Protein 3R38 (pdb70)

Organism: Listeria monocytogenes serovar 1/2a (strain ATCC BAA-679 / EGD-e) (NCBI:txid169963)

Solvent-accessible surface area: 17672 Å² total; per-residue (Å²): 152,88,37,125,120,155,153,51,83,75,147,31,26,0,0,0,96,13,68,94,99,0,69,34,56,6,138,12,47,3,2,34,52,2,0,7,6,1,0,0,0,0,0,0,2,34,117,38,62,1,26,0,91,46,3,6,81,8,30,25,0,32,13,0,6,85,2,0,92,107,0,75,3,98,19,36,8,42,112,77,68,0,40,2,46,1,66,36,150,14,67,22,47,1,24,82,131,73,1,55,120,5,117,31,4,21,9,1,0,0,0,0,1,15,50,51,18,34,4,80,2,1,27,45,45,77,137,68,61,54,34,94,97,32,91,8,10,19,85,0,0,107,44,0,41,8,121,38,95,88,84,130,31,34,0,37,0,75,9,186,129,18,48,21,22,147,8,116,0,96,48,38,17,56,21,0,0,6,1,0,0,0,0,0,0,33,2,114,39,68,1,24,0,62,41,2,1,72,25,7,8,0,49,8,0,2,71,0,0,58,99,4,42,8,136,5,116,27,24,22,71,103,39,0,117,0,84,17,27,194,93,0,63,18,34,104,16,65,2,27,32,8,21,2,6,1,0,0,0,0,0,0,0,1,18,20,28,1,54,0,36,0,49,90,12,50,22,119,44,4,62,29,0,18,50,44,0,86,90,1,40,5,100,17,72,121,122,34,0,62,0,54,10,35,152,171,12,146,26,18,82,3,117,0,79,46,33,70,22,12,15,19,27,0,0,3,0,0,0,0,0,0,1,31,0,122,23,89,3,49,0,18,0,54,29,37,78,71,39,9,128,1,0,100,30,0,86,135,0,72,11,88,12,130,83,110,71,69,16,0,55,0,48,14,60,12,142,5,72,26,21,91,3,35,4,41,35,22,10,0,0,0,0,0,0,0,0,0,6,46,1,106,23,56,0,8,0,35,77,7,122,49,2,41,108,7,7,57,79,4,46,18,27,0,68,80,2,42,9,36,1,52,57,20,47,63,104,132,18,93,92,132,79,14,64,81,29,102

Sequence (438 aa):
TENLYFQSNAMEKIIVRGGKQLNGSVKKMEGAKNAVLPVIAATLLASKGTSVLKNVPNLSDVFTINEVLKYLNADVSFVNDEVTVDATGEITSDAPFEYVRKMRASIVVMGPLLARTGSARVALPGGCAIGSRPVDLHLKGFEAMGAVVKIENGYIEEATAEKLVGAKVYLDFPSVGATQNIMMAATLAEGTTVIENVAREPEIVDLANFLNQMGARVIGAGTEVIRRIEGVKELTATEHSIIPDRIEAGTFMIAAAITGGNVLIEDAVPEHISSSLIAKLEEMGVQIIEEGIRVIGPDKLKAVDVKTMPHPGFPTDMQSQMMVIQMLSEEGTSIIMTETVFENRFMHVEEMRRRMNADMKIEGHSVIISGPAKLQGAEVAATDLRAAAALILAGLVADGYTQVTELKYLDRGYNNFHGKLQALGADVERVDDSKVDVTNLASLF

B-factor: mean 38.98, std 10.92, range [3.0, 102.1]

Secondary structure (DSSP, 8-state):
---------TT-EEEEE--PPPEEEEE--B-HHHHHHHHHHGGGEEES-EEEES----HHHHHHHHHHHHTT-EEEEETTEEEEE--S----EE-SHHHHH-GGGGGGHHHHHHHHSEEEEE-----SSSS--SHHHHHHHHHTT-EEEEETTEEEEE-SS-B--EEE-SS--HHHHHHHHHHHTTSBSEEEEES----HHHHHHHHHHHHTT--EE-BTBSEEEEE--S-EE--EEEPPB-HHHHHHHHHHHHHTT-EEEEES--GGGGHHHHHHHHHTT-EEEE--EEEE--SS-----EEB-STTSB-GGGHHHHHHHHHHSSSEEEEE-SS-TT--TTHHHHHHTT--EEEETTEEEEEPSP--B--EEE--SHHHHHHHHHHHHHSBSEEEEE-THHHHTT-SSHHHHHHHTT-EEEEE-TTT--GGGGGG--

InterPro domains:
  IPR001986 Enolpyruvate transferase domain [PF00275] (6-406)
  IPR005750 UDP-N-acetylglucosamine 1-carboxyvinyltransferase [MF_00111] (1-416)
  IPR005750 UDP-N-acetylglucosamine 1-carboxyvinyltransferase [PTHR43783] (2-417)
  IPR005750 UDP-N-acetylglucosamine 1-carboxyvinyltransferase [TIGR01072] (1-415)
  IPR005750 UDP-N-acetylglucosamine 1-carboxyvinyltransferase [cd01555] (12-409)
  IPR013792 RNA 3'-terminal phosphate cyclase/enolpyruvate transferase, alpha/beta [SSF55205] (1-418)
  IPR036968 Enolpyruvate transferase domain superfamily [G3DSA:3.65.10.10] (4-415)
  IPR036968 Enolpyruvate transferase domain superfamily [G3DSA:3.65.10.10] (20-230)

Foldseek 3Di:
DFDDDDDDDAWWKKKFAADDAFEEEDEFAFFPLQPLLLLLLQLQALADKAKEFSADDAPVVVVSQVQQVVQVWDWTHDDRIIMIHNNDDGHAEAEDPVQLCDQLSVSNQLSCCLNPQKHKGAHNDDDAFPDDDCVLLVQLQVQQAWDWDCPPRMTMIGHPARAAGEEEDPAADPSSLSSNQSNLQAHAAKHKYAQHFQAPSQVLSQVQSVVFPWDWDDRNHRMIMTGYDNGTHHDYYYRQGHQLVLLLVLLLNQVSQYKYQYPRHDCVNQVQSVVQQVQQPWDWDVVSIITGYDPAGAAEEAEDDGPVHHHPLCQLQVVLSNQQHDFKYKYFYPPRLPPPPLVVQQVQQVWDWDDDRSMIIGGDDGAGAADEGEQPAQSSQSSQNSNSNHHNGMHMYRPCVRVSNTDDPPQVSSVVRVTPMDIGGPVVDDPVCPVVHD

Radius of gyration: 22.07 Å; Cα contacts (8 Å, |Δi|>4): 1098; chains: 1; bounding box: 54×50×62 Å

Nearest PDB structures (foldseek):
  3r38-assembly1_A  TM=1.002E+00  e=1.327E-91  Listeria monocytogenes
  7tb0-assembly1_A  TM=9.803E-01  e=1.478E-63  Enterococcus faecium
  5ujs-assembly1_A  TM=9.557E-01  e=5.425E-50  Campylobacter jejuni subsp. jejuni NCTC 11168 = ATCC 700819
  3swg-assembly1_A  TM=9.658E-01  e=2.247E-48  Aquifex aeolicus VF5
  2yvw-assembly1_A  TM=9.658E-01  e=3.917E-48  Aquifex aeolicus VF5

Structure (mmCIF, N/CA/C/O backbone):
data_3R38
#
_entry.id   3R38
#
_cell.length_a   144.579
_cell.length_b   51.923
_cell.length_c   78.178
_cell.angle_alpha   90.00
_cell.angle_beta   110.95
_cell.angle_gamma   90.00
#
_symmetry.space_group_name_H-M   'C 1 2 1'
#
loop_
_entity.id
_entity.type
_entity.pdbx_description
1 polymer 'UDP-N-acetylglucosamine 1-carboxyvinyltransferase 1'
2 non-polymer 'CHLORIDE ION'
3 non-polymer 'SULFATE ION'
4 water water
#
loop_
_atom_site.group_PDB
_atom_site.id
_atom_site.type_symbol
_atom_site.label_atom_id
_atom_site.label_alt_id
_atom_site.label_comp_id
_atom_site.label_asym_id
_atom_site.label_entity_id
_atom_site.label_seq_id
_atom_site.pdbx_PDB_ins_code
_atom_site.Cartn_x
_atom_site.Cartn_y
_atom_site.Cartn_z
_atom_site.occupancy
_atom_site.B_iso_or_equiv
_atom_site.auth_seq_id
_atom_site.auth_comp_id
_atom_site.auth_asym_id
_atom_site.auth_atom_id
_atom_site.pdbx_PDB_model_num
ATOM 1 N N . THR A 1 15 ? 12.236 10.183 31.509 1.00 56.67 -9 THR A N 1
ATOM 2 C CA . THR A 1 15 ? 11.293 10.885 30.587 1.00 56.18 -9 THR A CA 1
ATOM 3 C C . THR A 1 15 ? 11.423 12.422 30.735 1.00 52.90 -9 THR A C 1
ATOM 4 O O . THR A 1 15 ? 11.140 13.169 29.796 1.00 51.32 -9 THR A O 1
ATOM 8 N N . GLU A 1 16 ? 11.858 12.878 31.912 1.00 51.24 -8 GLU A N 1
ATOM 9 C CA . GLU A 1 16 ? 12.050 14.312 32.185 1.00 49.25 -8 GLU A CA 1
ATOM 10 C C . GLU A 1 16 ? 13.053 14.953 31.238 1.00 46.00 -8 GLU A C 1
ATOM 11 O O . GLU A 1 16 ? 14.047 14.336 30.872 1.00 45.24 -8 GLU A O 1
ATOM 17 N N . ASN A 1 17 ? 12.791 16.196 30.846 1.00 43.28 -7 ASN A N 1
ATOM 18 C CA . ASN A 1 17 ? 13.696 16.912 29.954 1.00 41.86 -7 ASN A CA 1
ATOM 19 C C . ASN A 1 17 ? 14.987 17.254 30.665 1.00 41.15 -7 ASN A C 1
ATOM 20 O O . ASN A 1 17 ? 14.985 17.576 31.854 1.00 41.43 -7 ASN A O 1
ATOM 25 N N . LEU A 1 18 ? 16.089 17.174 29.933 1.00 40.24 -6 LEU A N 1
ATOM 26 C CA . LEU A 1 18 ? 17.390 17.488 30.482 1.00 40.37 -6 LEU A CA 1
ATOM 27 C C . LEU A 1 18 ? 17.907 18.757 29.832 1.00 39.77 -6 LEU A C 1
ATOM 28 O O . LEU A 1 18 ? 17.667 18.998 28.651 1.00 38.62 -6 LEU A O 1
ATOM 33 N N . TYR A 1 19 ? 18.582 19.589 30.612 1.00 40.35 -5 TYR A N 1
ATOM 34 C CA . TYR A 1 19 ? 19.144 20.814 30.075 1.00 40.07 -5 TYR A CA 1
ATOM 35 C C . TYR A 1 19 ? 20.616 20.593 29.834 1.00 40.46 -5 TYR A C 1
ATOM 36 O O . TYR A 1 19 ? 21.352 20.203 30.739 1.00 41.39 -5 TYR A O 1
ATOM 45 N N . PHE A 1 20 ? 21.046 20.817 28.604 1.00 40.68 -4 PHE A N 1
ATOM 46 C CA . PHE A 1 20 ? 22.433 20.630 28.294 1.00 42.07 -4 PHE A CA 1
ATOM 47 C C . PHE A 1 20 ? 23.138 21.941 28.067 1.00 43.12 -4 PHE A C 1
ATOM 48 O O . PHE A 1 20 ? 22.680 22.814 27.332 1.00 42.52 -4 PHE A O 1
ATOM 56 N N . GLN A 1 21 ? 24.240 22.077 28.777 1.00 45.09 -3 GLN A N 1
ATOM 57 C CA . GLN A 1 21 ? 25.094 23.224 28.692 1.00 45.69 -3 GLN A CA 1
ATOM 58 C C . GLN A 1 21 ? 25.677 23.227 27.289 1.00 46.26 -3 GLN A C 1
ATOM 59 O O . GLN A 1 21 ? 25.753 22.176 26.638 1.00 46.15 -3 GLN A O 1
ATOM 65 N N . SER A 1 22 ? 26.076 24.398 26.810 1.00 45.69 -2 SER A N 1
ATOM 66 C CA . SER A 1 22 ? 26.693 24.497 25.500 1.00 45.79 -2 SER A CA 1
ATOM 67 C C . SER A 1 22 ? 28.141 24.826 25.847 1.00 45.32 -2 SER A C 1
ATOM 68 O O . SER A 1 22 ? 28.430 25.211 26.981 1.00 45.08 -2 SER A O 1
ATOM 71 N N . ASN A 1 23 ? 29.062 24.643 24.914 1.00 45.05 -1 ASN A N 1
ATOM 72 C CA . ASN A 1 23 ? 30.448 24.941 25.208 1.00 44.92 -1 ASN A CA 1
ATOM 73 C C . ASN A 1 23 ? 30.676 26.442 25.090 1.00 45.55 -1 ASN A C 1
ATOM 74 O O . ASN A 1 23 ? 30.069 27.108 24.254 1.00 43.94 -1 ASN A O 1
ATOM 79 N N . ALA A 1 24 ? 31.552 26.976 25.931 1.00 47.63 0 ALA A N 1
ATOM 80 C CA . ALA A 1 24 ? 31.856 28.394 25.898 1.00 48.68 0 ALA A CA 1
ATOM 81 C C . ALA A 1 24 ? 32.547 28.756 24.585 1.00 49.74 0 ALA A C 1
ATOM 82 O O . ALA A 1 24 ? 33.275 27.946 24.007 1.00 50.42 0 ALA A O 1
ATOM 84 N N . MET A 1 25 ? 32.281 29.966 24.108 1.00 50.32 1 MET A N 1
ATOM 85 C CA . MET A 1 25 ? 32.881 30.484 22.877 1.00 51.95 1 MET A CA 1
ATOM 86 C C . MET A 1 25 ? 32.456 29.815 21.566 1.00 50.48 1 MET A C 1
ATOM 87 O O . MET A 1 25 ? 33.229 29.803 20.613 1.00 51.68 1 MET A O 1
ATOM 92 N N . GLU A 1 26 ? 31.258 29.238 21.514 1.00 48.97 2 GLU A N 1
ATOM 93 C CA . GLU A 1 26 ? 30.792 28.621 20.273 1.00 47.88 2 GLU A CA 1
ATOM 94 C C . GLU A 1 26 ? 30.486 29.781 19.325 1.00 46.72 2 GLU A C 1
ATOM 95 O O . GLU A 1 26 ? 30.294 30.919 19.766 1.00 45.61 2 GLU A O 1
ATOM 101 N N . LYS A 1 27 ? 30.466 29.507 18.030 1.00 45.95 3 LYS A N 1
ATOM 102 C CA . LYS A 1 27 ? 30.191 30.551 17.058 1.00 45.34 3 LYS A CA 1
ATOM 103 C C . LYS A 1 27 ? 29.135 30.208 16.036 1.00 43.31 3 LYS A C 1
ATOM 104 O O . LYS A 1 27 ? 28.935 29.045 15.687 1.00 42.57 3 LYS A O 1
ATOM 110 N N . ILE A 1 28 ? 28.462 31.255 15.567 1.00 41.09 4 ILE A N 1
ATOM 111 C CA . ILE A 1 28 ? 27.461 31.144 14.523 1.00 39.98 4 ILE A CA 1
ATOM 112 C C . ILE A 1 28 ? 28.112 31.894 13.384 1.00 40.14 4 ILE A C 1
ATOM 113 O O . ILE A 1 28 ? 28.432 33.078 13.508 1.00 40.60 4 ILE A O 1
ATOM 118 N N . ILE A 1 29 ? 28.377 31.179 12.303 1.00 39.37 5 ILE A N 1
ATOM 119 C CA . ILE A 1 29 ? 29.015 31.766 11.143 1.00 39.13 5 ILE A CA 1
ATOM 120 C C . ILE A 1 29 ? 27.994 31.882 10.043 1.00 39.40 5 ILE A C 1
ATOM 121 O O . ILE A 1 29 ? 27.370 30.900 9.654 1.00 39.59 5 ILE A O 1
ATOM 126 N N . VAL A 1 30 ? 27.821 33.093 9.542 1.00 39.51 6 VAL A N 1
ATOM 127 C CA . VAL A 1 30 ? 26.862 33.324 8.501 1.00 39.63 6 VAL A CA 1
ATOM 128 C C . VAL A 1 30 ? 27.520 33.823 7.234 1.00 41.69 6 VAL A C 1
ATOM 129 O O . VAL A 1 30 ? 28.406 34.667 7.283 1.00 42.84 6 VAL A O 1
ATOM 133 N N . ARG A 1 31 ? 27.107 33.264 6.103 1.00 43.09 7 ARG A N 1
ATOM 134 C CA . ARG A 1 31 ? 27.617 33.679 4.801 1.00 45.25 7 ARG A CA 1
ATOM 135 C C . ARG A 1 31 ? 26.443 34.358 4.122 1.00 44.50 7 ARG A C 1
ATOM 136 O O . ARG A 1 31 ? 25.489 33.701 3.717 1.00 44.40 7 ARG A O 1
ATOM 144 N N . GLY A 1 32 ? 26.503 35.681 4.032 1.00 44.19 8 GLY A N 1
ATOM 145 C CA . GLY A 1 32 ? 25.428 36.455 3.426 1.00 44.40 8 GLY A CA 1
ATOM 146 C C . GLY A 1 32 ? 25.254 36.277 1.937 1.00 45.64 8 GLY A C 1
ATOM 147 O O . GLY A 1 32 ? 26.145 35.772 1.250 1.00 46.15 8 GLY A O 1
ATOM 148 N N . GLY A 1 33 ? 24.087 36.686 1.446 1.00 45.88 9 GLY A N 1
ATOM 149 C CA . GLY A 1 33 ? 23.773 36.596 0.023 1.00 47.66 9 GLY A CA 1
ATOM 150 C C . GLY A 1 33 ? 22.630 35.667 -0.329 1.00 47.66 9 GLY A C 1
ATOM 151 O O . GLY A 1 33 ? 22.151 35.681 -1.456 1.00 49.06 9 GLY A O 1
ATOM 152 N N . LYS A 1 34 ? 22.177 34.868 0.629 1.00 47.41 10 LYS A N 1
ATOM 153 C CA . LYS A 1 34 ? 21.083 33.930 0.375 1.00 47.83 10 LYS A CA 1
ATOM 154 C C . LYS A 1 34 ? 19.690 34.457 0.687 1.00 46.69 10 LYS A C 1
ATOM 155 O O . LYS A 1 34 ? 19.454 35.106 1.708 1.00 45.19 10 LYS A O 1
ATOM 161 N N . GLN A 1 35 ? 18.780 34.166 -0.237 1.00 47.94 11 GLN A N 1
ATOM 162 C CA . GLN A 1 35 ? 17.383 34.557 -0.149 1.00 46.95 11 GLN A CA 1
ATOM 163 C C . GLN A 1 35 ? 16.663 33.489 0.665 1.00 46.03 11 GLN A C 1
ATOM 164 O O . GLN A 1 35 ? 16.817 32.295 0.386 1.00 46.58 11 GLN A O 1
ATOM 170 N N . LEU A 1 36 ? 15.882 33.903 1.663 1.00 44.33 12 LEU A N 1
ATOM 171 C CA . LEU A 1 36 ? 15.158 32.948 2.502 1.00 43.62 12 LEU A CA 1
ATOM 172 C C . LEU A 1 36 ? 13.779 32.627 1.928 1.00 44.49 12 LEU A C 1
ATOM 173 O O . LEU A 1 36 ? 13.016 33.522 1.571 1.00 44.52 12 LEU A O 1
ATOM 178 N N . ASN A 1 37 ? 13.479 31.333 1.851 1.00 44.97 13 ASN A N 1
ATOM 179 C CA . ASN A 1 37 ? 12.217 30.834 1.319 1.00 46.51 13 ASN A CA 1
ATOM 180 C C . ASN A 1 37 ? 11.763 29.595 2.061 1.00 46.78 13 ASN A C 1
ATOM 181 O O . ASN A 1 37 ? 12.545 28.667 2.250 1.00 48.10 13 ASN A O 1
ATOM 186 N N . GLY A 1 38 ? 10.506 29.567 2.487 1.00 46.79 14 GLY A N 1
ATOM 187 C CA . GLY A 1 38 ? 10.002 28.404 3.196 1.00 47.29 14 GLY A CA 1
ATOM 188 C C . GLY A 1 38 ? 9.011 28.666 4.311 1.00 46.78 14 GLY A C 1
ATOM 189 O O . GLY A 1 38 ? 8.278 29.653 4.303 1.00 46.89 14 GLY A O 1
ATOM 190 N N . SER A 1 39 ? 9.020 27.770 5.288 1.00 47.22 15 SER A N 1
ATOM 191 C CA . SER A 1 39 ? 8.123 27.848 6.423 1.00 47.79 15 SER A CA 1
ATOM 192 C C . SER A 1 39 ? 8.888 27.724 7.747 1.00 45.94 15 SER A C 1
ATOM 193 O O . SER A 1 39 ? 9.913 27.052 7.818 1.00 46.25 15 SER A O 1
ATOM 196 N N . VAL A 1 40 ? 8.398 28.394 8.786 1.00 44.89 16 VAL A N 1
ATOM 197 C CA . VAL A 1 40 ? 9.035 28.341 10.098 1.00 43.10 16 VAL A CA 1
ATOM 198 C C . VAL A 1 40 ? 7.968 28.365 11.190 1.00 43.20 16 VAL A C 1
ATOM 199 O O . VAL A 1 40 ? 7.066 29.203 11.178 1.00 42.27 16 VAL A O 1
ATOM 203 N N A LYS A 1 41 ? 8.099 27.441 12.135 0.50 43.70 17 LYS A N 1
ATOM 204 N N B LYS A 1 41 ? 8.079 27.429 12.129 0.50 44.10 17 LYS A N 1
ATOM 205 C CA A LYS A 1 41 ? 7.169 27.314 13.246 0.50 44.12 17 LYS A CA 1
ATOM 206 C CA B LYS A 1 41 ? 7.137 27.290 13.244 0.50 44.84 17 LYS A CA 1
ATOM 207 C C A LYS A 1 41 ? 7.723 28.006 14.484 0.50 43.47 17 LYS A C 1
ATOM 208 C C B LYS A 1 41 ? 7.700 27.941 14.513 0.50 43.88 17 LYS A C 1
ATOM 209 O O A LYS A 1 41 ? 8.922 27.926 14.761 0.50 43.73 17 LYS A O 1
ATOM 210 O O B LYS A 1 41 ? 8.878 27.772 14.835 0.50 44.18 17 LYS A O 1
ATOM 221 N N . MET A 1 42 ? 6.850 28.692 15.217 1.00 43.42 18 MET A N 1
ATOM 222 C CA . MET A 1 42 ? 7.240 29.402 16.444 1.00 42.69 18 MET A CA 1
ATOM 223 C C . MET A 1 42 ? 6.893 28.631 17.723 1.00 43.38 18 MET A C 1
ATOM 224 O O . MET A 1 42 ? 5.849 27.986 17.808 1.00 44.51 18 MET A O 1
ATOM 229 N N . GLU A 1 43 ? 7.756 28.733 18.726 1.00 43.04 19 GLU A N 1
ATOM 230 C CA . GLU A 1 43 ? 7.527 28.076 20.008 1.00 44.82 19 GLU A CA 1
ATOM 231 C C . GLU A 1 43 ? 6.827 29.075 20.948 1.00 43.94 19 GLU A C 1
ATOM 232 O O . GLU A 1 43 ? 6.514 30.204 20.549 1.00 42.01 19 GLU A O 1
ATOM 238 N N . GLY A 1 44 ? 6.575 28.655 22.187 1.00 43.28 20 GLY A N 1
ATOM 239 C CA . GLY A 1 44 ? 5.928 29.512 23.172 1.00 43.04 20 GLY A CA 1
ATOM 240 C C . GLY A 1 44 ? 6.840 30.661 23.569 1.00 42.49 20 GLY A C 1
ATOM 241 O O . GLY A 1 44 ? 8.055 30.540 23.503 1.00 43.03 20 GLY A O 1
ATOM 242 N N . ALA A 1 45 ? 6.255 31.774 23.990 1.00 42.94 21 ALA A N 1
ATOM 243 C CA . ALA A 1 45 ? 7.027 32.947 24.389 1.00 43.39 21 ALA A CA 1
ATOM 244 C C . ALA A 1 45 ? 7.667 32.793 25.767 1.00 44.40 21 ALA A C 1
ATOM 245 O O . ALA A 1 45 ? 7.019 32.318 26.695 1.00 45.08 21 ALA A O 1
ATOM 247 N N . LYS A 1 46 ? 8.932 33.194 25.907 1.00 45.36 22 LYS A N 1
ATOM 248 C CA . LYS A 1 46 ? 9.596 33.096 27.208 1.00 46.66 22 LYS A CA 1
ATOM 249 C C . LYS A 1 46 ? 8.957 34.127 28.122 1.00 46.43 22 LYS A C 1
ATOM 250 O O . LYS A 1 46 ? 8.734 33.875 29.315 1.00 46.43 22 LYS A O 1
ATOM 256 N N . ASN A 1 47 ? 8.675 35.296 27.548 1.00 45.11 23 ASN A N 1
ATOM 257 C CA . ASN A 1 47 ? 8.061 36.392 28.286 1.00 46.01 23 ASN A CA 1
ATOM 258 C C . ASN A 1 47 ? 6.664 36.045 28.790 1.00 45.26 23 ASN A C 1
ATOM 259 O O . ASN A 1 47 ? 6.097 36.765 29.606 1.00 46.73 23 ASN A O 1
ATOM 264 N N . ALA A 1 48 ? 6.102 34.948 28.301 1.00 43.35 24 ALA A N 1
ATOM 265 C CA . ALA A 1 48 ? 4.774 34.537 28.728 1.00 42.99 24 ALA A CA 1
ATOM 266 C C . ALA A 1 48 ? 4.817 33.340 29.674 1.00 42.27 24 ALA A C 1
ATOM 267 O O . ALA A 1 48 ? 4.079 33.293 30.660 1.00 42.75 24 ALA A O 1
ATOM 269 N N . VAL A 1 49 ? 5.723 32.406 29.404 1.00 36.86 25 VAL A N 1
ATOM 270 C CA . VAL A 1 49 ? 5.836 31.192 30.207 1.00 36.01 25 VAL A CA 1
ATOM 271 C C . VAL A 1 49 ? 6.303 31.354 31.657 1.00 33.77 25 VAL A C 1
ATOM 272 O O . VAL A 1 49 ? 5.785 30.682 32.541 1.00 33.08 25 VAL A O 1
ATOM 276 N N . LEU A 1 50 ? 7.266 32.224 31.917 1.00 32.70 26 LEU A N 1
ATOM 277 C CA . LEU A 1 50 ? 7.737 32.388 33.297 1.00 32.55 26 LEU A CA 1
ATOM 278 C C . LEU A 1 50 ? 6.610 32.835 34.240 1.00 31.41 26 LEU A C 1
ATOM 279 O O . LEU A 1 50 ? 6.421 32.236 35.298 1.00 32.16 26 LEU A O 1
ATOM 284 N N . PRO A 1 51 ? 5.874 33.900 33.875 1.00 29.76 27 PRO A N 1
ATOM 285 C CA . PRO A 1 51 ? 4.791 34.317 34.746 1.00 29.03 27 PRO A CA 1
ATOM 286 C C . PRO A 1 51 ? 3.713 33.236 34.885 1.00 28.98 27 PRO A C 1
ATOM 287 O O . PRO A 1 51 ? 3.183 33.029 35.981 1.00 26.87 27 PRO A O 1
ATOM 291 N N . VAL A 1 52 ? 3.394 32.551 33.786 1.00 27.91 28 VAL A N 1
ATOM 292 C CA . VAL A 1 52 ? 2.387 31.501 33.831 1.00 28.59 28 VAL A CA 1
ATOM 293 C C . VAL A 1 52 ? 2.813 30.407 34.812 1.00 28.57 28 VAL A C 1
ATOM 294 O O . VAL A 1 52 ? 2.002 29.950 35.623 1.00 28.65 28 VAL A O 1
ATOM 298 N N . ILE A 1 53 ? 4.080 29.989 34.744 1.00 27.64 29 ILE A N 1
ATOM 299 C CA . ILE A 1 53 ? 4.584 28.955 35.651 1.00 27.59 29 ILE A CA 1
ATOM 300 C C . ILE A 1 53 ? 4.487 29.434 37.102 1.00 26.95 29 ILE A C 1
ATOM 301 O O . ILE A 1 53 ? 4.036 28.702 37.986 1.00 25.88 29 ILE A O 1
ATOM 306 N N . ALA A 1 54 ? 4.906 30.668 37.338 1.00 26.20 30 ALA A N 1
ATOM 307 C CA . ALA A 1 54 ? 4.856 31.239 38.675 1.00 26.45 30 ALA A CA 1
ATOM 308 C C . ALA A 1 54 ? 3.409 31.249 39.190 1.00 26.57 30 ALA A C 1
ATOM 309 O O . ALA A 1 54 ? 3.144 30.957 40.356 1.00 27.39 30 ALA A O 1
ATOM 311 N N . ALA A 1 55 ? 2.478 31.564 38.298 1.00 27.28 31 ALA A N 1
ATOM 312 C CA . ALA A 1 55 ? 1.059 31.621 38.639 1.00 27.56 31 ALA A CA 1
ATOM 313 C C . ALA A 1 55 ? 0.510 30.286 39.134 1.00 28.06 31 ALA A C 1
ATOM 314 O O . ALA A 1 55 ? -0.485 30.259 39.859 1.00 28.29 31 ALA A O 1
ATOM 316 N N . THR A 1 56 ? 1.147 29.179 38.763 1.00 28.05 32 THR A N 1
ATOM 317 C CA . THR A 1 56 ? 0.659 27.870 39.207 1.00 28.58 32 THR A CA 1
ATOM 318 C C . THR A 1 56 ? 0.697 27.752 40.736 1.00 29.26 32 THR A C 1
ATOM 319 O O . THR A 1 56 ? -0.035 26.958 41.315 1.00 31.83 32 THR A O 1
ATOM 323 N N . LEU A 1 57 ? 1.534 28.560 41.383 1.00 29.27 33 LEU A N 1
ATOM 324 C CA . LEU A 1 57 ? 1.651 28.563 42.852 1.00 29.57 33 LEU A CA 1
ATOM 325 C C . LEU A 1 57 ? 0.356 29.002 43.541 1.00 29.69 33 LEU A C 1
ATOM 326 O O . LEU A 1 57 ? 0.160 28.742 44.726 1.00 30.70 33 LEU A O 1
ATOM 331 N N . LEU A 1 58 ? -0.500 29.702 42.800 1.00 29.15 34 LEU A N 1
ATOM 332 C CA . LEU A 1 58 ? -1.782 30.183 43.313 1.00 28.93 34 LEU A CA 1
ATOM 333 C C . LEU A 1 58 ? -2.819 29.064 43.455 1.00 29.49 34 LEU A C 1
ATOM 334 O O . LEU A 1 58 ? -3.737 29.163 44.269 1.00 30.96 34 LEU A O 1
ATOM 339 N N . ALA A 1 59 ? -2.665 28.004 42.669 1.00 29.90 35 ALA A N 1
ATOM 340 C CA . ALA A 1 59 ? -3.604 26.876 42.689 1.00 31.45 35 ALA A CA 1
ATOM 341 C C . ALA A 1 59 ? -3.453 25.925 43.881 1.00 33.05 35 ALA A C 1
ATOM 342 O O . ALA A 1 59 ? -2.604 25.037 43.869 1.00 34.26 35 ALA A O 1
ATOM 344 N N . SER A 1 60 ? -4.315 26.079 44.882 1.00 33.99 36 SER A N 1
ATOM 345 C CA . SER A 1 60 ? -4.275 25.225 46.074 1.00 35.12 36 SER A CA 1
ATOM 346 C C . SER A 1 60 ? -5.004 23.897 45.860 1.00 36.27 36 SER A C 1
ATOM 347 O O . SER A 1 60 ? -4.988 23.028 46.727 1.00 35.55 36 SER A O 1
ATOM 350 N N . LYS A 1 61 ? -5.665 23.759 44.713 1.00 37.61 37 LYS A N 1
ATOM 351 C CA . LYS A 1 61 ? -6.374 22.533 44.370 1.00 39.53 37 LYS A CA 1
ATOM 352 C C . LYS A 1 61 ? -6.084 22.157 42.922 1.00 38.91 37 LYS A C 1
ATOM 353 O O . LYS A 1 61 ? -5.918 23.031 42.066 1.00 37.37 37 LYS A O 1
ATOM 359 N N . GLY A 1 62 ? -6.001 20.854 42.664 1.00 39.30 38 GLY A N 1
ATOM 360 C CA . GLY A 1 62 ? -5.726 20.335 41.326 1.00 38.99 38 GLY A CA 1
ATOM 361 C C . GLY A 1 62 ? -4.261 20.406 40.903 1.00 37.90 38 GLY A C 1
ATOM 362 O O . GLY A 1 62 ? -3.394 20.858 41.656 1.00 35.97 38 GLY A O 1
ATOM 363 N N . THR A 1 63 ? -3.999 19.935 39.687 1.00 37.37 39 THR A N 1
ATOM 364 C CA . THR A 1 63 ? -2.667 19.931 39.116 1.00 36.99 39 THR A CA 1
ATOM 365 C C . THR A 1 63 ? -2.688 20.730 37.813 1.00 35.47 39 THR A C 1
ATOM 366 O O . THR A 1 63 ? -3.509 20.481 36.938 1.00 36.55 39 THR A O 1
ATOM 370 N N . SER A 1 64 ? -1.784 21.691 37.691 1.00 33.76 40 SER A N 1
ATOM 371 C CA . SER A 1 64 ? -1.713 22.515 36.497 1.00 32.73 40 SER A CA 1
ATOM 372 C C . SER A 1 64 ? -0.999 21.809 35.357 1.00 32.68 40 SER A C 1
ATOM 373 O O . SER A 1 64 ? -0.010 21.115 35.570 1.00 33.63 40 SER A O 1
ATOM 376 N N . VAL A 1 65 ? -1.510 21.993 34.147 1.00 31.80 41 VAL A N 1
ATOM 377 C CA . VAL A 1 65 ? -0.917 21.402 32.968 1.00 31.94 41 VAL A CA 1
ATOM 378 C C . VAL A 1 65 ? -0.666 22.532 31.983 1.00 31.85 41 VAL A C 1
ATOM 379 O O . VAL A 1 65 ? -1.599 23.110 31.435 1.00 31.84 41 VAL A O 1
ATOM 383 N N . LEU A 1 66 ? 0.603 22.877 31.801 1.00 31.83 42 LEU A N 1
ATOM 384 C CA . LEU A 1 66 ? 0.982 23.932 30.889 1.00 31.52 42 LEU A CA 1
ATOM 385 C C . LEU A 1 66 ? 1.513 23.288 29.611 1.00 33.88 42 LEU A C 1
ATOM 386 O O . LEU A 1 66 ? 2.301 22.348 29.670 1.00 34.96 42 LEU A O 1
ATOM 391 N N . LYS A 1 67 ? 1.058 23.767 28.458 1.00 34.70 43 LYS A N 1
ATOM 392 C CA . LYS A 1 67 ? 1.514 23.219 27.179 1.00 36.35 43 LYS A CA 1
ATOM 393 C C . LYS A 1 67 ? 2.174 24.300 26.337 1.00 34.91 43 LYS A C 1
ATOM 394 O O . LYS A 1 67 ? 2.051 25.491 26.623 1.00 33.65 43 LYS A O 1
ATOM 400 N N . ASN A 1 68 ? 2.868 23.852 25.298 1.00 35.63 44 ASN A N 1
ATOM 401 C CA . ASN A 1 68 ? 3.593 24.710 24.366 1.00 35.66 44 ASN A CA 1
ATOM 402 C C . ASN A 1 68 ? 4.706 25.462 25.114 1.00 35.05 44 ASN A C 1
ATOM 403 O O . ASN A 1 68 ? 4.987 26.626 24.820 1.00 34.93 44 ASN A O 1
ATOM 408 N N . VAL A 1 69 ? 5.320 24.791 26.094 1.00 34.32 45 VAL A N 1
ATOM 409 C CA . VAL A 1 69 ? 6.398 25.373 26.888 1.00 32.58 45 VAL A CA 1
ATOM 410 C C . VAL A 1 69 ? 7.712 25.196 26.152 1.00 34.43 45 VAL A C 1
ATOM 411 O O . VAL A 1 69 ? 8.102 24.067 25.843 1.00 37.58 45 VAL A O 1
ATOM 415 N N . PRO A 1 70 ? 8.412 26.305 25.875 1.00 33.37 46 PRO A N 1
ATOM 416 C CA . PRO A 1 70 ? 9.685 26.257 25.152 1.00 33.62 46 PRO A CA 1
ATOM 417 C C . PRO A 1 70 ? 10.822 25.645 25.959 1.00 34.20 46 PRO A C 1
ATOM 418 O O . PRO A 1 70 ? 10.827 25.725 27.185 1.00 32.95 46 PRO A O 1
ATOM 422 N N . ASN A 1 71 ? 11.774 25.037 25.260 1.00 35.78 47 ASN A N 1
ATOM 423 C CA . ASN A 1 71 ? 12.924 24.404 25.892 1.00 37.65 47 ASN A CA 1
ATOM 424 C C . ASN A 1 71 ? 14.006 25.477 26.107 1.00 37.37 47 ASN A C 1
ATOM 425 O O . ASN A 1 71 ? 14.912 25.635 25.289 1.00 37.59 47 ASN A O 1
ATOM 430 N N . LEU A 1 72 ? 13.888 26.216 27.209 1.00 35.76 48 LEU A N 1
ATOM 431 C CA . LEU A 1 72 ? 14.825 27.282 27.537 1.00 35.12 48 LEU A CA 1
ATOM 432 C C . LEU A 1 72 ? 15.338 27.190 28.971 1.00 35.51 48 LEU A C 1
ATOM 433 O O . LEU A 1 72 ? 14.645 26.711 29.871 1.00 33.39 48 LEU A O 1
ATOM 438 N N . SER A 1 73 ? 16.547 27.698 29.171 1.00 36.14 49 SER A N 1
ATOM 439 C CA . SER A 1 73 ? 17.203 27.692 30.472 1.00 36.15 49 SER A CA 1
ATOM 440 C C . SER A 1 73 ? 16.344 28.245 31.608 1.00 34.29 49 SER A C 1
ATOM 441 O O . SER A 1 73 ? 16.230 27.619 32.667 1.00 33.89 49 SER A O 1
ATOM 444 N N . ASP A 1 74 ? 15.752 29.418 31.411 1.00 32.99 50 ASP A N 1
ATOM 445 C CA . ASP A 1 74 ? 14.913 30.005 32.459 1.00 31.82 50 ASP A CA 1
ATOM 446 C C . ASP A 1 74 ? 13.751 29.130 32.879 1.00 30.25 50 ASP A C 1
ATOM 447 O O . ASP A 1 74 ? 13.306 29.217 34.021 1.00 29.99 50 ASP A O 1
ATOM 452 N N . VAL A 1 75 ? 13.244 28.300 31.973 1.00 29.58 51 VAL A N 1
ATOM 453 C CA . VAL A 1 75 ? 12.140 27.407 32.323 1.00 29.26 51 VAL A CA 1
ATOM 454 C C . VAL A 1 75 ? 12.661 26.383 33.343 1.00 30.02 51 VAL A C 1
ATOM 455 O O . VAL A 1 75 ? 12.043 26.170 34.390 1.00 27.50 51 VAL A O 1
ATOM 459 N N . PHE A 1 76 ? 13.802 25.758 33.043 1.00 30.42 52 PHE A N 1
ATOM 460 C CA . PHE A 1 76 ? 14.386 24.781 33.967 1.00 31.16 52 PHE A CA 1
ATOM 461 C C . PHE A 1 76 ? 14.681 25.445 35.314 1.00 30.66 52 PHE A C 1
ATOM 462 O O . PHE A 1 76 ? 14.445 24.859 36.365 1.00 31.35 52 PHE A O 1
ATOM 470 N N . THR A 1 77 ? 15.199 26.667 35.276 1.00 29.91 53 THR A N 1
ATOM 471 C CA . THR A 1 77 ? 15.531 27.387 36.500 1.00 29.90 53 THR A CA 1
ATOM 472 C C . THR A 1 77 ? 14.280 27.668 37.339 1.00 29.54 53 THR A C 1
ATOM 473 O O . THR A 1 77 ? 14.247 27.346 38.530 1.00 31.11 53 THR A O 1
ATOM 477 N N . ILE A 1 78 ? 13.249 28.245 36.723 1.00 28.73 54 ILE A N 1
ATOM 478 C CA . ILE A 1 78 ? 12.008 28.548 37.440 1.00 28.45 54 ILE A CA 1
ATOM 479 C C . ILE A 1 78 ? 11.447 27.241 38.031 1.00 28.42 54 ILE A C 1
ATOM 480 O O . ILE A 1 78 ? 11.000 27.210 39.180 1.00 27.77 54 ILE A O 1
ATOM 485 N N . ASN A 1 79 ? 11.490 26.155 37.265 1.00 27.41 55 ASN A N 1
ATOM 486 C CA . ASN A 1 79 ? 10.995 24.875 37.777 1.00 28.49 55 ASN A CA 1
ATOM 487 C C . ASN A 1 79 ? 11.743 24.481 39.052 1.00 29.09 55 ASN A C 1
ATOM 488 O O . ASN A 1 79 ? 11.137 23.985 39.996 1.00 29.23 55 ASN A O 1
ATOM 493 N N . GLU A 1 80 ? 13.054 24.704 39.092 1.00 30.50 56 GLU A N 1
ATOM 494 C CA . GLU A 1 80 ? 13.826 24.371 40.293 1.00 31.97 56 GLU A CA 1
ATOM 495 C C . GLU A 1 80 ? 13.384 25.245 41.454 1.00 30.67 56 GLU A C 1
ATOM 496 O O . GLU A 1 80 ? 13.308 24.779 42.584 1.00 32.89 56 GLU A O 1
ATOM 502 N N . VAL A 1 81 ? 13.082 26.510 41.180 1.00 30.52 57 VAL A N 1
ATOM 503 C CA . VAL A 1 81 ? 12.629 27.409 42.242 1.00 30.26 57 VAL A CA 1
ATOM 504 C C . VAL A 1 81 ? 11.317 26.875 42.810 1.00 31.16 57 VAL A C 1
ATOM 505 O O . VAL A 1 81 ? 11.190 26.706 44.023 1.00 33.77 57 VAL A O 1
ATOM 509 N N . LEU A 1 82 ? 10.341 26.599 41.949 1.00 30.88 58 LEU A N 1
ATOM 510 C CA . LEU A 1 82 ? 9.063 26.063 42.441 1.00 30.95 58 LEU A CA 1
ATOM 511 C C . LEU A 1 82 ? 9.224 24.789 43.277 1.00 30.79 58 LEU A C 1
ATOM 512 O O . LEU A 1 82 ? 8.541 24.626 44.294 1.00 29.06 58 LEU A O 1
ATOM 517 N N . LYS A 1 83 ? 10.110 23.889 42.859 1.00 30.61 59 LYS A N 1
ATOM 518 C CA . LYS A 1 83 ? 10.320 22.656 43.618 1.00 32.95 59 LYS A CA 1
ATOM 519 C C . LYS A 1 83 ? 10.821 23.021 45.001 1.00 31.74 59 LYS A C 1
ATOM 520 O O . LYS A 1 83 ? 10.460 22.384 45.978 1.00 32.53 59 LYS A O 1
ATOM 526 N N . TYR A 1 84 ? 11.661 24.048 45.080 1.00 30.72 60 TYR A N 1
ATOM 527 C CA . TYR A 1 84 ? 12.185 24.465 46.360 1.00 30.85 60 TYR A CA 1
ATOM 528 C C . TYR A 1 84 ? 11.076 25.129 47.183 1.00 31.11 60 TYR A C 1
ATOM 529 O O . TYR A 1 84 ? 11.115 25.106 48.414 1.00 31.34 60 TYR A O 1
ATOM 538 N N . LEU A 1 85 ? 10.085 25.710 46.505 1.00 30.10 61 LEU A N 1
ATOM 539 C CA . LEU A 1 85 ? 8.956 26.352 47.191 1.00 29.82 61 LEU A CA 1
ATOM 540 C C . LEU A 1 85 ? 7.933 25.292 47.645 1.00 31.48 61 LEU A C 1
ATOM 541 O O . LEU A 1 85 ? 6.842 25.610 48.127 1.00 31.56 61 LEU A O 1
ATOM 546 N N . ASN A 1 86 ? 8.325 24.033 47.463 1.00 32.87 62 ASN A N 1
ATOM 547 C CA . ASN A 1 86 ? 7.566 22.825 47.825 1.00 34.62 62 ASN A CA 1
ATOM 548 C C . ASN A 1 86 ? 6.475 22.403 46.837 1.00 34.48 62 ASN A C 1
ATOM 549 O O . ASN A 1 86 ? 5.489 21.791 47.226 1.00 35.69 62 ASN A O 1
ATOM 554 N N . ALA A 1 87 ? 6.643 22.727 45.564 1.00 34.79 63 ALA A N 1
ATOM 555 C CA . ALA A 1 87 ? 5.665 22.324 44.560 1.00 34.82 63 ALA A CA 1
ATOM 556 C C . ALA A 1 87 ? 6.291 21.171 43.794 1.00 36.69 63 ALA A C 1
ATOM 557 O O . ALA A 1 87 ? 7.518 21.092 43.700 1.00 37.46 63 ALA A O 1
ATOM 559 N N . ASP A 1 88 ? 5.468 20.251 43.294 1.00 37.15 64 ASP A N 1
ATOM 560 C CA . ASP A 1 88 ? 5.976 19.131 42.520 1.00 38.50 64 ASP A CA 1
ATOM 561 C C . ASP A 1 88 ? 5.887 19.562 41.062 1.00 38.08 64 ASP A C 1
ATOM 562 O O . ASP A 1 88 ? 4.803 19.850 40.547 1.00 37.91 64 ASP A O 1
ATOM 567 N N . VAL A 1 89 ? 7.033 19.628 40.402 1.00 37.10 65 VAL A N 1
ATOM 568 C CA . VAL A 1 89 ? 7.071 20.056 39.021 1.00 35.29 65 VAL A CA 1
ATOM 569 C C . VAL A 1 89 ? 7.630 18.984 38.121 1.00 36.62 65 VAL A C 1
ATOM 570 O O . VAL A 1 89 ? 8.522 18.235 38.503 1.00 37.83 65 VAL A O 1
ATOM 574 N N . SER A 1 90 ? 7.094 18.922 36.913 1.00 35.87 66 SER A N 1
ATOM 575 C CA . SER A 1 90 ? 7.526 17.959 35.933 1.00 36.38 66 SER A CA 1
ATOM 576 C C . SER A 1 90 ? 7.563 18.655 34.588 1.00 34.76 66 SER A C 1
ATOM 577 O O . SER A 1 90 ? 6.671 19.432 34.279 1.00 34.11 66 SER A O 1
ATOM 580 N N . PHE A 1 91 ? 8.598 18.385 33.798 1.00 34.74 67 PHE A N 1
ATOM 581 C CA . PHE A 1 91 ? 8.742 18.993 32.478 1.00 33.25 67 PHE A CA 1
ATOM 582 C C . PHE A 1 91 ? 9.181 17.950 31.450 1.00 34.81 67 PHE A C 1
ATOM 583 O O . PHE A 1 91 ? 10.320 17.482 31.446 1.00 34.73 67 PHE A O 1
ATOM 591 N N . VAL A 1 92 ? 8.223 17.562 30.608 1.00 35.71 68 VAL A N 1
ATOM 592 C CA . VAL A 1 92 ? 8.431 16.565 29.567 1.00 36.81 68 VAL A CA 1
ATOM 593 C C . VAL A 1 92 ? 7.996 17.154 28.232 1.00 37.77 68 VAL A C 1
ATOM 594 O O . VAL A 1 92 ? 6.884 17.665 28.114 1.00 37.60 68 VAL A O 1
ATOM 598 N N . ASN A 1 93 ? 8.862 17.070 27.229 1.00 38.96 69 ASN A N 1
ATOM 599 C CA . ASN A 1 93 ? 8.561 17.615 25.909 1.00 40.54 69 ASN A CA 1
ATOM 600 C C . ASN A 1 93 ? 8.217 19.095 26.063 1.00 39.51 69 ASN A C 1
ATOM 601 O O . ASN A 1 93 ? 8.989 19.836 26.656 1.00 38.93 69 ASN A O 1
ATOM 606 N N . ASP A 1 94 ? 7.069 19.532 25.556 1.00 40.24 70 ASP A N 1
ATOM 607 C CA . ASP A 1 94 ? 6.689 20.942 25.681 1.00 40.05 70 ASP A CA 1
ATOM 608 C C . ASP A 1 94 ? 5.594 21.132 26.726 1.00 38.15 70 ASP A C 1
ATOM 609 O O . ASP A 1 94 ? 4.863 22.113 26.696 1.00 36.54 70 ASP A O 1
ATOM 614 N N . GLU A 1 95 ? 5.527 20.208 27.675 1.00 37.89 71 GLU A N 1
ATOM 615 C CA . GLU A 1 95 ? 4.521 20.246 28.717 1.00 37.95 71 GLU A CA 1
ATOM 616 C C . GLU A 1 95 ? 5.087 20.252 30.131 1.00 36.51 71 GLU A C 1
ATOM 617 O O . GLU A 1 95 ? 5.945 19.442 30.476 1.00 37.78 71 GLU A O 1
ATOM 623 N N . VAL A 1 96 ? 4.600 21.188 30.939 1.00 34.66 72 VAL A N 1
ATOM 624 C CA . VAL A 1 96 ? 5.012 21.314 32.326 1.00 33.65 72 VAL A CA 1
ATOM 625 C C . VAL A 1 96 ? 3.809 21.033 33.217 1.00 34.14 72 VAL A C 1
ATOM 626 O O . VAL A 1 96 ? 2.714 21.527 32.964 1.00 35.06 72 VAL A O 1
ATOM 630 N N . THR A 1 97 ? 4.011 20.226 34.247 1.00 34.08 73 THR A N 1
ATOM 631 C CA . THR A 1 97 ? 2.948 19.894 35.174 1.00 34.58 73 THR A CA 1
ATOM 632 C C . THR A 1 97 ? 3.330 20.426 36.538 1.00 33.11 73 THR A C 1
ATOM 633 O O . THR A 1 97 ? 4.468 20.259 36.971 1.00 33.28 73 THR A O 1
ATOM 637 N N . VAL A 1 98 ? 2.384 21.050 37.227 1.00 32.38 74 VAL A N 1
ATOM 638 C CA . VAL A 1 98 ? 2.672 21.592 38.542 1.00 31.15 74 VAL A CA 1
ATOM 639 C C . VAL A 1 98 ? 1.618 21.218 39.580 1.00 31.59 74 VAL A C 1
ATOM 640 O O . VAL A 1 98 ? 0.434 21.458 39.381 1.00 31.99 74 VAL A O 1
ATOM 644 N N . ASP A 1 99 ? 2.059 20.603 40.674 1.00 32.78 75 ASP A N 1
ATOM 645 C CA . ASP A 1 99 ? 1.169 20.214 41.772 1.00 33.29 75 ASP A CA 1
ATOM 646 C C . ASP A 1 99 ? 1.579 21.076 42.943 1.00 32.97 75 ASP A C 1
ATOM 647 O O . ASP A 1 99 ? 2.584 20.792 43.604 1.00 32.52 75 ASP A O 1
ATOM 652 N N . ALA A 1 100 ? 0.804 22.130 43.188 1.00 31.81 76 ALA A N 1
ATOM 653 C CA . ALA A 1 100 ? 1.080 23.062 44.272 1.00 31.90 76 ALA A CA 1
ATOM 654 C C . ALA A 1 100 ? 0.052 22.969 45.386 1.00 32.79 76 ALA A C 1
ATOM 655 O O . ALA A 1 100 ? -0.200 23.953 46.072 1.00 33.85 76 ALA A O 1
ATOM 657 N N . THR A 1 101 ? -0.533 21.794 45.571 1.00 34.77 77 THR A N 1
ATOM 658 C CA . THR A 1 101 ? -1.541 21.591 46.610 1.00 36.46 77 THR A CA 1
ATOM 659 C C . THR A 1 101 ? -0.953 21.465 48.013 1.00 37.72 77 THR A C 1
ATOM 660 O O . THR A 1 101 ? -1.672 21.580 49.008 1.00 38.77 77 THR A O 1
ATOM 664 N N . GLY A 1 102 ? 0.342 21.212 48.107 1.00 38.28 78 GLY A N 1
ATOM 665 C CA . GLY A 1 102 ? 0.967 21.076 49.416 1.00 40.53 78 GLY A CA 1
ATOM 666 C C . GLY A 1 102 ? 1.143 22.420 50.100 1.00 41.10 78 GLY A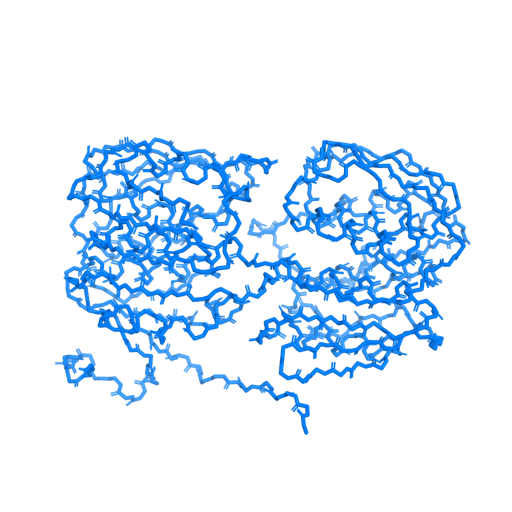 C 1
ATOM 667 O O . GLY A 1 102 ? 0.660 23.452 49.613 1.00 40.54 78 GLY A O 1
ATOM 668 N N . GLU A 1 103 ? 1.824 22.402 51.240 1.00 41.99 79 GLU A N 1
ATOM 669 C CA . GLU A 1 103 ? 2.092 23.607 52.002 1.00 42.55 79 GLU A CA 1
ATOM 670 C C . GLU A 1 103 ? 3.241 24.321 51.280 1.00 39.78 79 GLU A C 1
ATOM 671 O O . GLU A 1 103 ? 4.376 23.850 51.290 1.00 40.91 79 GLU A O 1
ATOM 677 N N . ILE A 1 104 ? 2.948 25.451 50.651 1.00 36.74 80 ILE A N 1
ATOM 678 C CA . ILE A 1 104 ? 3.966 26.189 49.907 1.00 35.17 80 ILE A CA 1
ATOM 679 C C . ILE A 1 104 ? 4.814 27.125 50.756 1.00 35.31 80 ILE A C 1
ATOM 680 O O . ILE A 1 104 ? 4.285 27.886 51.565 1.00 36.60 80 ILE A O 1
ATOM 685 N N . THR A 1 105 ? 6.135 27.055 50.575 1.00 35.49 81 THR A N 1
ATOM 686 C CA . THR A 1 105 ? 7.071 27.910 51.322 1.00 35.15 81 THR A CA 1
ATOM 687 C C . THR A 1 105 ? 7.227 29.250 50.608 1.00 34.19 81 THR A C 1
ATOM 688 O O . THR A 1 105 ? 6.686 29.435 49.522 1.00 33.59 81 THR A O 1
ATOM 692 N N . SER A 1 106 ? 7.985 30.172 51.191 1.00 34.38 82 SER A N 1
ATOM 693 C CA . SER A 1 106 ? 8.126 31.502 50.601 1.00 34.01 82 SER A CA 1
ATOM 694 C C . SER A 1 106 ? 9.532 32.045 50.401 1.00 32.84 82 SER A C 1
ATOM 695 O O . SER A 1 106 ? 9.684 33.252 50.190 1.00 32.97 82 SER A O 1
ATOM 698 N N . ASP A 1 107 ? 10.547 31.193 50.406 1.00 31.83 83 ASP A N 1
ATOM 699 C CA . ASP A 1 107 ? 11.908 31.691 50.266 1.00 31.94 83 ASP A CA 1
ATOM 700 C C . ASP A 1 107 ? 12.611 31.157 49.005 1.00 30.87 83 ASP A C 1
ATOM 701 O O . ASP A 1 107 ? 12.550 29.965 48.729 1.00 32.21 83 ASP A O 1
ATOM 706 N N . ALA A 1 108 ? 13.251 32.053 48.244 1.00 29.42 84 ALA A N 1
ATOM 707 C CA . ALA A 1 108 ? 14.010 31.716 47.002 1.00 29.15 84 ALA A CA 1
ATOM 708 C C . ALA A 1 108 ? 15.304 32.523 47.129 1.00 29.09 84 ALA A C 1
ATOM 709 O O . ALA A 1 108 ? 15.487 33.546 46.461 1.00 29.46 84 ALA A O 1
ATOM 711 N N . PRO A 1 109 ? 16.243 32.026 47.938 1.00 29.37 85 PRO A N 1
ATOM 712 C CA . PRO A 1 109 ? 17.465 32.766 48.204 1.00 29.21 85 PRO A CA 1
ATOM 713 C C . PRO A 1 109 ? 18.796 32.397 47.585 1.00 29.29 85 PRO A C 1
ATOM 714 O O . PRO A 1 109 ? 19.761 33.130 47.790 1.00 29.70 85 PRO A O 1
ATOM 718 N N . PHE A 1 110 ? 18.868 31.328 46.817 1.00 29.13 86 PHE A N 1
ATOM 719 C CA . PHE A 1 110 ? 20.150 30.918 46.266 1.00 29.69 86 PHE A CA 1
ATOM 720 C C . PHE A 1 110 ? 20.754 31.832 45.206 1.00 29.55 86 PHE A C 1
ATOM 721 O O . PHE A 1 110 ? 20.058 32.594 44.532 1.00 28.58 86 PHE A O 1
ATOM 729 N N . GLU A 1 111 ? 22.074 31.771 45.100 1.00 30.91 87 GLU A N 1
ATOM 730 C CA . GLU A 1 111 ? 22.793 32.564 44.122 1.00 31.94 87 GLU A CA 1
ATOM 731 C C . GLU A 1 111 ? 22.260 32.302 42.716 1.00 31.34 87 GLU A C 1
ATOM 732 O O . GLU A 1 111 ? 22.201 33.226 41.908 1.00 32.05 87 GLU A O 1
ATOM 738 N N . TYR A 1 112 ? 21.833 31.073 42.417 1.00 31.16 88 TYR A N 1
ATOM 739 C CA . TYR A 1 112 ? 21.326 30.811 41.067 1.00 31.52 88 TYR A CA 1
ATOM 740 C C . TYR A 1 112 ? 20.031 31.601 40.854 1.00 32.08 88 TYR A C 1
ATOM 741 O O . TYR A 1 112 ? 19.620 31.828 39.721 1.00 32.32 88 TYR A O 1
ATOM 750 N N . VAL A 1 113 ? 19.371 32.000 41.940 1.00 33.05 89 VAL A N 1
ATOM 751 C CA . VAL A 1 113 ? 18.144 32.775 41.803 1.00 32.28 89 VAL A CA 1
ATOM 752 C C . VAL A 1 113 ? 18.495 34.180 41.296 1.00 33.69 89 VAL A C 1
ATOM 753 O O . VAL A 1 113 ? 17.744 34.761 40.510 1.00 32.15 89 VAL A O 1
ATOM 757 N N . ARG A 1 114 ? 19.652 34.705 41.709 1.00 36.04 90 ARG A N 1
ATOM 758 C CA . ARG A 1 114 ? 20.072 36.041 41.271 1.00 38.10 90 ARG A CA 1
ATOM 759 C C . ARG A 1 114 ? 20.405 36.093 39.794 1.00 39.70 90 ARG A C 1
ATOM 760 O O . ARG A 1 114 ? 20.138 37.095 39.128 1.00 40.12 90 ARG A O 1
ATOM 768 N N . LYS A 1 115 ? 21.027 35.029 39.297 1.00 42.04 91 LYS A N 1
ATOM 769 C CA . LYS A 1 115 ? 21.433 34.966 37.896 1.00 44.46 91 LYS A CA 1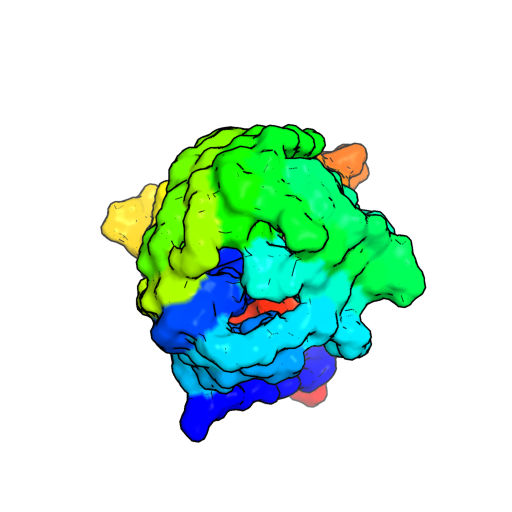
ATOM 770 C C . LYS A 1 115 ? 20.240 35.068 36.959 1.00 42.86 91 LYS A C 1
ATOM 771 O O . LYS A 1 115 ? 20.399 35.436 35.800 1.00 44.91 91 LYS A O 1
ATOM 777 N N . MET A 1 116 ? 19.051 34.709 37.434 1.00 41.11 92 MET A N 1
ATOM 778 C CA . MET A 1 116 ? 17.875 34.787 36.584 1.00 39.77 92 MET A CA 1
ATOM 779 C C . MET A 1 116 ? 17.104 36.038 36.983 1.00 39.21 92 MET A C 1
ATOM 780 O O . MET A 1 116 ? 16.353 36.036 37.958 1.00 38.28 92 MET A O 1
ATOM 785 N N . ARG A 1 117 ? 17.279 37.100 36.202 1.00 39.68 93 ARG A N 1
ATOM 786 C CA . ARG A 1 117 ? 16.628 38.381 36.472 1.00 40.16 93 ARG A CA 1
ATOM 787 C C . ARG A 1 117 ? 15.112 38.329 36.568 1.00 37.40 93 ARG A C 1
ATOM 788 O O . ARG A 1 117 ? 14.516 39.193 37.191 1.00 37.02 93 ARG A O 1
ATOM 796 N N . ALA A 1 118 ? 14.492 37.326 35.955 1.00 36.23 94 ALA A N 1
ATOM 797 C CA . ALA A 1 118 ? 13.035 37.190 35.989 1.00 34.88 94 ALA A CA 1
ATOM 798 C C . ALA A 1 118 ? 12.492 36.515 37.256 1.00 33.63 94 ALA A C 1
ATOM 799 O O . ALA A 1 118 ? 11.280 36.401 37.412 1.00 34.11 94 ALA A O 1
ATOM 801 N N . SER A 1 119 ? 13.370 36.072 38.153 1.00 33.12 95 SER A N 1
ATOM 802 C CA . SER A 1 119 ? 12.942 35.393 39.393 1.00 32.70 95 SER A CA 1
ATOM 803 C C . SER A 1 119 ? 11.942 36.169 40.244 1.00 31.71 95 SER A C 1
ATOM 804 O O . SER A 1 119 ? 11.136 35.577 40.965 1.00 30.98 95 SER A O 1
ATOM 807 N N . ILE A 1 120 ? 11.986 37.490 40.162 1.00 30.93 96 ILE A N 1
ATOM 808 C CA . ILE A 1 120 ? 11.086 38.327 40.954 1.00 30.33 96 ILE A CA 1
ATOM 809 C C . ILE A 1 120 ? 9.595 38.009 40.713 1.00 29.94 96 ILE A C 1
ATOM 810 O O . ILE A 1 120 ? 8.750 38.281 41.582 1.00 28.36 96 ILE A O 1
ATOM 815 N N . VAL A 1 121 ? 9.282 37.402 39.565 1.00 29.44 97 VAL A N 1
ATOM 816 C CA . VAL A 1 121 ? 7.894 37.051 39.228 1.00 30.43 97 VAL A CA 1
ATOM 817 C C . VAL A 1 121 ? 7.187 36.122 40.217 1.00 30.05 97 VAL A C 1
ATOM 818 O O . VAL A 1 121 ? 5.975 36.001 40.160 1.00 29.99 97 VAL A O 1
ATOM 822 N N . VAL A 1 122 ? 7.917 35.458 41.110 1.00 30.14 98 VAL A N 1
ATOM 823 C CA . VAL A 1 122 ? 7.256 34.569 42.066 1.00 30.14 98 VAL A CA 1
ATOM 824 C C . VAL A 1 122 ? 6.765 35.305 43.310 1.00 30.14 98 VAL A C 1
ATOM 825 O O . VAL A 1 122 ? 6.012 34.736 44.100 1.00 31.48 98 VAL A O 1
ATOM 829 N N . MET A 1 123 ? 7.146 36.569 43.490 1.00 29.58 99 MET A N 1
ATOM 830 C CA . MET A 1 123 ? 6.691 37.286 44.693 1.00 30.29 99 MET A CA 1
ATOM 831 C C . MET A 1 123 ? 5.174 37.449 44.801 1.00 29.79 99 MET A C 1
ATOM 832 O O . MET A 1 123 ? 4.606 37.210 45.858 1.00 30.54 99 MET A O 1
ATOM 837 N N . GLY A 1 124 ? 4.525 37.879 43.724 1.00 29.95 100 GLY A N 1
ATOM 838 C CA . GLY A 1 124 ? 3.072 38.069 43.737 1.00 29.54 100 GLY A CA 1
ATOM 839 C C . GLY A 1 124 ? 2.339 36.813 44.161 1.00 30.11 100 GLY A C 1
ATOM 840 O O . GLY A 1 124 ? 1.603 36.809 45.160 1.00 31.85 100 GLY A O 1
ATOM 841 N N . PRO A 1 125 ? 2.542 35.727 43.413 1.00 28.66 101 PRO A N 1
ATOM 842 C CA . PRO A 1 125 ? 1.897 34.475 43.728 1.00 28.87 101 PRO A CA 1
ATOM 843 C C . PRO A 1 125 ? 2.152 34.016 45.167 1.00 29.01 101 PRO A C 1
ATOM 844 O O . PRO A 1 125 ? 1.246 33.502 45.810 1.00 29.15 101 PRO A O 1
ATOM 848 N N . LEU A 1 126 ? 3.372 34.188 45.663 1.00 29.42 102 LEU A N 1
ATOM 849 C CA . LEU A 1 126 ? 3.689 33.768 47.031 1.00 29.68 102 LEU A CA 1
ATOM 850 C C . LEU A 1 126 ? 3.005 34.623 48.060 1.00 30.63 102 LEU A C 1
ATOM 851 O O . LEU A 1 126 ? 2.513 34.121 49.073 1.00 30.49 102 LEU A O 1
ATOM 856 N N . LEU A 1 127 ? 2.981 35.922 47.796 1.00 29.52 103 LEU A N 1
ATOM 857 C CA . LEU A 1 127 ? 2.365 36.865 48.705 1.00 30.42 103 LEU A CA 1
ATOM 858 C C . LEU A 1 127 ? 0.869 36.547 48.820 1.00 29.92 103 LEU A C 1
ATOM 859 O O . LEU A 1 127 ? 0.305 36.555 49.912 1.00 31.41 103 LEU A O 1
ATOM 864 N N . ALA A 1 128 ? 0.242 36.223 47.693 1.00 29.30 104 ALA A N 1
ATOM 865 C CA . ALA A 1 128 ? -1.183 35.894 47.665 1.00 29.71 104 ALA A CA 1
ATOM 866 C C . ALA A 1 128 ? -1.470 34.530 48.286 1.00 30.60 104 ALA A C 1
ATOM 867 O O . ALA A 1 128 ? -2.390 34.384 49.080 1.00 31.02 104 ALA A O 1
ATOM 869 N N . ARG A 1 129 ? -0.662 33.541 47.922 1.00 30.01 105 ARG A N 1
ATOM 870 C CA . ARG A 1 129 ? -0.821 32.182 48.413 1.00 30.44 105 ARG A CA 1
ATOM 871 C C . ARG A 1 129 ? -0.357 31.929 49.849 1.00 31.19 105 ARG A C 1
ATOM 872 O O . ARG A 1 129 ? -1.015 31.201 50.570 1.00 31.54 105 ARG A O 1
ATOM 880 N N . THR A 1 130 ? 0.764 32.527 50.257 1.00 31.95 106 THR A N 1
ATOM 881 C CA . THR A 1 130 ? 1.319 32.309 51.604 1.00 31.92 106 THR A CA 1
ATOM 882 C C . THR A 1 130 ? 1.408 33.535 52.514 1.00 31.92 106 THR A C 1
ATOM 883 O O . THR A 1 130 ? 1.614 33.389 53.714 1.00 32.46 106 THR A O 1
ATOM 887 N N . GLY A 1 131 ? 1.313 34.733 51.951 1.00 30.66 107 GLY A N 1
ATOM 888 C CA . GLY A 1 131 ? 1.388 35.950 52.758 1.00 30.82 107 GLY A CA 1
ATOM 889 C C . GLY A 1 131 ? 2.787 36.539 52.899 1.00 30.33 107 GLY A C 1
ATOM 890 O O . GLY A 1 131 ? 2.974 37.535 53.598 1.00 30.65 107 GLY A O 1
ATOM 891 N N . SER A 1 132 ? 3.772 35.917 52.258 1.00 29.28 108 SER A N 1
ATOM 892 C CA . SER A 1 132 ? 5.150 36.403 52.311 1.00 29.40 108 SER A CA 1
ATOM 893 C C . SER A 1 132 ? 5.942 35.929 51.103 1.00 27.69 108 SER A C 1
ATOM 894 O O . SER A 1 132 ? 5.589 34.943 50.456 1.00 28.62 108 SER A O 1
ATOM 897 N N . ALA A 1 133 ? 7.027 36.632 50.816 1.00 26.69 109 ALA A N 1
ATOM 898 C C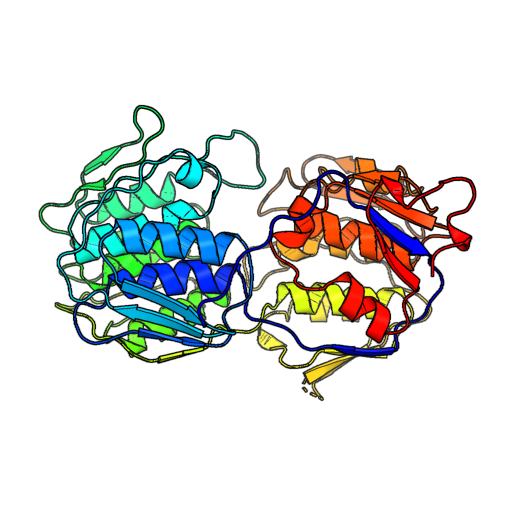A . ALA A 1 133 ? 7.885 36.293 49.693 1.00 25.65 109 ALA A CA 1
ATOM 899 C C . ALA A 1 133 ? 9.255 36.917 49.896 1.00 25.36 109 ALA A C 1
ATOM 900 O O . ALA A 1 133 ? 9.354 38.077 50.283 1.00 25.65 109 ALA A O 1
ATOM 902 N N . ARG A 1 134 ? 10.301 36.131 49.658 1.00 25.60 110 ARG A N 1
ATOM 903 C CA . ARG A 1 134 ? 11.682 36.588 49.796 1.00 26.88 110 ARG A CA 1
ATOM 904 C C . ARG A 1 134 ? 12.460 36.081 48.592 1.00 26.93 110 ARG A C 1
ATOM 905 O O . ARG A 1 134 ? 12.522 34.877 48.338 1.00 28.42 110 ARG A O 1
ATOM 913 N N . VAL A 1 135 ? 13.035 37.005 47.836 1.00 26.36 111 VAL A N 1
ATOM 914 C CA . VAL A 1 135 ? 13.788 36.644 46.649 1.00 26.33 111 VAL A CA 1
ATOM 915 C C . VAL A 1 135 ? 15.121 37.368 46.565 1.00 27.37 111 VAL A C 1
ATOM 916 O O . VAL A 1 135 ? 15.228 38.547 46.898 1.00 28.51 111 VAL A O 1
ATOM 920 N N . ALA A 1 136 ? 16.142 36.645 46.130 1.00 28.06 112 ALA A N 1
ATOM 921 C CA . ALA A 1 136 ? 17.463 37.213 45.985 1.00 30.52 112 ALA A CA 1
ATOM 922 C C . ALA A 1 136 ? 17.472 38.090 44.740 1.00 32.38 112 ALA A C 1
ATOM 923 O O . ALA A 1 136 ? 17.082 37.636 43.656 1.00 32.75 112 ALA A O 1
ATOM 925 N N . LEU A 1 137 ? 17.894 39.344 44.897 1.00 36.03 113 LEU A N 1
ATOM 926 C CA . LEU A 1 137 ? 17.961 40.287 43.770 1.00 38.19 113 LEU A CA 1
ATOM 927 C C . LEU A 1 137 ? 19.110 39.979 42.822 1.00 39.92 113 LEU A C 1
ATOM 928 O O . LEU A 1 137 ? 20.148 39.470 43.241 1.00 41.63 113 LEU A O 1
ATOM 933 N N . PRO A 1 138 ? 18.933 40.313 41.537 1.00 41.16 114 PRO A N 1
ATOM 934 C CA . PRO A 1 138 ? 19.928 40.081 40.492 1.00 43.26 114 PRO A CA 1
ATOM 935 C C . PRO A 1 138 ? 21.083 41.077 40.432 1.00 46.52 114 PRO A C 1
ATOM 936 O O . PRO A 1 138 ? 22.147 40.744 39.898 1.00 46.77 114 PRO A O 1
ATOM 940 N N . GLY A 1 139 ? 20.890 42.280 40.967 1.00 48.57 115 GLY A N 1
ATOM 941 C CA . GLY A 1 139 ? 21.940 43.294 40.926 1.00 52.07 115 GLY A CA 1
ATOM 942 C C . GLY A 1 139 ? 21.892 43.987 39.572 1.00 54.43 115 GLY A C 1
ATOM 943 O O . GLY A 1 139 ? 21.155 43.559 38.686 1.00 54.71 115 GLY A O 1
ATOM 944 N N . GLY A 1 140 ? 22.667 45.053 39.404 1.00 58.63 116 GLY A N 1
ATOM 945 C CA . GLY A 1 140 ? 22.695 45.800 38.133 1.00 61.26 116 GLY A CA 1
ATOM 946 C C . GLY A 1 140 ? 22.297 47.248 38.350 1.00 63.75 116 GLY A C 1
ATOM 947 O O . GLY A 1 140 ? 21.532 47.549 39.266 1.00 63.14 116 GLY A O 1
ATOM 948 N N . CYS A 1 141 ? 22.789 48.147 37.498 1.00 67.61 117 CYS A N 1
ATOM 949 C CA . CYS A 1 141 ? 22.475 49.580 37.642 1.00 70.69 117 CYS A CA 1
ATOM 950 C C . CYS A 1 141 ? 21.804 50.280 36.434 1.00 72.27 117 CYS A C 1
ATOM 951 O O . CYS A 1 141 ? 20.707 50.832 36.575 1.00 71.79 117 CYS A O 1
ATOM 954 N N . ALA A 1 142 ? 22.451 50.253 35.266 1.00 74.39 118 ALA A N 1
ATOM 955 C CA . ALA A 1 142 ? 21.913 50.898 34.049 1.00 75.18 118 ALA A CA 1
ATOM 956 C C . ALA A 1 142 ? 20.615 50.258 33.523 1.00 74.54 118 ALA A C 1
ATOM 957 O O . ALA A 1 142 ? 19.853 49.645 34.282 1.00 72.99 118 ALA A O 1
ATOM 959 N N . ILE A 1 143 ? 20.357 50.426 32.225 1.00 75.46 119 ILE A N 1
ATOM 960 C CA . ILE A 1 143 ? 19.151 49.864 31.602 1.00 74.82 119 ILE A CA 1
ATOM 961 C C . ILE A 1 143 ? 19.341 48.450 31.014 1.00 73.82 119 ILE A C 1
ATOM 962 O O . ILE A 1 143 ? 20.439 47.890 31.012 1.00 73.79 119 ILE A O 1
ATOM 967 N N . GLY A 1 144 ? 18.234 47.901 30.526 1.00 72.61 120 GLY A N 1
ATOM 968 C CA . GLY A 1 144 ? 18.163 46.562 29.959 1.00 71.46 120 GLY A CA 1
ATOM 969 C C . GLY A 1 144 ? 17.093 45.963 30.848 1.00 69.81 120 GLY A C 1
ATOM 970 O O . GLY A 1 144 ? 16.381 45.027 30.488 1.00 69.36 120 GLY A O 1
ATOM 971 N N . SER A 1 145 ? 16.997 46.565 32.031 1.00 68.87 121 SER A N 1
ATOM 972 C CA . SER A 1 145 ? 16.053 46.208 33.064 1.00 66.52 121 SER A CA 1
ATOM 973 C C . SER A 1 145 ? 15.763 47.510 33.814 1.00 65.68 121 SER A C 1
ATOM 974 O O . SER A 1 145 ? 16.532 48.469 33.711 1.00 66.57 121 SER A O 1
ATOM 977 N N . ARG A 1 146 ? 14.664 47.562 34.556 1.00 63.56 122 ARG A N 1
ATOM 978 C CA . ARG A 1 146 ? 14.338 48.777 35.294 1.00 63.01 122 ARG A CA 1
ATOM 979 C C . ARG A 1 146 ? 14.175 48.479 36.780 1.00 59.30 122 ARG A C 1
ATOM 980 O O . ARG A 1 146 ? 14.103 47.312 37.173 1.00 57.70 122 ARG A O 1
ATOM 988 N N . PRO A 1 147 ? 14.162 49.533 37.617 1.00 56.90 123 PRO A N 1
ATOM 989 C CA . PRO A 1 147 ? 14.015 49.339 39.059 1.00 54.60 123 PRO A CA 1
ATOM 990 C C . PRO A 1 147 ? 12.789 48.495 39.383 1.00 50.70 123 PRO A C 1
ATOM 991 O O . PRO A 1 147 ? 11.858 48.428 38.587 1.00 49.92 123 PRO A O 1
ATOM 995 N N . VAL A 1 148 ? 12.788 47.866 40.548 1.00 47.13 124 VAL A N 1
ATOM 996 C CA . VAL A 1 148 ? 11.671 47.028 40.947 1.00 44.00 124 VAL A CA 1
ATOM 997 C C . VAL A 1 148 ? 10.785 47.735 41.967 1.00 42.44 124 VAL A C 1
ATOM 998 O O . VAL A 1 148 ? 9.965 47.096 42.625 1.00 41.63 124 VAL A O 1
ATOM 1002 N N . ASP A 1 149 ? 10.932 49.054 42.076 1.00 40.81 125 ASP A N 1
ATOM 1003 C CA . ASP A 1 149 ? 10.151 49.839 43.032 1.00 40.18 125 ASP A CA 1
ATOM 1004 C C . ASP A 1 149 ? 8.649 49.672 42.853 1.00 37.23 125 ASP A C 1
ATOM 1005 O O . ASP A 1 149 ? 7.932 49.556 43.833 1.00 36.93 125 ASP A O 1
ATOM 1010 N N . LEU A 1 150 ? 8.170 49.679 41.610 1.00 35.61 126 LEU A N 1
ATOM 1011 C CA . LEU A 1 150 ? 6.730 49.540 41.364 1.00 34.38 126 LEU A CA 1
ATOM 1012 C C . LEU A 1 150 ? 6.148 48.279 41.972 1.00 32.83 126 LEU A C 1
ATOM 1013 O O . LEU A 1 150 ? 5.013 48.291 42.444 1.00 31.23 126 LEU A O 1
ATOM 1018 N N . HIS A 1 151 ? 6.916 47.193 41.933 1.00 31.06 127 HIS A N 1
ATOM 1019 C CA . HIS A 1 151 ? 6.473 45.934 42.498 1.00 30.90 127 HIS A CA 1
ATOM 1020 C C . HIS A 1 151 ? 6.142 46.126 43.973 1.00 31.90 127 HIS A C 1
ATOM 1021 O O . HIS A 1 151 ? 5.068 45.739 44.434 1.00 31.10 127 HIS A O 1
ATOM 1028 N N . LEU A 1 152 ? 7.070 46.744 44.699 1.00 32.46 128 LEU A N 1
ATOM 1029 C CA . LEU A 1 152 ? 6.895 46.972 46.127 1.00 34.03 128 LEU A CA 1
ATOM 1030 C C . LEU A 1 152 ? 5.817 47.997 46.428 1.00 34.26 128 LEU A C 1
ATOM 1031 O O . LEU A 1 152 ? 5.095 47.864 47.414 1.00 34.86 128 LEU A O 1
ATOM 1036 N N . LYS A 1 153 ? 5.709 49.021 45.588 1.00 35.18 129 LYS A N 1
ATOM 1037 C CA . LYS A 1 153 ? 4.700 50.051 45.785 1.00 36.22 129 LYS A CA 1
ATOM 1038 C C . LYS A 1 153 ? 3.326 49.380 45.800 1.00 35.67 129 LYS A C 1
ATOM 1039 O O . LYS A 1 153 ? 2.483 49.668 46.655 1.00 36.13 129 LYS A O 1
ATOM 1045 N N . GLY A 1 154 ? 3.119 48.480 44.842 1.00 33.81 130 GLY A N 1
ATOM 1046 C CA . GLY A 1 154 ? 1.868 47.746 44.713 1.00 33.42 130 GLY A CA 1
ATOM 1047 C C . GLY A 1 154 ? 1.597 46.851 45.905 1.00 33.17 130 GLY A C 1
ATOM 1048 O O . GLY A 1 154 ? 0.509 46.898 46.478 1.00 33.41 130 GLY A O 1
ATOM 1049 N N . PHE A 1 155 ? 2.579 46.045 46.306 1.00 31.84 131 PHE A N 1
ATOM 1050 C CA . PHE A 1 155 ? 2.354 45.173 47.445 1.00 32.02 131 PHE A CA 1
ATOM 1051 C C . PHE A 1 155 ? 2.123 45.990 48.720 1.00 33.12 131 PHE A C 1
ATOM 1052 O O . PHE A 1 155 ? 1.350 45.587 49.589 1.00 32.15 131 PHE A O 1
ATOM 1060 N N . GLU A 1 156 ? 2.813 47.122 48.839 1.00 33.88 132 GLU A N 1
ATOM 1061 C CA . GLU A 1 156 ? 2.668 47.980 50.010 1.00 36.32 132 GLU A CA 1
ATOM 1062 C C . GLU A 1 156 ? 1.240 48.496 50.088 1.00 35.50 132 GLU A C 1
ATOM 1063 O O . GLU A 1 156 ? 0.632 48.509 51.155 1.00 35.74 132 GLU A O 1
ATOM 1069 N N . ALA A 1 157 ? 0.707 48.911 48.945 1.00 34.26 133 ALA A N 1
ATOM 1070 C CA . ALA A 1 157 ? -0.653 49.427 48.877 1.00 34.80 133 ALA A CA 1
ATOM 1071 C C . ALA A 1 157 ? -1.644 48.348 49.291 1.00 34.19 133 ALA A C 1
ATOM 1072 O O . ALA A 1 157 ? -2.708 48.641 49.829 1.00 34.93 133 ALA A O 1
ATOM 1074 N N . MET A 1 158 ? -1.276 47.097 49.048 1.00 32.26 134 MET A N 1
ATOM 1075 C CA . MET A 1 158 ? -2.133 45.968 49.378 1.00 32.42 134 MET A CA 1
ATOM 1076 C C . MET A 1 158 ? -1.967 45.487 50.813 1.00 32.27 134 MET A C 1
ATOM 1077 O O . MET A 1 158 ? -2.411 44.396 51.149 1.00 32.79 134 MET A O 1
ATOM 1082 N N . GLY A 1 159 ? -1.316 46.294 51.647 1.00 32.24 135 GLY A N 1
ATOM 1083 C CA . GLY A 1 159 ? -1.120 45.954 53.061 1.00 34.00 135 GLY A CA 1
ATOM 1084 C C . GLY A 1 159 ? 0.137 45.197 53.451 1.00 34.06 135 GLY A C 1
ATOM 1085 O O . GLY A 1 159 ? 0.245 44.713 54.575 1.00 35.17 135 GLY A O 1
ATOM 1086 N N . ALA A 1 160 ? 1.105 45.103 52.551 1.00 33.53 136 ALA A N 1
ATOM 1087 C CA . ALA A 1 160 ? 2.338 44.386 52.866 1.00 33.00 136 ALA A CA 1
ATOM 1088 C C . ALA A 1 160 ? 3.459 45.292 53.404 1.00 33.10 136 ALA A C 1
ATOM 1089 O O . ALA A 1 160 ? 3.502 46.486 53.112 1.00 32.86 136 ALA A O 1
ATOM 1091 N N . VAL A 1 161 ? 4.324 44.709 54.236 1.00 32.55 137 VAL A N 1
ATOM 1092 C CA . VAL A 1 161 ? 5.481 45.397 54.801 1.00 32.11 137 VAL A CA 1
ATOM 1093 C C . VAL A 1 161 ? 6.568 44.892 53.868 1.00 31.23 137 VAL A C 1
ATOM 1094 O O . VAL A 1 161 ? 6.763 43.688 53.739 1.00 31.05 137 VAL A O 1
ATOM 1098 N N . VAL A 1 162 ? 7.260 45.806 53.206 1.00 31.15 138 VAL A N 1
ATOM 1099 C CA . VAL A 1 162 ? 8.288 45.440 52.242 1.00 30.11 138 VAL A CA 1
ATOM 1100 C C . VAL A 1 162 ? 9.682 45.994 52.523 1.00 32.29 138 VAL A C 1
ATOM 1101 O O . VAL A 1 162 ? 9.876 46.822 53.416 1.00 32.17 138 VAL A O 1
ATOM 1105 N N . LYS A 1 163 ? 10.660 45.514 51.761 1.00 33.21 139 LYS A N 1
ATOM 1106 C CA . LYS A 1 163 ? 12.032 45.984 51.912 1.00 36.01 139 LYS A CA 1
ATOM 1107 C C . LYS A 1 163 ? 13.020 45.340 50.954 1.00 36.75 139 LYS A C 1
ATOM 1108 O O . LYS A 1 163 ? 12.786 44.255 50.421 1.00 35.86 139 LYS A O 1
ATOM 1114 N N . ILE A 1 164 ? 14.118 46.053 50.727 1.00 38.94 140 ILE A N 1
ATOM 1115 C CA . ILE A 1 164 ? 15.207 45.585 49.891 1.00 39.34 140 ILE A CA 1
ATOM 1116 C C . ILE A 1 164 ? 16.366 45.701 50.850 1.00 41.05 140 ILE A C 1
ATOM 1117 O O . ILE A 1 164 ? 16.773 46.798 51.198 1.00 42.60 140 ILE A O 1
ATOM 1122 N N . GLU A 1 165 ? 16.858 44.564 51.321 1.00 41.96 141 GLU A N 1
ATOM 1123 C CA . GLU A 1 165 ? 17.953 44.551 52.271 1.00 43.34 141 GLU A CA 1
ATOM 1124 C C . GLU A 1 165 ? 18.910 43.384 52.051 1.00 41.52 141 GLU A C 1
ATOM 1125 O O . GLU A 1 165 ? 18.475 42.246 51.852 1.00 39.25 141 GLU A O 1
ATOM 1131 N N . ASN A 1 166 ? 20.210 43.687 52.086 1.00 40.72 142 ASN A N 1
ATOM 1132 C CA . ASN A 1 166 ? 21.266 42.689 51.903 1.00 40.72 142 ASN A CA 1
ATOM 1133 C C . ASN A 1 166 ? 21.136 41.877 50.622 1.00 38.56 142 ASN A C 1
ATOM 1134 O O . ASN A 1 166 ? 21.361 40.670 50.629 1.00 38.98 142 ASN A O 1
ATOM 1139 N N . GLY A 1 167 ? 20.769 42.525 49.528 1.00 36.61 143 GLY A N 1
ATOM 1140 C CA . GLY A 1 167 ? 20.618 41.826 48.258 1.00 35.98 143 GLY A CA 1
ATOM 1141 C C . GLY A 1 167 ? 19.328 41.018 48.165 1.00 34.47 143 GLY A C 1
ATOM 1142 O O . GLY A 1 167 ? 19.171 40.170 47.280 1.00 33.98 143 GLY A O 1
ATOM 1143 N N . TYR A 1 168 ? 18.403 41.279 49.079 1.00 32.74 144 TYR A N 1
ATOM 1144 C CA . TYR A 1 168 ? 17.128 40.581 49.086 1.00 31.60 144 TYR A CA 1
ATOM 1145 C C . TYR A 1 168 ? 15.923 41.504 49.061 1.00 30.82 144 TYR A C 1
ATOM 1146 O O . TYR A 1 168 ? 15.927 42.560 49.687 1.00 31.04 144 TYR A O 1
ATOM 1155 N N . ILE A 1 169 ? 14.904 41.095 48.306 1.00 30.47 145 ILE A N 1
ATOM 1156 C CA . ILE A 1 169 ? 13.663 41.843 48.195 1.00 30.61 145 ILE A CA 1
ATOM 1157 C C . ILE A 1 169 ? 12.654 40.978 48.945 1.00 30.44 145 ILE A C 1
ATOM 1158 O O . ILE A 1 169 ? 12.509 39.787 48.653 1.00 29.08 145 ILE A O 1
ATOM 1163 N N A GLU A 1 170 ? 11.942 41.569 49.911 0.50 30.48 146 GLU A N 1
ATOM 1164 N N B GLU A 1 170 ? 11.969 41.567 49.918 0.50 31.15 146 GLU A N 1
ATOM 1165 C CA A GLU A 1 170 ? 10.978 40.826 50.709 0.50 30.50 146 GLU A CA 1
ATOM 1166 C CA B GLU A 1 170 ? 10.987 40.825 50.701 0.50 31.73 146 GLU A CA 1
ATOM 1167 C C A GLU A 1 170 ? 9.643 41.559 50.868 0.50 30.80 146 GLU A C 1
ATOM 1168 C C B GLU A 1 170 ? 9.660 41.563 50.853 0.50 31.45 146 GLU A C 1
ATOM 1169 O O A GLU A 1 170 ? 9.574 42.783 50.752 0.50 30.69 146 GLU A O 1
ATOM 1170 O O B GLU A 1 170 ? 9.592 42.785 50.720 0.50 31.31 146 GLU A O 1
ATOM 1181 N N . ALA A 1 171 ? 8.608 40.793 51.117 1.00 30.99 147 ALA A N 1
ATOM 1182 C CA . ALA A 1 171 ? 7.269 41.328 51.299 1.00 31.42 147 ALA A CA 1
ATOM 1183 C C . ALA A 1 171 ? 6.485 40.388 52.209 1.00 32.51 147 ALA A C 1
ATOM 1184 O O . ALA A 1 171 ? 6.484 39.174 52.007 1.00 33.23 147 ALA A O 1
ATOM 1186 N N . THR A 1 172 ? 5.829 40.953 53.211 1.00 33.18 148 THR A N 1
ATOM 1187 C CA . THR A 1 172 ? 5.037 40.170 54.148 1.00 35.73 148 THR A CA 1
ATOM 1188 C C . THR A 1 172 ? 3.715 40.906 54.388 1.00 35.10 148 THR A C 1
ATOM 1189 O O . THR A 1 172 ? 3.708 42.114 54.577 1.00 34.49 148 THR A O 1
ATOM 1193 N N . ALA A 1 173 ? 2.603 40.175 54.372 1.00 35.59 149 ALA A N 1
ATOM 1194 C CA . ALA A 1 173 ? 1.281 40.773 54.584 1.00 36.91 149 ALA A CA 1
ATOM 1195 C C . ALA A 1 173 ? 0.411 39.969 55.548 1.00 38.84 149 ALA A C 1
ATOM 1196 O O . ALA A 1 173 ? 0.102 38.817 55.279 1.00 39.14 149 ALA A O 1
ATOM 1198 N N . GLU A 1 174 ? 0.016 40.569 56.670 1.00 42.12 150 GLU A N 1
ATOM 1199 C CA . GLU A 1 174 ? -0.837 39.861 57.621 1.00 44.79 150 GLU A CA 1
ATOM 1200 C C . GLU A 1 174 ? -2.180 39.621 56.954 1.00 43.37 150 GLU A C 1
ATOM 1201 O O . GLU A 1 174 ? -2.773 38.557 57.096 1.00 43.37 150 GLU A O 1
ATOM 1207 N N . LYS A 1 175 ? -2.657 40.638 56.244 1.00 42.03 151 LYS A N 1
ATOM 1208 C CA . LYS A 1 175 ? -3.924 40.561 55.539 1.00 41.77 151 LYS A CA 1
ATOM 1209 C C . LYS A 1 175 ? -3.805 41.294 54.200 1.00 38.87 151 LYS A C 1
ATOM 1210 O O . LYS A 1 175 ? -3.941 42.513 54.122 1.00 37.56 151 LYS A O 1
ATOM 1216 N N . LEU A 1 176 ? -3.547 40.535 53.148 1.00 37.39 152 LEU A N 1
ATOM 1217 C CA . LEU A 1 176 ? -3.411 41.101 51.825 1.00 35.73 152 LEU A CA 1
ATOM 1218 C C . LEU A 1 176 ? -4.804 41.590 51.426 1.00 36.19 152 LEU A C 1
ATOM 1219 O O . LEU A 1 176 ? -5.754 40.805 51.391 1.00 36.67 152 LEU A O 1
ATOM 1224 N N . VAL A 1 177 ? -4.940 42.891 51.179 1.00 36.14 153 VAL A N 1
ATOM 1225 C CA . VAL A 1 177 ? -6.236 43.465 50.799 1.00 36.78 153 VAL A CA 1
ATOM 1226 C C . VAL A 1 177 ? -6.197 44.177 49.454 1.00 36.38 153 VAL A C 1
ATOM 1227 O O . VAL A 1 177 ? -5.127 44.458 48.908 1.00 36.96 153 VAL A O 1
ATOM 1231 N N . GLY A 1 178 ? -7.374 44.448 48.910 1.00 36.28 154 GLY A N 1
ATOM 1232 C CA . GLY A 1 178 ? -7.472 45.126 47.625 1.00 35.99 154 GLY A CA 1
ATOM 1233 C C . GLY A 1 178 ? -7.170 46.598 47.790 1.00 35.97 154 GLY A C 1
ATOM 1234 O O . GLY A 1 178 ? -7.423 47.179 48.848 1.00 36.41 154 GLY A O 1
ATOM 1235 N N . ALA A 1 179 ? -6.628 47.209 46.747 1.00 34.65 155 ALA A N 1
ATOM 1236 C CA . ALA A 1 179 ? -6.295 48.623 46.805 1.00 35.82 155 ALA A CA 1
ATOM 1237 C C . ALA A 1 179 ? -6.125 49.208 45.417 1.00 35.56 155 ALA A C 1
ATOM 1238 O O . ALA A 1 179 ? -5.985 48.477 44.439 1.00 33.43 155 ALA A O 1
ATOM 1240 N N . LYS A 1 180 ? -6.159 50.535 45.346 1.00 37.19 156 LYS A N 1
ATOM 1241 C CA . LYS A 1 180 ? -5.987 51.249 44.092 1.00 38.90 156 LYS A CA 1
ATOM 1242 C C . LYS A 1 180 ? -4.500 51.517 43.944 1.00 37.87 156 LYS A C 1
ATOM 1243 O O . LYS A 1 180 ? -3.866 52.029 44.857 1.00 39.23 156 LYS A O 1
ATOM 1249 N N . VAL A 1 181 ? -3.943 51.162 42.799 1.00 36.30 157 VAL A N 1
ATOM 1250 C CA . VAL A 1 181 ? -2.533 51.365 42.561 1.00 36.69 157 VAL A CA 1
ATOM 1251 C C . VAL A 1 181 ? -2.285 52.018 41.209 1.00 36.59 157 VAL A C 1
ATOM 1252 O O . VAL A 1 181 ? -2.850 51.601 40.205 1.00 35.59 157 VAL A O 1
ATOM 1256 N N . TYR A 1 182 ? -1.466 53.064 41.195 1.00 37.17 158 TYR A N 1
ATOM 1257 C CA . TYR A 1 182 ? -1.126 53.750 39.957 1.00 37.86 158 TYR A CA 1
ATOM 1258 C C . TYR A 1 182 ? 0.347 53.491 39.647 1.00 36.27 158 TYR A C 1
ATOM 1259 O O . TYR A 1 182 ? 1.218 53.812 40.449 1.00 37.17 158 TYR A O 1
ATOM 1268 N N . LEU A 1 183 ? 0.622 52.910 38.485 1.00 34.58 159 LEU A N 1
ATOM 1269 C CA . LEU A 1 183 ? 1.993 52.620 38.089 1.00 33.79 159 LEU A CA 1
ATOM 1270 C C . LEU A 1 183 ? 2.608 53.825 37.363 1.00 34.93 159 LEU A C 1
ATOM 1271 O O . LEU A 1 183 ? 2.024 54.346 36.418 1.00 33.84 159 LEU A O 1
ATOM 1276 N N . ASP A 1 184 ? 3.786 54.260 37.813 1.00 36.34 160 ASP A N 1
ATOM 1277 C CA . ASP A 1 184 ? 4.474 55.402 37.202 1.00 39.79 160 ASP A CA 1
ATOM 1278 C C . ASP A 1 184 ? 4.694 55.178 35.706 1.00 39.27 160 ASP A C 1
ATOM 1279 O O . ASP A 1 184 ? 4.631 56.124 34.924 1.00 40.71 160 ASP A O 1
ATOM 1284 N N . PHE A 1 185 ? 4.972 53.935 35.318 1.00 37.64 161 PHE A N 1
ATOM 1285 C CA . PHE A 1 185 ? 5.160 53.591 33.909 1.00 37.89 161 PHE A CA 1
ATOM 1286 C C . PHE A 1 185 ? 4.542 52.198 33.735 1.00 35.22 161 PHE A C 1
ATOM 1287 O O . PHE A 1 185 ? 4.431 51.452 34.705 1.00 33.70 161 PHE A O 1
ATOM 1295 N N . PRO A 1 186 ? 4.098 51.858 32.512 1.00 34.77 162 PRO A N 1
ATOM 1296 C CA . PRO A 1 186 ? 3.465 50.551 32.238 1.00 33.31 162 PRO A CA 1
ATOM 1297 C C . PRO A 1 186 ? 4.409 49.349 32.311 1.00 32.13 162 PRO A C 1
ATOM 1298 O O . PRO A 1 186 ? 4.694 48.725 31.295 1.00 32.61 162 PRO A O 1
ATOM 1302 N N . SER A 1 187 ? 4.849 49.013 33.514 1.00 31.33 163 SER A N 1
ATOM 1303 C CA . SER A 1 187 ? 5.765 47.899 33.726 1.00 31.88 163 SER A CA 1
ATOM 1304 C C . SER A 1 187 ? 5.148 46.521 33.582 1.00 31.22 163 SER A C 1
ATOM 1305 O O . SER A 1 187 ? 4.193 46.187 34.278 1.00 33.04 163 SER A O 1
ATOM 1308 N N . VAL A 1 188 ? 5.728 45.709 32.710 1.00 30.41 164 VAL A N 1
ATOM 1309 C CA . VAL A 1 188 ? 5.244 44.364 32.499 1.00 29.30 164 VAL A CA 1
ATOM 1310 C C . VAL A 1 188 ? 5.386 43.564 33.796 1.00 29.01 164 VAL A C 1
ATOM 1311 O O . VAL A 1 188 ? 4.441 42.934 34.257 1.00 28.12 164 VAL A O 1
ATOM 1315 N N . GLY A 1 189 ? 6.578 43.606 34.376 1.00 29.31 165 GLY A N 1
ATOM 1316 C CA . GLY A 1 189 ? 6.868 42.887 35.611 1.00 28.53 165 GLY A CA 1
ATOM 1317 C C . GLY A 1 189 ? 5.973 43.290 36.757 1.00 28.42 165 GLY A C 1
ATOM 1318 O O . GLY A 1 189 ? 5.403 42.436 37.440 1.00 29.30 165 GLY A O 1
ATOM 1319 N N . ALA A 1 190 ? 5.825 44.594 36.964 1.00 28.30 166 ALA A N 1
ATOM 1320 C CA . ALA A 1 190 ? 4.987 45.088 38.050 1.00 28.12 166 ALA A CA 1
ATOM 1321 C C . ALA A 1 190 ? 3.526 44.716 37.822 1.00 27.84 166 ALA A C 1
ATOM 1322 O O . ALA A 1 190 ? 2.836 44.288 38.751 1.00 26.52 166 ALA A O 1
ATOM 1324 N N . THR A 1 191 ? 3.059 44.873 36.585 1.00 28.23 167 THR A N 1
ATOM 1325 C CA . THR A 1 191 ? 1.682 44.543 36.250 1.00 27.81 167 THR A CA 1
ATOM 1326 C C . THR A 1 191 ? 1.416 43.085 36.620 1.00 26.95 167 THR A C 1
ATOM 1327 O O . THR A 1 191 ? 0.439 42.780 37.300 1.00 25.38 167 THR A O 1
ATOM 1331 N N . GLN A 1 192 ? 2.321 42.203 36.201 1.00 27.21 168 GLN A N 1
ATOM 1332 C CA . GLN A 1 192 ? 2.218 40.762 36.484 1.00 27.27 168 GLN A CA 1
ATOM 1333 C C . GLN A 1 192 ? 2.173 40.454 37.989 1.00 26.27 168 GLN A C 1
ATOM 1334 O O . GLN A 1 192 ? 1.268 39.752 38.443 1.00 26.87 168 GLN A O 1
ATOM 1340 N N . ASN A 1 193 ? 3.154 40.932 38.753 1.00 24.39 169 ASN A N 1
ATOM 1341 C CA . ASN A 1 193 ? 3.151 40.673 40.204 1.00 25.57 169 ASN A CA 1
ATOM 1342 C C . ASN A 1 193 ? 1.962 41.176 40.960 1.00 25.42 169 ASN A C 1
ATOM 1343 O O . ASN A 1 193 ? 1.393 40.448 41.769 1.00 26.41 169 ASN A O 1
ATOM 1348 N N . ILE A 1 194 ? 1.584 42.420 40.703 1.00 25.74 170 ILE A N 1
ATOM 1349 C CA . ILE A 1 194 ? 0.454 43.012 41.387 1.00 26.82 170 ILE A CA 1
ATOM 1350 C C . ILE A 1 194 ? -0.845 42.291 41.030 1.00 27.36 170 ILE A C 1
ATOM 1351 O O . ILE A 1 194 ? -1.661 42.005 41.903 1.00 27.62 170 ILE A O 1
ATOM 1356 N N . MET A 1 195 ? -1.012 41.964 39.758 1.00 28.21 171 MET A N 1
ATOM 1357 C CA . MET A 1 195 ? -2.209 41.270 39.308 1.00 28.69 171 MET A CA 1
ATOM 1358 C C . MET A 1 195 ? -2.300 39.888 39.954 1.00 27.94 171 MET A C 1
ATOM 1359 O O . MET A 1 195 ? -3.367 39.490 40.423 1.00 28.77 171 MET A O 1
ATOM 1364 N N . MET A 1 196 ? -1.193 39.152 39.978 1.00 26.99 172 MET A N 1
ATOM 1365 C CA . MET A 1 196 ? -1.205 37.826 40.595 1.00 26.69 172 MET A CA 1
ATOM 1366 C C . MET A 1 196 ? -1.476 37.910 42.097 1.00 26.37 172 MET A C 1
ATOM 1367 O O . MET A 1 196 ? -2.263 37.137 42.641 1.00 27.44 172 MET A O 1
ATOM 1372 N N . ALA A 1 197 ? -0.873 38.879 42.761 1.00 25.55 173 ALA A N 1
ATOM 1373 C CA . ALA A 1 197 ? -1.075 39.028 44.198 1.00 26.03 173 ALA A CA 1
ATOM 1374 C C . ALA A 1 197 ? -2.529 39.340 44.535 1.00 27.51 173 ALA A C 1
ATOM 1375 O O . ALA A 1 197 ? -3.063 38.861 45.538 1.00 27.65 173 ALA A O 1
ATOM 1377 N N . ALA A 1 198 ? -3.168 40.129 43.675 1.00 28.28 174 ALA A N 1
ATOM 1378 C CA . ALA A 1 198 ? -4.559 40.544 43.858 1.00 28.21 174 ALA A CA 1
ATOM 1379 C C . ALA A 1 198 ? -5.593 39.421 43.818 1.00 29.28 174 ALA A C 1
ATOM 1380 O O . ALA A 1 198 ? -6.650 39.526 44.448 1.00 31.43 174 ALA A O 1
ATOM 1382 N N . THR A 1 199 ? -5.282 38.348 43.096 1.00 28.73 175 THR A N 1
ATOM 1383 C CA . THR A 1 199 ? -6.195 37.209 42.951 1.00 28.44 175 THR A CA 1
ATOM 1384 C C . THR A 1 199 ? -6.733 36.620 44.247 1.00 29.26 175 THR A C 1
ATOM 1385 O O . THR A 1 199 ? -7.899 36.219 44.306 1.00 29.08 175 THR A O 1
ATOM 1389 N N . LEU A 1 200 ? -5.895 36.552 45.274 1.00 29.37 176 LEU A N 1
ATOM 1390 C CA . LEU A 1 200 ? -6.322 35.998 46.562 1.00 30.16 176 LEU A CA 1
ATOM 1391 C C . LEU A 1 200 ? -6.424 37.044 47.667 1.00 30.22 176 LEU A C 1
ATOM 1392 O O . LEU A 1 200 ? -6.629 36.698 48.833 1.00 31.80 176 LEU A O 1
ATOM 1397 N N . ALA A 1 201 ? -6.277 38.317 47.313 1.00 29.34 177 ALA A N 1
ATOM 1398 C CA . ALA A 1 201 ? -6.376 39.384 48.309 1.00 30.26 177 ALA A CA 1
ATOM 1399 C C . ALA A 1 201 ? -7.836 39.569 48.683 1.00 31.71 177 ALA A C 1
ATOM 1400 O O . ALA A 1 201 ? -8.728 39.228 47.914 1.00 31.19 177 ALA A O 1
ATOM 1402 N N . GLU A 1 202 ? -8.078 40.077 49.884 1.00 33.70 178 GLU A N 1
ATOM 1403 C CA . GLU A 1 202 ? -9.435 40.316 50.343 1.00 35.17 178 GLU A CA 1
ATOM 1404 C C . GLU A 1 202 ? -9.867 41.684 49.826 1.00 34.96 178 GLU A C 1
ATOM 1405 O O . GLU A 1 202 ? -9.320 42.711 50.223 1.00 36.07 178 GLU A O 1
ATOM 1411 N N . GLY A 1 203 ? -10.836 41.693 48.919 1.00 35.73 179 GLY A N 1
ATOM 1412 C CA . GLY A 1 203 ? -11.330 42.937 48.335 1.00 36.18 179 GLY A CA 1
ATOM 1413 C C . GLY A 1 203 ? -10.927 43.073 46.872 1.00 35.02 179 GLY A C 1
ATOM 1414 O O . GLY A 1 203 ? -10.365 42.149 46.285 1.00 34.49 179 GLY A O 1
ATOM 1415 N N . THR A 1 204 ? -11.177 44.246 46.299 1.00 35.05 180 THR A N 1
ATOM 1416 C CA . THR A 1 204 ? -10.859 44.505 44.897 1.00 34.34 180 THR A CA 1
ATOM 1417 C C . THR A 1 204 ? -9.643 45.409 44.693 1.00 33.16 180 THR A C 1
ATOM 1418 O O . THR A 1 204 ? -9.439 46.364 45.435 1.00 33.32 180 THR A O 1
ATOM 1422 N N . THR A 1 205 ? -8.855 45.100 43.664 1.00 31.63 181 THR A N 1
ATOM 1423 C CA . THR A 1 205 ? -7.664 45.863 43.315 1.00 30.64 181 THR A CA 1
ATOM 1424 C C . THR A 1 205 ? -7.853 46.516 41.951 1.00 31.54 181 THR A C 1
ATOM 1425 O O . THR A 1 205 ? -8.353 45.892 41.010 1.00 32.33 181 THR A O 1
ATOM 1429 N N . VAL A 1 206 ? -7.466 47.781 41.856 1.00 31.17 182 VAL A N 1
ATOM 1430 C CA . VAL A 1 206 ? -7.572 48.534 40.620 1.00 30.82 182 VAL A CA 1
ATOM 1431 C C . VAL A 1 206 ? -6.161 49.009 40.282 1.00 30.92 182 VAL A C 1
ATOM 1432 O O . VAL A 1 206 ? -5.592 49.841 40.985 1.00 32.07 182 VAL A O 1
ATOM 1436 N N . ILE A 1 207 ? -5.594 48.475 39.210 1.00 30.27 183 ILE A N 1
ATOM 1437 C CA . ILE A 1 207 ? -4.248 48.842 38.821 1.00 29.33 183 ILE A CA 1
ATOM 1438 C C . ILE A 1 207 ? -4.323 49.730 37.597 1.00 30.03 183 ILE A C 1
ATOM 1439 O O . ILE A 1 207 ? -4.772 49.288 36.539 1.00 29.20 183 ILE A O 1
ATOM 1444 N N . GLU A 1 208 ? -3.857 50.969 37.732 1.00 30.59 184 GLU A N 1
ATOM 1445 C CA . GLU A 1 208 ? -3.881 51.921 36.629 1.00 33.02 184 GLU A CA 1
ATOM 1446 C C . GLU A 1 208 ? -2.540 52.081 35.916 1.00 32.40 184 GLU A C 1
ATOM 1447 O O . GLU A 1 208 ? -1.475 51.979 36.523 1.00 33.32 184 GLU A O 1
ATOM 1453 N N . ASN A 1 209 ? -2.625 52.347 34.618 1.00 32.01 185 ASN A N 1
ATOM 1454 C CA . ASN A 1 209 ? -1.469 52.541 33.750 1.00 31.56 185 ASN A CA 1
ATOM 1455 C C . ASN A 1 209 ? -0.615 51.262 33.671 1.00 30.01 185 ASN A C 1
ATOM 1456 O O . ASN A 1 209 ? 0.613 51.294 33.777 1.00 30.31 185 ASN A O 1
ATOM 1461 N N . VAL A 1 210 ? -1.284 50.133 33.480 1.00 29.22 186 VAL A N 1
ATOM 1462 C CA . VAL A 1 210 ? -0.611 48.846 33.389 1.00 27.82 186 VAL A CA 1
ATOM 1463 C C . VAL A 1 210 ? -0.125 48.526 31.986 1.00 28.26 186 VAL A C 1
ATOM 1464 O O . VAL A 1 210 ? -0.525 49.164 31.010 1.00 27.05 186 VAL A O 1
ATOM 1468 N N . ALA A 1 211 ? 0.768 47.543 31.907 1.00 27.94 187 ALA A N 1
ATOM 1469 C CA . ALA A 1 211 ? 1.300 47.093 30.632 1.00 28.19 187 ALA A CA 1
ATOM 1470 C C . ALA A 1 211 ? 0.129 46.410 29.933 1.00 27.65 187 ALA A C 1
ATOM 1471 O O . ALA A 1 211 ? -0.691 45.749 30.570 1.00 26.16 187 ALA A O 1
ATOM 1473 N N . ARG A 1 212 ? 0.068 46.575 28.625 1.00 28.33 188 ARG A N 1
ATOM 1474 C CA . ARG A 1 212 ? -0.997 46.015 27.819 1.00 29.29 188 ARG A CA 1
ATOM 1475 C C . ARG A 1 212 ? -0.517 44.890 26.905 1.00 29.53 188 ARG A C 1
ATOM 1476 O O . ARG A 1 212 ? -1.287 44.372 26.105 1.00 29.09 188 ARG A O 1
ATOM 1484 N N . GLU A 1 213 ? 0.760 44.525 27.023 1.00 30.09 189 GLU A N 1
ATOM 1485 C CA . GLU A 1 213 ? 1.331 43.459 26.212 1.00 30.25 189 GLU A CA 1
ATOM 1486 C C . GLU A 1 213 ? 0.507 42.175 26.228 1.00 29.58 189 GLU A C 1
ATOM 1487 O O . GLU A 1 213 ? -0.122 41.847 27.230 1.00 29.32 189 GLU A O 1
ATOM 1493 N N . PRO A 1 214 ? 0.529 41.438 25.105 1.00 29.70 190 PRO A N 1
ATOM 1494 C CA . PRO A 1 214 ? -0.183 40.179 24.932 1.00 30.47 190 PRO A CA 1
ATOM 1495 C C . PRO A 1 214 ? 0.094 39.177 26.036 1.00 28.83 190 PRO A C 1
ATOM 1496 O O . PRO A 1 214 ? -0.787 38.409 26.397 1.00 29.89 190 PRO A O 1
ATOM 1500 N N . GLU A 1 215 ? 1.311 39.180 26.561 1.00 29.26 191 GLU A N 1
ATOM 1501 C CA . GLU A 1 215 ? 1.672 38.262 27.627 1.00 29.60 191 GLU A CA 1
ATOM 1502 C C . GLU A 1 215 ? 0.835 38.552 28.876 1.00 28.62 191 GLU A C 1
ATOM 1503 O O . GLU A 1 215 ? 0.529 37.642 29.643 1.00 26.77 191 GLU A O 1
ATOM 1509 N N . ILE A 1 216 ? 0.480 39.822 29.083 1.00 28.27 192 ILE A N 1
ATOM 1510 C CA . ILE A 1 216 ? -0.340 40.211 30.235 1.00 27.52 192 ILE A CA 1
ATOM 1511 C C . ILE A 1 216 ? -1.758 39.668 30.057 1.00 27.89 192 ILE A C 1
ATOM 1512 O O . ILE A 1 216 ? -2.379 39.178 31.008 1.00 25.75 192 ILE A O 1
ATOM 1517 N N . VAL A 1 217 ? -2.265 39.762 28.832 1.00 28.09 193 VAL A N 1
ATOM 1518 C CA . VAL A 1 217 ? -3.601 39.275 28.517 1.00 28.97 193 VAL A CA 1
ATOM 1519 C C . VAL A 1 217 ? -3.661 37.763 28.684 1.00 29.40 193 VAL A C 1
ATOM 1520 O O . VAL A 1 217 ? -4.604 37.241 29.259 1.00 29.02 193 VAL A O 1
ATOM 1524 N N . ASP A 1 218 ? -2.642 37.058 28.196 1.00 30.79 194 ASP A N 1
ATOM 1525 C CA . ASP A 1 218 ? -2.628 35.608 28.311 1.00 32.02 194 ASP A CA 1
ATOM 1526 C C . ASP A 1 218 ? -2.622 35.210 29.785 1.00 30.53 194 ASP A C 1
ATOM 1527 O O . ASP A 1 218 ? -3.314 34.284 30.181 1.00 31.92 194 ASP A O 1
ATOM 1532 N N . LEU A 1 219 ? -1.818 35.897 30.588 1.00 29.36 195 LEU A N 1
ATOM 1533 C CA . LEU A 1 219 ? -1.740 35.602 32.020 1.00 29.54 195 LEU A CA 1
ATOM 1534 C C . LEU A 1 219 ? -3.085 35.864 32.690 1.00 28.86 195 LEU A C 1
ATOM 1535 O O . LEU A 1 219 ? -3.504 35.110 33.574 1.00 29.53 195 LEU A O 1
ATOM 1540 N N . ALA A 1 220 ? -3.749 36.944 32.288 1.00 28.06 196 ALA A N 1
ATOM 1541 C CA . ALA A 1 220 ? -5.056 37.279 32.851 1.00 26.58 196 ALA A CA 1
ATOM 1542 C C . ALA A 1 220 ? -6.028 36.146 32.526 1.00 26.64 196 ALA A C 1
ATOM 1543 O O . ALA A 1 220 ? -6.786 35.717 33.385 1.00 26.38 196 ALA A O 1
ATOM 1545 N N . ASN A 1 221 ? -6.010 35.671 31.280 1.00 27.47 197 ASN A N 1
ATOM 1546 C CA . ASN A 1 221 ? -6.880 34.563 30.876 1.00 28.11 197 ASN A CA 1
ATOM 1547 C C . ASN A 1 221 ? -6.632 33.343 31.774 1.00 27.49 197 ASN A C 1
ATOM 1548 O O . ASN A 1 221 ? -7.565 32.696 32.241 1.00 28.60 197 ASN A O 1
ATOM 1553 N N . PHE A 1 222 ? -5.366 33.047 32.028 1.00 26.93 198 PHE A N 1
ATOM 1554 C CA . PHE A 1 222 ? -5.002 31.911 32.868 1.00 27.65 198 PHE A CA 1
ATOM 1555 C C . PHE A 1 222 ? -5.490 32.051 34.302 1.00 27.87 198 PHE A C 1
ATOM 1556 O O . PHE A 1 222 ? -5.965 31.072 34.898 1.00 28.07 198 PHE A O 1
ATOM 1564 N N . LEU A 1 223 ? -5.391 33.255 34.862 1.00 26.95 199 LEU A N 1
ATOM 1565 C CA . LEU A 1 223 ? -5.853 33.466 36.235 1.00 27.93 199 LEU A CA 1
ATOM 1566 C C . LEU A 1 223 ? -7.367 33.240 36.261 1.00 28.91 199 LEU A C 1
ATOM 1567 O O . LEU A 1 223 ? -7.899 32.671 37.214 1.00 30.72 199 LEU A O 1
ATOM 1572 N N . ASN A 1 224 ? -8.054 33.698 35.214 1.00 28.73 200 ASN A N 1
ATOM 1573 C CA . ASN A 1 224 ? -9.503 33.523 35.114 1.00 31.25 200 ASN A CA 1
ATOM 1574 C C . ASN A 1 224 ? -9.903 32.056 34.988 1.00 31.65 200 ASN A C 1
ATOM 1575 O O . ASN A 1 224 ? -10.876 31.632 35.588 1.00 32.39 200 ASN A O 1
ATOM 1580 N N . GLN A 1 225 ? -9.144 31.284 34.225 1.00 31.92 201 GLN A N 1
ATOM 1581 C CA . GLN A 1 225 ? -9.441 29.862 34.060 1.00 33.90 201 GLN A CA 1
ATOM 1582 C C . GLN A 1 225 ? -9.302 29.124 35.394 1.00 32.52 201 GLN A C 1
ATOM 1583 O O . GLN A 1 225 ? -9.910 28.084 35.589 1.00 34.59 201 GLN A O 1
ATOM 1589 N N . MET A 1 226 ? -8.485 29.658 36.296 1.00 31.47 202 MET A N 1
ATOM 1590 C CA . MET A 1 226 ? -8.283 29.052 37.614 1.00 31.40 202 MET A CA 1
ATOM 1591 C C . MET A 1 226 ? -9.304 29.488 38.656 1.00 31.34 202 MET A C 1
ATOM 1592 O O . MET A 1 226 ? -9.242 29.034 39.789 1.00 31.02 202 MET A O 1
ATOM 1597 N N . GLY A 1 227 ? -10.222 30.379 38.288 1.00 31.95 203 GLY A N 1
ATOM 1598 C CA . GLY A 1 227 ? -11.242 30.844 39.221 1.00 32.36 203 GLY A CA 1
ATOM 1599 C C . GLY A 1 227 ? -11.052 32.267 39.727 1.00 32.03 203 GLY A C 1
ATOM 1600 O O . GLY A 1 227 ? -11.743 32.695 40.646 1.00 32.31 203 GLY A O 1
ATOM 1601 N N . ALA A 1 228 ? -10.107 32.998 39.148 1.00 30.64 204 ALA A N 1
ATOM 1602 C CA . ALA A 1 228 ? -9.878 34.374 39.565 1.00 29.66 204 ALA A CA 1
ATOM 1603 C C . ALA A 1 228 ? -10.886 35.264 38.822 1.00 28.75 204 ALA A C 1
ATOM 1604 O O . ALA A 1 228 ? -11.628 34.790 37.971 1.00 27.91 204 ALA A O 1
ATOM 1606 N N . ARG A 1 229 ? -10.929 36.540 39.172 1.00 28.67 205 ARG A N 1
ATOM 1607 C CA . ARG A 1 229 ? -11.854 37.479 38.543 1.00 28.52 205 ARG A CA 1
ATOM 1608 C C . ARG A 1 229 ? -11.034 38.687 38.163 1.00 28.33 205 ARG A C 1
ATOM 1609 O O . ARG A 1 229 ? -10.883 39.622 38.951 1.00 27.16 205 ARG A O 1
ATOM 1617 N N . VAL A 1 230 ? -10.495 38.633 36.951 1.00 27.27 206 VAL A N 1
ATOM 1618 C CA . VAL A 1 230 ? -9.651 39.675 36.414 1.00 28.14 206 VAL A CA 1
ATOM 1619 C C . VAL A 1 230 ? -10.189 40.185 35.099 1.00 29.64 206 VAL A C 1
ATOM 1620 O O . VAL A 1 230 ? -10.358 39.406 34.158 1.00 31.48 206 VAL A O 1
ATOM 1624 N N . ILE A 1 231 ? -10.476 41.483 35.024 1.00 29.72 207 ILE A N 1
ATOM 1625 C CA . ILE A 1 231 ? -10.978 42.052 33.790 1.00 30.31 207 ILE A CA 1
ATOM 1626 C C . ILE A 1 231 ? -10.130 43.258 33.430 1.00 29.90 207 ILE A C 1
ATOM 1627 O O . ILE A 1 231 ? -9.428 43.803 34.282 1.00 29.42 207 ILE A O 1
ATOM 1632 N N . GLY A 1 232 ? -10.175 43.645 32.158 1.00 29.60 208 GLY A N 1
ATOM 1633 C CA . GLY A 1 232 ? -9.431 44.800 31.668 1.00 28.98 208 GLY A CA 1
ATOM 1634 C C . GLY A 1 232 ? -8.047 44.547 31.096 1.00 28.54 208 GLY A C 1
ATOM 1635 O O . GLY A 1 232 ? -7.428 45.469 30.570 1.00 30.82 208 GLY A O 1
ATOM 1636 N N . ALA A 1 233 ? -7.541 43.322 31.197 1.00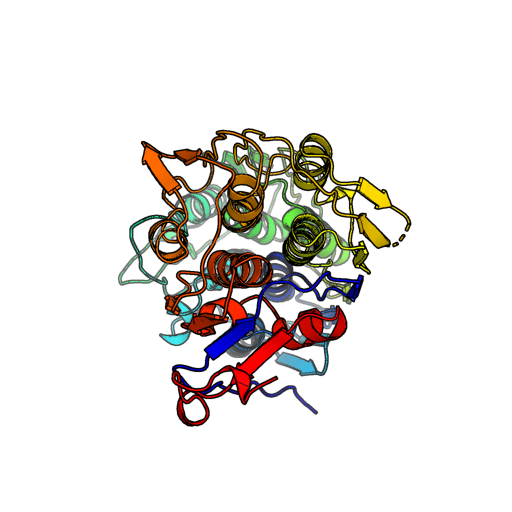 26.48 209 ALA A N 1
ATOM 1637 C CA . ALA A 1 233 ? -6.213 43.022 30.665 1.00 26.84 209 ALA A CA 1
ATOM 1638 C C . ALA A 1 233 ? -6.185 43.413 29.194 1.00 27.18 209 ALA A C 1
ATOM 1639 O O . ALA A 1 233 ? -7.074 43.059 28.440 1.00 27.07 209 ALA A O 1
ATOM 1641 N N . GLY A 1 234 ? -5.170 44.163 28.790 1.00 27.81 210 GLY A N 1
ATOM 1642 C CA . GLY A 1 234 ? -5.073 44.599 27.401 1.00 28.47 210 GLY A CA 1
ATOM 1643 C C . GLY A 1 234 ? -5.433 46.072 27.302 1.00 29.73 210 GLY A C 1
ATOM 1644 O O . GLY A 1 234 ? -5.158 46.711 26.295 1.00 28.22 210 GLY A O 1
ATOM 1645 N N . THR A 1 235 ? -6.082 46.595 28.347 1.00 29.51 211 THR A N 1
ATOM 1646 C CA . THR A 1 235 ? -6.468 47.999 28.398 1.00 30.56 211 THR A CA 1
ATOM 1647 C C . THR A 1 235 ? -5.513 48.631 29.398 1.00 30.66 211 THR A C 1
ATOM 1648 O O . THR A 1 235 ? -4.666 47.938 29.960 1.00 30.10 211 THR A O 1
ATOM 1652 N N . GLU A 1 236 ? -5.661 49.927 29.646 1.00 31.54 212 GLU A N 1
ATOM 1653 C CA . GLU A 1 236 ? -4.787 50.620 30.579 1.00 33.19 212 GLU A CA 1
ATOM 1654 C C . GLU A 1 236 ? -5.187 50.410 32.030 1.00 32.40 212 GLU A C 1
ATOM 1655 O O . GLU A 1 236 ? -4.502 50.894 32.931 1.00 31.56 212 GLU A O 1
ATOM 1661 N N . VAL A 1 237 ? -6.293 49.703 32.260 1.00 31.60 213 VAL A N 1
ATOM 1662 C CA . VAL A 1 237 ? -6.759 49.455 33.621 1.00 30.13 213 VAL A CA 1
ATOM 1663 C C . VAL A 1 237 ? -7.225 48.034 33.854 1.00 28.65 213 VAL A C 1
ATOM 1664 O O . VAL A 1 237 ? -8.066 47.505 33.126 1.00 26.57 213 VAL A O 1
ATOM 1668 N N . ILE A 1 238 ? -6.671 47.433 34.897 1.00 28.07 214 ILE A N 1
ATOM 1669 C CA . ILE A 1 238 ? -7.006 46.084 35.295 1.00 27.41 214 ILE A CA 1
ATOM 1670 C C . ILE A 1 238 ? -7.658 46.103 36.661 1.00 28.02 214 ILE A C 1
ATOM 1671 O O . ILE A 1 238 ? -7.194 46.786 37.583 1.00 28.73 214 ILE A O 1
ATOM 1676 N N A ARG A 1 239 ? -8.760 45.373 36.782 0.50 28.16 215 ARG A N 1
ATOM 1677 N N B ARG A 1 239 ? -8.759 45.369 36.779 0.50 28.33 215 ARG A N 1
ATOM 1678 C CA A ARG A 1 239 ? -9.488 45.280 38.037 0.50 28.78 215 ARG A CA 1
ATOM 1679 C CA B ARG A 1 239 ? -9.496 45.278 38.027 0.50 29.14 215 ARG A CA 1
ATOM 1680 C C A ARG A 1 239 ? -9.536 43.818 38.434 0.50 28.88 215 ARG A C 1
ATOM 1681 C C B ARG A 1 239 ? -9.527 43.815 38.431 0.50 29.05 215 ARG A C 1
ATOM 1682 O O A ARG A 1 239 ? -9.826 42.954 37.607 0.50 29.04 215 ARG A O 1
ATOM 1683 O O B ARG A 1 239 ? -9.797 42.946 37.603 0.50 29.17 215 ARG A O 1
ATOM 1698 N N . ILE A 1 240 ? -9.220 43.540 39.694 1.00 29.33 216 ILE A N 1
ATOM 1699 C CA . ILE A 1 240 ? -9.219 42.178 40.191 1.00 29.18 216 ILE A CA 1
ATOM 1700 C C . ILE A 1 240 ? -10.061 42.070 41.435 1.00 30.49 216 ILE A C 1
ATOM 1701 O O . ILE A 1 240 ? -9.845 42.809 42.396 1.00 31.69 216 ILE A O 1
ATOM 1706 N N . GLU A 1 241 ? -11.034 41.169 41.420 1.00 31.03 217 GLU A N 1
ATOM 1707 C CA . GLU A 1 241 ? -11.863 40.969 42.590 1.00 32.95 217 GLU A CA 1
ATOM 1708 C C . GLU A 1 241 ? -11.302 39.692 43.238 1.00 32.65 217 GLU A C 1
ATOM 1709 O O . GLU A 1 241 ? -11.458 38.585 42.713 1.00 31.33 217 GLU A O 1
ATOM 1715 N N . GLY A 1 242 ? -10.609 39.866 44.358 1.00 32.54 218 GLY A N 1
ATOM 1716 C CA . GLY A 1 242 ? -10.003 38.751 45.068 1.00 32.58 218 GLY A CA 1
ATOM 1717 C C . GLY A 1 242 ? -10.983 37.665 45.466 1.00 33.23 218 GLY A C 1
ATOM 1718 O O . GLY A 1 242 ? -12.127 37.953 45.776 1.00 32.61 218 GLY A O 1
ATOM 1719 N N . VAL A 1 243 ? -10.520 36.415 45.434 1.00 33.77 219 VAL A N 1
ATOM 1720 C CA . VAL A 1 243 ? -11.334 35.257 45.798 1.00 35.11 219 VAL A CA 1
ATOM 1721 C C . VAL A 1 243 ? -10.593 34.433 46.852 1.00 36.38 219 VAL A C 1
ATOM 1722 O O . VAL A 1 243 ? -9.398 34.618 47.069 1.00 36.33 219 VAL A O 1
ATOM 1726 N N . LYS A 1 244 ? -11.301 33.523 47.507 1.00 38.98 220 LYS A N 1
ATOM 1727 C CA . LYS A 1 244 ? -10.696 32.696 48.539 1.00 40.55 220 LYS A CA 1
ATOM 1728 C C . LYS A 1 244 ? -9.657 31.722 48.015 1.00 40.08 220 LYS A C 1
ATOM 1729 O O . LYS A 1 244 ? -8.574 31.609 48.579 1.00 40.27 220 LYS A O 1
ATOM 1735 N N . GLU A 1 245 ? -9.980 31.011 46.941 1.00 40.01 221 GLU A N 1
ATOM 1736 C CA . GLU A 1 245 ? -9.045 30.031 46.408 1.00 40.15 221 GLU A CA 1
ATOM 1737 C C . GLU A 1 245 ? -9.115 29.827 44.910 1.00 38.40 221 GLU A C 1
ATOM 1738 O O . GLU A 1 245 ? -10.157 30.041 44.292 1.00 39.08 221 GLU A O 1
ATOM 1744 N N . LEU A 1 246 ? -7.990 29.398 44.340 1.00 36.63 222 LEU A N 1
ATOM 1745 C CA . LEU A 1 246 ? -7.896 29.131 42.914 1.00 36.03 222 LEU A CA 1
ATOM 1746 C C . LEU A 1 246 ? -7.654 27.644 42.695 1.00 35.92 222 LEU A C 1
ATOM 1747 O O . LEU A 1 246 ? -6.984 26.988 43.498 1.00 34.86 222 LEU A O 1
ATOM 1752 N N . THR A 1 247 ? -8.185 27.130 41.587 1.00 36.49 223 THR A N 1
ATOM 1753 C CA . THR A 1 247 ? -8.062 25.721 41.239 1.00 37.40 223 THR A CA 1
ATOM 1754 C C . THR A 1 247 ? -7.276 25.531 39.942 1.00 37.10 223 THR A C 1
ATOM 1755 O O . THR A 1 247 ? -7.401 26.319 39.008 1.00 36.62 223 THR A O 1
ATOM 1759 N N . ALA A 1 248 ? -6.484 24.466 39.892 1.00 37.58 224 ALA A N 1
ATOM 1760 C CA . ALA A 1 248 ? -5.654 24.158 38.726 1.00 37.89 224 ALA A CA 1
ATOM 1761 C C . ALA A 1 248 ? -6.454 23.937 37.452 1.00 38.30 224 ALA A C 1
ATOM 1762 O O . ALA A 1 248 ? -7.623 23.575 37.493 1.00 38.83 224 ALA A O 1
ATOM 1764 N N . THR A 1 249 ? -5.792 24.139 36.318 1.00 39.01 225 THR A N 1
ATOM 1765 C CA . THR A 1 249 ? -6.416 23.973 35.005 1.00 39.99 225 THR A CA 1
ATOM 1766 C C . THR A 1 249 ? -5.341 23.717 33.966 1.00 39.50 225 THR A C 1
ATOM 1767 O O . THR A 1 249 ? -4.178 23.540 34.309 1.00 38.46 225 THR A O 1
ATOM 1771 N N . GLU A 1 250 ? -5.739 23.679 32.698 1.00 40.18 226 GLU A N 1
ATOM 1772 C CA . GLU A 1 250 ? -4.799 23.461 31.606 1.00 41.48 226 GLU A CA 1
ATOM 1773 C C . GLU A 1 250 ? -4.661 24.768 30.837 1.00 40.23 226 GLU A C 1
ATOM 1774 O O . GLU A 1 250 ? -5.614 25.545 30.753 1.00 40.36 226 GLU A O 1
ATOM 1780 N N . HIS A 1 251 ? -3.474 25.026 30.297 1.00 38.17 227 HIS A N 1
ATOM 1781 C CA . HIS A 1 251 ? -3.252 26.255 29.555 1.00 36.93 227 HIS A CA 1
ATOM 1782 C C . HIS A 1 251 ? -2.081 26.130 28.591 1.00 37.04 227 HIS A C 1
ATOM 1783 O O . HIS A 1 251 ? -1.066 25.503 28.907 1.00 36.57 227 HIS A O 1
ATOM 1790 N N . SER A 1 252 ? -2.237 26.720 27.409 1.00 36.31 228 SER A N 1
ATOM 1791 C CA . SER A 1 252 ? -1.201 26.693 26.391 1.00 37.18 228 SER A CA 1
ATOM 1792 C C . SER A 1 252 ? -0.546 28.064 26.333 1.00 37.05 228 SER A C 1
ATOM 1793 O O . SER A 1 252 ? -1.231 29.089 26.336 1.00 36.45 228 SER A O 1
ATOM 1796 N N . ILE A 1 253 ? 0.781 28.080 26.279 1.00 36.98 229 ILE A N 1
ATOM 1797 C CA . ILE A 1 253 ? 1.518 29.329 26.220 1.00 36.05 229 ILE A CA 1
ATOM 1798 C C . ILE A 1 253 ? 1.394 29.909 24.821 1.00 35.82 229 ILE A C 1
ATOM 1799 O O . ILE A 1 253 ? 1.596 29.205 23.831 1.00 36.82 229 ILE A O 1
ATOM 1804 N N . ILE A 1 254 ? 1.071 31.196 24.744 1.00 35.44 230 ILE A N 1
ATOM 1805 C CA . ILE A 1 254 ? 0.913 31.860 23.463 1.00 35.41 230 ILE A CA 1
ATOM 1806 C C . ILE A 1 254 ? 2.214 31.870 22.684 1.00 34.75 230 ILE A C 1
ATOM 1807 O O . ILE A 1 254 ? 3.294 31.817 23.268 1.00 32.37 230 ILE A O 1
ATOM 1812 N N . PRO A 1 255 ? 2.112 31.907 21.347 1.00 36.28 231 PRO A N 1
ATOM 1813 C CA . PRO A 1 255 ? 3.298 31.938 20.497 1.00 36.77 231 PRO A CA 1
ATOM 1814 C C . PRO A 1 255 ? 4.149 33.181 20.783 1.00 36.65 231 PRO A C 1
ATOM 1815 O O . PRO A 1 255 ? 3.626 34.213 21.217 1.00 34.77 231 PRO A O 1
ATOM 1819 N N . ASP A 1 256 ? 5.450 33.068 20.539 1.00 37.24 232 ASP A N 1
ATOM 1820 C CA . ASP A 1 256 ? 6.388 34.152 20.772 1.00 36.60 232 ASP A CA 1
ATOM 1821 C C . ASP A 1 256 ? 6.315 35.137 19.601 1.00 35.56 232 ASP A C 1
ATOM 1822 O O . ASP A 1 256 ? 6.833 34.873 18.515 1.00 35.43 232 ASP A O 1
ATOM 1827 N N . ARG A 1 257 ? 5.646 36.263 19.833 1.00 33.80 233 ARG A N 1
ATOM 1828 C CA . ARG A 1 257 ? 5.478 37.300 18.824 1.00 32.79 233 ARG A CA 1
ATOM 1829 C C . ARG A 1 257 ? 6.800 37.942 18.432 1.00 31.50 233 ARG A C 1
ATOM 1830 O O . ARG A 1 257 ? 6.963 38.403 17.302 1.00 31.68 233 ARG A O 1
ATOM 1838 N N . ILE A 1 258 ? 7.758 37.958 19.347 1.00 29.97 234 ILE A N 1
ATOM 1839 C CA . ILE A 1 258 ? 9.050 38.559 19.034 1.00 29.43 234 ILE A CA 1
ATOM 1840 C C . ILE A 1 258 ? 9.829 37.676 18.061 1.00 30.34 234 ILE A C 1
ATOM 1841 O O . ILE A 1 258 ? 10.422 38.173 17.101 1.00 30.05 234 ILE A O 1
ATOM 1846 N N . GLU A 1 259 ? 9.826 36.371 18.313 1.00 31.70 235 GLU A N 1
ATOM 1847 C CA . GLU A 1 259 ? 10.513 35.429 17.441 1.00 32.97 235 GLU A CA 1
ATOM 1848 C C . GLU A 1 259 ? 9.872 35.557 16.059 1.00 33.31 235 GLU A C 1
ATOM 1849 O O . GLU A 1 259 ? 10.542 35.479 15.038 1.00 33.66 235 GLU A O 1
ATOM 1855 N N . ALA A 1 260 ? 8.560 35.754 16.037 1.00 33.84 236 ALA A N 1
ATOM 1856 C CA . ALA A 1 260 ? 7.843 35.905 14.778 1.00 34.22 236 ALA A CA 1
ATOM 1857 C C . ALA A 1 260 ? 8.397 37.129 14.057 1.00 33.63 236 ALA A C 1
ATOM 1858 O O . ALA A 1 260 ? 8.627 37.095 12.850 1.00 34.10 236 ALA A O 1
ATOM 1860 N N . GLY A 1 261 ? 8.621 38.204 14.806 1.00 32.66 237 GLY A N 1
ATOM 1861 C CA . GLY A 1 261 ? 9.162 39.436 14.233 1.00 32.50 237 GLY A CA 1
ATOM 1862 C C . GLY A 1 261 ? 10.567 39.237 13.670 1.00 32.12 237 GLY A C 1
ATOM 1863 O O . GLY A 1 261 ? 10.906 39.772 12.611 1.00 33.43 237 GLY A O 1
ATOM 1864 N N . THR A 1 262 ? 11.384 38.461 14.373 1.00 30.64 238 THR A N 1
ATOM 1865 C CA . THR A 1 262 ? 12.747 38.192 13.933 1.00 30.17 238 THR A CA 1
ATOM 1866 C C . THR A 1 262 ? 12.776 37.537 12.551 1.00 31.43 238 THR A C 1
ATOM 1867 O O . THR A 1 262 ? 13.547 37.942 11.684 1.00 32.12 238 THR A O 1
ATOM 1871 N N . PHE A 1 263 ? 11.948 36.519 12.340 1.00 32.64 239 PHE A N 1
ATOM 1872 C CA . PHE A 1 263 ? 11.918 35.858 11.037 1.00 33.96 239 PHE A CA 1
ATOM 1873 C C . PHE A 1 263 ? 11.247 36.723 9.975 1.00 34.60 239 PHE A C 1
ATOM 1874 O O . PHE A 1 263 ? 11.520 36.563 8.790 1.00 35.73 239 PHE A O 1
ATOM 1882 N N . MET A 1 264 ? 10.368 37.630 10.391 1.00 35.67 240 MET A N 1
ATOM 1883 C CA . MET A 1 264 ? 9.713 38.518 9.439 1.00 37.34 240 MET A CA 1
ATOM 1884 C C . MET A 1 264 ? 10.779 39.436 8.858 1.00 36.44 240 MET A C 1
ATOM 1885 O O . MET A 1 264 ? 10.867 39.610 7.646 1.00 36.54 240 MET A O 1
ATOM 1890 N N . ILE A 1 265 ? 11.602 40.011 9.726 1.00 35.14 241 ILE A N 1
ATOM 1891 C CA . ILE A 1 265 ? 12.664 40.903 9.270 1.00 34.87 241 ILE A CA 1
ATOM 1892 C C . ILE A 1 265 ? 13.680 40.144 8.412 1.00 35.56 241 ILE A C 1
ATOM 1893 O O . ILE A 1 265 ? 14.162 40.664 7.406 1.00 36.39 241 ILE A O 1
ATOM 1898 N N . ALA A 1 266 ? 13.980 38.907 8.794 1.00 35.10 242 ALA A N 1
ATOM 1899 C CA . ALA A 1 266 ? 14.933 38.094 8.044 1.00 35.21 242 ALA A CA 1
ATOM 1900 C C . ALA A 1 266 ? 14.442 37.890 6.617 1.00 36.23 242 ALA A C 1
ATOM 1901 O O . ALA A 1 266 ? 15.224 37.925 5.666 1.00 37.33 242 ALA A O 1
ATOM 1903 N N . ALA A 1 267 ? 13.143 37.656 6.477 1.00 35.64 243 ALA A N 1
ATOM 1904 C CA . ALA A 1 267 ? 12.552 37.450 5.170 1.00 36.47 243 ALA A CA 1
ATOM 1905 C C . ALA A 1 267 ? 12.528 38.759 4.417 1.00 36.75 243 ALA A C 1
ATOM 1906 O O . ALA A 1 267 ? 12.800 38.803 3.209 1.00 39.25 243 ALA A O 1
ATOM 1908 N N . ALA A 1 268 ? 12.213 39.831 5.136 1.00 34.67 244 ALA A N 1
ATOM 1909 C CA . ALA A 1 268 ? 12.134 41.152 4.535 1.00 35.64 244 ALA A CA 1
ATOM 1910 C C . ALA A 1 268 ? 13.459 41.680 4.006 1.00 36.36 244 ALA A C 1
ATOM 1911 O O . ALA A 1 268 ? 13.496 42.292 2.944 1.00 37.79 244 ALA A O 1
ATOM 1913 N N . ILE A 1 269 ? 14.548 41.437 4.728 1.00 36.47 245 ILE A N 1
ATOM 1914 C CA . ILE A 1 269 ? 15.849 41.944 4.294 1.00 36.62 245 ILE A CA 1
ATOM 1915 C C . ILE A 1 269 ? 16.553 41.099 3.245 1.00 37.49 245 ILE A C 1
ATOM 1916 O O . ILE A 1 269 ? 17.450 41.589 2.573 1.00 38.88 245 ILE A O 1
ATOM 1921 N N . THR A 1 270 ? 16.160 39.839 3.100 1.00 38.32 246 THR A N 1
ATOM 1922 C CA . THR A 1 270 ? 16.792 38.955 2.116 1.00 39.58 246 THR A CA 1
ATOM 1923 C C . THR A 1 270 ? 15.991 38.815 0.818 1.00 41.37 246 THR A C 1
ATOM 1924 O O . THR A 1 270 ? 16.321 37.983 -0.028 1.00 42.16 246 THR A O 1
ATOM 1928 N N . GLY A 1 271 ? 14.948 39.628 0.662 1.00 41.95 247 GLY A N 1
ATOM 1929 C CA . GLY A 1 271 ? 14.105 39.565 -0.529 1.00 43.27 247 GLY A CA 1
ATOM 1930 C C . GLY A 1 271 ? 13.469 38.189 -0.581 1.00 42.98 247 GLY A C 1
ATOM 1931 O O . GLY A 1 271 ? 13.264 37.626 -1.654 1.00 43.68 247 GLY A O 1
ATOM 1932 N N . GLY A 1 272 ? 13.145 37.659 0.599 1.00 41.16 248 GLY A N 1
ATOM 1933 C CA . GLY A 1 272 ? 12.551 36.337 0.722 1.00 41.14 248 GLY A CA 1
ATOM 1934 C C . GLY A 1 272 ? 11.042 36.231 0.709 1.00 40.92 248 GLY A C 1
ATOM 1935 O O . GLY A 1 272 ? 10.326 37.206 0.496 1.00 42.04 248 GLY A O 1
ATOM 1936 N N . ASN A 1 273 ? 10.582 35.005 0.921 1.00 40.50 249 ASN A N 1
ATOM 1937 C CA . ASN A 1 273 ? 9.171 34.656 0.957 1.00 40.50 249 ASN A CA 1
ATOM 1938 C C . ASN A 1 273 ? 9.079 33.567 2.002 1.00 39.55 249 ASN A C 1
ATOM 1939 O O . ASN A 1 273 ? 9.285 32.396 1.708 1.00 39.30 249 ASN A O 1
ATOM 1944 N N . VAL A 1 274 ? 8.803 33.965 3.237 1.00 38.37 250 VAL A N 1
ATOM 1945 C CA . VAL A 1 274 ? 8.712 33.018 4.332 1.00 37.45 250 VAL A CA 1
ATOM 1946 C C . VAL A 1 274 ? 7.335 32.994 4.953 1.00 38.45 250 VAL A C 1
ATOM 1947 O O . VAL A 1 274 ? 6.681 34.024 5.051 1.00 38.46 250 VAL A O 1
ATOM 1951 N N . LEU A 1 275 ? 6.896 31.802 5.352 1.00 40.48 251 LEU A N 1
ATOM 1952 C CA . LEU A 1 275 ? 5.597 31.624 5.998 1.00 41.40 251 LEU A CA 1
ATOM 1953 C C . LEU A 1 275 ? 5.843 31.410 7.485 1.00 40.96 251 LEU A C 1
ATOM 1954 O O . LEU A 1 275 ? 6.417 30.400 7.883 1.00 40.94 251 LEU A O 1
ATOM 1959 N N . ILE A 1 276 ? 5.424 32.360 8.305 1.00 41.54 252 ILE A N 1
ATOM 1960 C CA . ILE A 1 276 ? 5.609 32.238 9.746 1.00 42.52 252 ILE A CA 1
ATOM 1961 C C . ILE A 1 276 ? 4.362 31.582 10.315 1.00 44.59 252 ILE A C 1
ATOM 1962 O O . ILE A 1 276 ? 3.304 32.204 10.400 1.00 45.55 252 ILE A O 1
ATOM 1967 N N . GLU A 1 277 ? 4.492 30.309 10.679 1.00 47.23 253 GLU A N 1
ATOM 1968 C CA . GLU A 1 277 ? 3.372 29.537 11.220 1.00 50.67 253 GLU A CA 1
ATOM 1969 C C . GLU A 1 277 ? 3.126 29.783 12.697 1.00 51.21 253 GLU A C 1
ATOM 1970 O O . GLU A 1 277 ? 4.060 30.041 13.458 1.00 50.89 253 GLU A O 1
ATOM 1976 N N . ASP A 1 278 ? 1.858 29.690 13.089 1.00 53.75 254 ASP A N 1
ATOM 1977 C CA . ASP A 1 278 ? 1.452 29.884 14.479 1.00 55.07 254 ASP A CA 1
ATOM 1978 C C . ASP A 1 278 ? 1.852 31.271 14.999 1.00 54.24 254 ASP A C 1
ATOM 1979 O O . ASP A 1 278 ? 2.476 31.396 16.057 1.00 54.67 254 ASP A O 1
ATOM 1984 N N . ALA A 1 279 ? 1.500 32.307 14.241 1.00 53.23 255 ALA A N 1
ATOM 1985 C CA . ALA A 1 279 ? 1.811 33.684 14.616 1.00 51.35 255 ALA A CA 1
ATOM 1986 C C . ALA A 1 279 ? 0.524 34.502 14.642 1.00 50.71 255 ALA A C 1
ATOM 1987 O O . ALA A 1 279 ? -0.294 34.413 13.728 1.00 51.45 255 ALA A O 1
ATOM 1989 N N . VAL A 1 280 ? 0.356 35.299 15.690 1.00 48.86 256 VAL A N 1
ATOM 1990 C CA . VAL A 1 280 ? -0.833 36.129 15.844 1.00 49.08 256 VAL A CA 1
ATOM 1991 C C . VAL A 1 280 ? -0.574 37.572 15.383 1.00 47.81 256 VAL A C 1
ATOM 1992 O O . VAL A 1 280 ? 0.002 38.371 16.124 1.00 46.08 256 VAL A O 1
ATOM 1996 N N . PRO A 1 281 ? -1.013 37.906 14.157 1.00 47.45 257 PRO A N 1
ATOM 1997 C CA . PRO A 1 281 ? -0.828 39.243 13.600 1.00 46.69 257 PRO A CA 1
ATOM 1998 C C . PRO A 1 281 ? -1.301 40.355 14.520 1.00 46.96 257 PRO A C 1
ATOM 1999 O O . PRO A 1 281 ? -0.689 41.424 14.558 1.00 46.64 257 PRO A O 1
ATOM 2003 N N . GLU A 1 282 ? -2.368 40.114 15.270 1.00 47.32 258 GLU A N 1
ATOM 2004 C CA . GLU A 1 282 ? -2.871 41.141 16.171 1.00 48.01 258 GLU A CA 1
ATOM 2005 C C . GLU A 1 282 ? -1.832 41.520 17.224 1.00 45.85 258 GLU A C 1
ATOM 2006 O O . GLU A 1 282 ? -1.799 42.665 17.659 1.00 45.15 258 GLU A O 1
ATOM 2012 N N . HIS A 1 283 ? -0.975 40.578 17.627 1.00 43.98 259 HIS A N 1
ATOM 2013 C CA . HIS A 1 283 ? 0.034 40.893 18.646 1.00 42.51 259 HIS A CA 1
ATOM 2014 C C . HIS A 1 283 ? 1.227 41.713 18.140 1.00 40.64 259 HIS A C 1
ATOM 2015 O O . HIS A 1 283 ? 2.023 42.200 18.949 1.00 39.02 259 HIS A O 1
ATOM 2022 N N . ILE A 1 284 ? 1.365 41.863 16.824 1.00 39.04 260 ILE A N 1
ATOM 2023 C CA . ILE A 1 284 ? 2.476 42.631 16.270 1.00 37.50 260 ILE A CA 1
ATOM 2024 C C . ILE A 1 284 ? 2.053 43.611 15.177 1.00 36.71 260 ILE A C 1
ATOM 2025 O O . ILE A 1 284 ? 2.761 43.797 14.199 1.00 36.19 260 ILE A O 1
ATOM 2030 N N A SER A 1 285 ? 0.915 44.261 15.385 0.50 37.22 261 SER A N 1
ATOM 2031 N N B SER A 1 285 ? 0.904 44.254 15.359 0.50 37.49 261 SER A N 1
ATOM 2032 C CA A SER A 1 285 ? 0.385 45.223 14.429 0.50 37.35 261 SER A CA 1
ATOM 2033 C CA B SER A 1 285 ? 0.406 45.207 14.368 0.50 37.88 261 SER A CA 1
ATOM 2034 C C A SER A 1 285 ? 1.380 46.343 14.134 0.50 36.91 261 SER A C 1
ATOM 2035 C C B SER A 1 285 ? 1.397 46.346 14.120 0.50 37.16 261 SER A C 1
ATOM 2036 O O A SER A 1 285 ? 1.643 46.658 12.973 0.50 37.32 261 SER A O 1
ATOM 2037 O O B SER A 1 285 ? 1.677 46.682 12.969 0.50 37.58 261 SER A O 1
ATOM 2042 N N . SER A 1 286 ? 1.928 46.938 15.188 1.00 36.16 262 SER A N 1
ATOM 2043 C CA . SER A 1 286 ? 2.893 48.037 15.042 1.00 36.39 262 SER A CA 1
ATOM 2044 C C . SER A 1 286 ? 4.047 47.652 14.134 1.00 34.45 262 SER A C 1
ATOM 2045 O O . SER A 1 286 ? 4.408 48.402 13.237 1.00 33.30 262 SER A O 1
ATOM 2048 N N . LEU A 1 287 ? 4.637 46.488 14.383 1.00 32.90 263 LEU A N 1
ATOM 2049 C CA . LEU A 1 287 ? 5.750 46.018 13.566 1.00 31.22 263 LEU A CA 1
ATOM 2050 C C . LEU A 1 287 ? 5.292 45.852 12.124 1.00 31.46 263 LEU A C 1
ATOM 2051 O O . LEU A 1 287 ? 5.918 46.378 11.204 1.00 30.75 263 LEU A O 1
ATOM 2056 N N . ILE A 1 288 ? 4.184 45.140 11.937 1.00 31.92 264 ILE A N 1
ATOM 2057 C CA . ILE A 1 288 ? 3.629 44.902 10.602 1.00 33.20 264 ILE A CA 1
ATOM 2058 C C . ILE A 1 288 ? 3.419 46.209 9.849 1.00 34.76 264 ILE A C 1
ATOM 2059 O O . ILE A 1 288 ? 3.897 46.380 8.734 1.00 36.46 264 ILE A O 1
ATOM 2064 N N . ALA A 1 289 ? 2.711 47.134 10.475 1.00 35.40 265 ALA A N 1
ATOM 2065 C CA . ALA A 1 289 ? 2.438 48.423 9.877 1.00 36.43 265 ALA A CA 1
ATOM 2066 C C . ALA A 1 289 ? 3.727 49.153 9.541 1.00 36.33 265 ALA A C 1
ATOM 2067 O O . ALA A 1 289 ? 3.820 49.838 8.525 1.00 38.10 265 ALA A O 1
ATOM 2069 N N . LYS A 1 290 ? 4.740 48.984 10.375 1.00 35.75 266 LYS A N 1
ATOM 2070 C CA . LYS A 1 290 ? 5.991 49.675 10.143 1.00 36.19 266 LYS A CA 1
ATOM 2071 C C . LYS A 1 290 ? 6.749 49.046 8.956 1.00 35.58 266 LYS A C 1
ATOM 2072 O O . LYS A 1 290 ? 7.326 49.756 8.140 1.00 35.83 266 LYS A O 1
ATOM 2078 N N . LEU A 1 291 ? 6.745 47.718 8.868 1.00 35.27 267 LEU A N 1
ATOM 2079 C CA . LEU A 1 291 ? 7.421 47.032 7.773 1.00 35.70 267 LEU A CA 1
ATOM 2080 C C . LEU A 1 291 ? 6.752 47.361 6.449 1.00 38.31 267 LEU A C 1
ATOM 2081 O O . LEU A 1 291 ? 7.430 47.549 5.440 1.00 39.03 267 LEU A O 1
ATOM 2086 N N . GLU A 1 292 ? 5.423 47.426 6.454 1.00 39.82 268 GLU A N 1
ATOM 2087 C CA . GLU A 1 292 ? 4.676 47.748 5.244 1.00 42.70 268 GLU A CA 1
ATOM 2088 C C . GLU A 1 292 ? 5.058 49.131 4.707 1.00 43.85 268 GLU A C 1
ATOM 2089 O O . GLU A 1 292 ? 5.111 49.329 3.494 1.00 44.17 268 GLU A O 1
ATOM 2095 N N . GLU A 1 293 ? 5.330 50.082 5.602 1.00 43.79 269 GLU A N 1
ATOM 2096 C CA . GLU A 1 293 ? 5.719 51.426 5.171 1.00 45.45 269 GLU A CA 1
ATOM 2097 C C . GLU A 1 293 ? 7.051 51.365 4.424 1.00 44.46 269 GLU A C 1
ATOM 2098 O O . GLU A 1 293 ? 7.356 52.233 3.605 1.00 45.51 269 GLU A O 1
ATOM 2104 N N . MET A 1 294 ? 7.850 50.343 4.719 1.00 42.32 270 MET A N 1
ATOM 2105 C CA . MET A 1 294 ? 9.141 50.189 4.065 1.00 42.42 270 MET A CA 1
ATOM 2106 C C . MET A 1 294 ? 9.015 49.474 2.721 1.00 42.65 270 MET A C 1
ATOM 2107 O O . MET A 1 294 ? 9.977 49.409 1.967 1.00 43.12 270 MET A O 1
ATOM 2112 N N . GLY A 1 295 ? 7.832 48.935 2.430 1.00 42.62 271 GLY A N 1
ATOM 2113 C CA . GLY A 1 295 ? 7.590 48.239 1.166 1.00 43.46 271 GLY A CA 1
ATOM 2114 C C . GLY A 1 295 ? 7.451 46.732 1.260 1.00 42.54 271 GLY A C 1
ATOM 2115 O O . GLY A 1 295 ? 7.288 46.057 0.245 1.00 43.44 271 GLY A O 1
ATOM 2116 N N . VAL A 1 296 ? 7.509 46.199 2.473 1.00 40.62 272 VAL A N 1
ATOM 2117 C CA . VAL A 1 296 ? 7.389 44.764 2.679 1.00 40.60 272 VAL A CA 1
ATOM 2118 C C . VAL A 1 296 ? 5.930 44.308 2.591 1.00 42.77 272 VAL A C 1
ATOM 2119 O O . VAL A 1 296 ? 5.037 44.997 3.080 1.00 42.86 272 VAL A O 1
ATOM 2123 N N . GLN A 1 297 ? 5.683 43.167 1.944 1.00 44.46 273 GLN A N 1
ATOM 2124 C CA . GLN A 1 297 ? 4.319 42.640 1.832 1.00 46.48 273 GLN A CA 1
ATOM 2125 C C . GLN A 1 297 ? 4.091 41.653 2.969 1.00 45.09 273 GLN A C 1
ATOM 2126 O O . GLN A 1 297 ? 4.877 40.723 3.163 1.00 43.59 273 GLN A O 1
ATOM 2132 N N . ILE A 1 298 ? 3.013 41.856 3.716 1.00 45.27 274 ILE A N 1
ATOM 2133 C CA . ILE A 1 298 ? 2.681 40.988 4.833 1.00 44.31 274 ILE A CA 1
ATOM 2134 C C . ILE A 1 298 ? 1.298 40.430 4.578 1.00 45.36 274 ILE A C 1
ATOM 2135 O O . ILE A 1 298 ? 0.333 41.181 4.462 1.00 45.85 274 ILE A O 1
ATOM 2140 N N . ILE A 1 299 ? 1.195 39.110 4.514 1.00 46.23 275 ILE A N 1
ATOM 2141 C CA . ILE A 1 299 ? -0.080 38.472 4.249 1.00 48.33 275 ILE A CA 1
ATOM 2142 C C . ILE A 1 299 ? -0.545 37.546 5.352 1.00 48.76 275 ILE A C 1
ATOM 2143 O O . ILE A 1 299 ? 0.216 36.722 5.842 1.00 47.90 275 ILE A O 1
ATOM 2148 N N . GLU A 1 300 ? -1.808 37.685 5.734 1.00 51.66 276 GLU A N 1
ATOM 2149 C CA . GLU A 1 300 ? -2.386 36.844 6.764 1.00 53.36 276 GLU A CA 1
ATOM 2150 C C . GLU A 1 300 ? -3.036 35.657 6.055 1.00 55.58 276 GLU A C 1
ATOM 2151 O O . GLU A 1 300 ? -4.225 35.685 5.763 1.00 57.99 276 GLU A O 1
ATOM 2157 N N . GLU A 1 301 ? -2.241 34.634 5.746 1.00 57.01 277 GLU A N 1
ATOM 2158 C CA . GLU A 1 301 ? -2.742 33.435 5.061 1.00 60.05 277 GLU A CA 1
ATOM 2159 C C . GLU A 1 301 ? -3.717 32.665 5.951 1.00 61.17 277 GLU A C 1
ATOM 2160 O O . GLU A 1 301 ? -3.423 32.397 7.120 1.00 61.28 277 GLU A O 1
ATOM 2166 N N . GLY A 1 304 ? 0.333 32.008 10.813 1.00 50.43 280 GLY A N 1
ATOM 2167 C CA . GLY A 1 304 ? -0.085 32.037 9.410 1.00 50.95 280 GLY A CA 1
ATOM 2168 C C . GLY A 1 304 ? 0.211 33.362 8.721 1.00 49.04 280 GLY A C 1
ATOM 2169 O O . GLY A 1 304 ? -0.587 33.837 7.912 1.00 51.56 280 GLY A O 1
ATOM 2170 N N . ILE A 1 305 ? 1.361 33.957 9.033 1.00 45.51 281 ILE A N 1
ATOM 2171 C CA . ILE A 1 305 ? 1.753 35.230 8.436 1.00 42.81 281 ILE A CA 1
ATOM 2172 C C . ILE A 1 305 ? 2.841 35.017 7.407 1.00 40.85 281 ILE A C 1
ATOM 2173 O O . ILE A 1 305 ? 3.903 34.502 7.727 1.00 39.52 281 ILE A O 1
ATOM 2178 N N . ARG A 1 306 ? 2.577 35.407 6.168 1.00 40.24 282 ARG A N 1
ATOM 2179 C CA . ARG A 1 306 ? 3.565 35.258 5.112 1.00 39.86 282 ARG A CA 1
ATOM 2180 C C . ARG A 1 306 ? 4.234 36.599 4.870 1.00 38.56 282 ARG A C 1
ATOM 2181 O O . ARG A 1 306 ? 3.563 37.636 4.799 1.00 37.68 282 ARG A O 1
ATOM 2189 N N . VAL A 1 307 ? 5.558 36.580 4.744 1.00 37.41 283 VAL A N 1
ATOM 2190 C CA . VAL A 1 307 ? 6.307 37.806 4.512 1.00 35.77 283 VAL A CA 1
ATOM 2191 C C . VAL A 1 307 ? 7.109 37.730 3.221 1.00 36.93 283 VAL A C 1
ATOM 2192 O O . VAL A 1 307 ? 7.840 36.770 2.985 1.00 37.14 283 VAL A O 1
ATOM 2196 N N . ILE A 1 308 ? 6.934 38.734 2.370 1.00 38.69 284 ILE A N 1
ATOM 2197 C CA . ILE A 1 308 ? 7.644 38.804 1.096 1.00 40.45 284 ILE A CA 1
ATOM 2198 C C . ILE A 1 308 ? 8.448 40.089 1.079 1.00 40.37 284 ILE A C 1
ATOM 2199 O O . ILE A 1 308 ? 7.889 41.175 1.202 1.00 40.65 284 ILE A O 1
ATOM 2204 N N . GLY A 1 309 ? 9.765 39.956 0.954 1.00 40.48 285 GLY A N 1
ATOM 2205 C CA . GLY A 1 309 ? 10.657 41.109 0.935 1.00 40.87 285 GLY A CA 1
ATOM 2206 C C . GLY A 1 309 ? 10.781 41.730 -0.441 1.00 42.74 285 GLY A C 1
ATOM 2207 O O . GLY A 1 309 ? 10.763 41.021 -1.445 1.00 44.32 285 GLY A O 1
ATOM 2208 N N . PRO A 1 310 ? 10.912 43.065 -0.495 1.00 43.93 286 PRO A N 1
ATOM 2209 C CA . PRO A 1 310 ? 11.035 43.792 -1.752 1.00 46.45 286 PRO A CA 1
ATOM 2210 C C . PRO A 1 310 ? 12.490 43.994 -2.149 1.00 47.99 286 PRO A C 1
ATOM 2211 O O . PRO A 1 310 ? 13.390 43.690 -1.370 1.00 46.76 286 PRO A O 1
ATOM 2215 N N . ASP A 1 311 ? 12.716 44.493 -3.359 1.00 52.16 287 ASP A N 1
ATOM 2216 C CA . ASP A 1 311 ? 14.071 44.741 -3.837 1.00 54.14 287 ASP A CA 1
ATOM 2217 C C . ASP A 1 311 ? 14.680 45.900 -3.052 1.00 53.45 287 ASP A C 1
ATOM 2218 O O . ASP A 1 311 ? 15.807 45.805 -2.573 1.00 53.59 287 ASP A O 1
ATOM 2223 N N . LYS A 1 312 ? 13.922 46.987 -2.916 1.00 53.07 288 LYS A N 1
ATOM 2224 C CA . LYS A 1 312 ? 14.383 48.167 -2.186 1.00 52.53 288 LYS A CA 1
ATOM 2225 C C . LYS A 1 312 ? 13.500 48.465 -0.980 1.00 49.77 288 LYS A C 1
ATOM 2226 O O . LYS A 1 312 ? 12.283 48.275 -1.017 1.00 49.87 288 LYS A O 1
ATOM 2232 N N . LEU A 1 313 ? 14.131 48.951 0.080 1.00 47.24 289 LEU A N 1
ATOM 2233 C CA . LEU A 1 313 ? 13.447 49.299 1.320 1.00 45.22 289 LEU A CA 1
ATOM 2234 C C . LEU A 1 313 ? 13.367 50.812 1.471 1.00 45.61 289 LEU A C 1
ATOM 2235 O O . LEU A 1 313 ? 14.370 51.509 1.334 1.00 46.29 289 LEU A O 1
ATOM 2240 N N . LYS A 1 314 ? 12.173 51.320 1.742 1.00 45.69 290 LYS A N 1
ATOM 2241 C CA . LYS A 1 314 ? 11.988 52.751 1.919 1.00 46.74 290 LYS A CA 1
ATOM 2242 C C . LYS A 1 314 ? 12.346 53.107 3.370 1.00 44.34 290 LYS A C 1
ATOM 2243 O O . LYS A 1 314 ? 11.940 52.410 4.307 1.00 42.23 290 LYS A O 1
ATOM 2249 N N . ALA A 1 315 ? 13.128 54.172 3.541 1.00 43.69 291 ALA A N 1
ATOM 2250 C CA . ALA A 1 315 ? 13.556 54.628 4.867 1.00 42.35 291 ALA A CA 1
ATOM 2251 C C . ALA A 1 315 ? 12.357 55.047 5.700 1.00 41.63 291 ALA A C 1
ATOM 2252 O O . ALA A 1 315 ? 11.409 55.621 5.174 1.00 43.78 291 ALA A O 1
ATOM 2254 N N . VAL A 1 316 ? 12.405 54.758 6.998 1.00 39.97 292 VAL A N 1
ATOM 2255 C CA . VAL A 1 316 ? 11.320 55.099 7.905 1.00 39.64 292 VAL A CA 1
ATOM 2256 C C . VAL A 1 316 ? 11.814 55.266 9.346 1.00 37.64 292 VAL A C 1
ATOM 2257 O O . VAL A 1 316 ? 12.692 54.535 9.795 1.00 37.38 292 VAL A O 1
ATOM 2261 N N . ASP A 1 317 ? 11.246 56.233 10.061 1.00 36.20 293 ASP A N 1
ATOM 2262 C CA . ASP A 1 317 ? 11.615 56.478 11.448 1.00 34.88 293 ASP A CA 1
ATOM 2263 C C . ASP A 1 317 ? 10.797 55.576 12.357 1.00 33.14 293 ASP A C 1
ATOM 2264 O O . ASP A 1 317 ? 9.623 55.325 12.106 1.00 33.41 293 ASP A O 1
ATOM 2269 N N . VAL A 1 318 ? 11.418 55.103 13.427 1.00 31.67 294 VAL A N 1
ATOM 2270 C CA . VAL A 1 318 ? 10.746 54.229 14.367 1.00 30.54 294 VAL A CA 1
ATOM 2271 C C . VAL A 1 318 ? 10.943 54.704 15.799 1.00 30.45 294 VAL A C 1
ATOM 2272 O O . VAL A 1 318 ? 12.025 55.157 16.161 1.00 31.43 294 VAL A O 1
ATOM 2276 N N . LYS A 1 319 ? 9.891 54.621 16.607 1.00 30.22 295 LYS A N 1
ATOM 2277 C CA . LYS A 1 319 ? 9.970 55.032 18.004 1.00 31.28 295 LYS A CA 1
ATOM 2278 C C . LYS A 1 319 ? 9.330 53.944 18.870 1.00 30.13 295 LYS A C 1
ATOM 2279 O O . LYS A 1 319 ? 8.167 53.608 18.682 1.00 30.77 295 LYS A O 1
ATOM 2285 N N . THR A 1 320 ? 10.087 53.378 19.805 1.00 29.10 296 THR A N 1
ATOM 2286 C CA . THR A 1 320 ? 9.529 52.336 20.662 1.00 29.27 296 THR A CA 1
ATOM 2287 C C . THR A 1 320 ? 8.533 52.951 21.641 1.00 29.74 296 THR A C 1
ATOM 2288 O O . THR A 1 320 ? 8.719 54.065 22.120 1.00 30.56 296 THR A O 1
ATOM 2292 N N . MET A 1 321 ? 7.465 52.217 21.908 1.00 30.16 297 MET A N 1
ATOM 2293 C CA . MET A 1 321 ? 6.420 52.647 22.820 1.00 31.10 297 MET A CA 1
ATOM 2294 C C . MET A 1 321 ? 5.856 51.441 23.531 1.00 29.62 297 MET A C 1
ATOM 2295 O O . MET A 1 321 ? 6.022 50.314 23.066 1.00 28.26 297 MET A O 1
ATOM 2300 N N . PRO A 1 322 ? 5.231 51.663 24.692 1.00 29.78 298 PRO A N 1
ATOM 2301 C CA . PRO A 1 322 ? 4.628 50.534 25.379 1.00 29.37 298 PRO A CA 1
ATOM 2302 C C . PRO A 1 322 ? 3.562 49.942 24.460 1.00 28.77 298 PRO A C 1
ATOM 2303 O O . PRO A 1 322 ? 2.988 50.662 23.641 1.00 28.23 298 PRO A O 1
ATOM 2307 N N . HIS A 1 323 ? 3.303 48.648 24.577 1.00 28.39 299 HIS A N 1
ATOM 2308 C CA . HIS A 1 323 ? 2.306 48.015 23.732 1.00 28.29 299 HIS A CA 1
ATOM 2309 C C . HIS A 1 323 ? 0.981 48.779 23.866 1.00 29.99 299 HIS A C 1
ATOM 2310 O O . HIS A 1 323 ? 0.651 49.243 24.959 1.00 28.89 299 HIS A O 1
ATOM 2317 N N . PRO A 1 324 ? 0.195 48.875 22.772 1.00 30.59 300 PRO A N 1
ATOM 2318 C CA . PRO A 1 324 ? 0.395 48.336 21.421 1.00 30.92 300 PRO A CA 1
ATOM 2319 C C . PRO A 1 324 ? 1.366 49.081 20.511 1.00 31.45 300 PRO A C 1
ATOM 2320 O O . PRO A 1 324 ? 1.376 48.827 19.310 1.00 31.76 300 PRO A O 1
ATOM 2324 N N . GLY A 1 325 ? 2.161 49.995 21.058 1.00 32.72 301 GLY A N 1
ATOM 2325 C CA . GLY A 1 325 ? 3.129 50.741 20.250 1.00 31.98 301 GLY A CA 1
ATOM 2326 C C . GLY A 1 325 ? 4.227 49.819 19.728 1.00 31.54 301 GLY A C 1
ATOM 2327 O O . GLY A 1 325 ? 4.192 48.601 19.971 1.00 31.58 301 GLY A O 1
ATOM 2328 N N . PHE A 1 326 ? 5.219 50.384 19.033 1.00 30.24 302 PHE A N 1
ATOM 2329 C CA . PHE A 1 326 ? 6.297 49.564 18.488 1.00 29.69 302 PHE A CA 1
ATOM 2330 C C . PHE A 1 326 ? 7.071 48.959 19.658 1.00 29.67 302 PHE A C 1
ATOM 2331 O O . PHE A 1 326 ? 7.519 49.685 20.548 1.00 30.38 302 PHE A O 1
ATOM 2339 N N . PRO A 1 327 ? 7.255 47.631 19.647 1.00 28.97 303 PRO A N 1
ATOM 2340 C CA . PRO A 1 327 ? 7.947 46.937 20.730 1.00 29.41 303 PRO A CA 1
ATOM 2341 C C . PRO A 1 327 ? 9.460 47.148 20.828 1.00 28.69 303 PRO A C 1
ATOM 2342 O O . PRO A 1 327 ? 10.179 47.108 19.826 1.00 27.97 303 PRO A O 1
ATOM 2346 N N . THR A 1 328 ? 9.921 47.361 22.052 1.00 27.74 304 THR A N 1
ATOM 2347 C CA . THR A 1 328 ? 11.327 47.563 22.313 1.00 26.90 304 THR A CA 1
ATOM 2348 C C . THR A 1 328 ? 12.127 46.295 22.004 1.00 26.08 304 THR A C 1
ATOM 2349 O O . THR A 1 328 ? 13.290 46.380 21.640 1.00 25.50 304 THR A O 1
ATOM 2353 N N . ASP A 1 329 ? 11.508 45.124 22.127 1.00 26.33 305 ASP A N 1
ATOM 2354 C CA . ASP A 1 329 ? 12.209 43.866 21.831 1.00 26.55 305 ASP A CA 1
ATOM 2355 C C . ASP A 1 329 ? 12.512 43.669 20.341 1.00 26.96 305 ASP A C 1
ATOM 2356 O O . ASP A 1 329 ? 13.242 42.750 19.980 1.00 27.62 305 ASP A O 1
ATOM 2361 N N . MET A 1 330 ? 11.941 44.499 19.477 1.00 26.53 306 MET A N 1
ATOM 2362 C CA . MET A 1 330 ? 12.218 44.392 18.045 1.00 27.27 306 MET A CA 1
ATOM 2363 C C . MET A 1 330 ? 13.160 45.506 17.630 1.00 27.39 306 MET A C 1
ATOM 2364 O O . MET A 1 330 ? 13.604 45.547 16.484 1.00 27.23 306 MET A O 1
ATOM 2369 N N . GLN A 1 331 ? 13.480 46.396 18.567 1.00 27.62 307 GLN A N 1
ATOM 2370 C CA . GLN A 1 331 ? 14.353 47.535 18.280 1.00 28.59 307 GLN A CA 1
ATOM 2371 C C . GLN A 1 331 ? 15.707 47.228 17.632 1.00 29.86 307 GLN A C 1
ATOM 2372 O O . GLN A 1 331 ? 15.972 47.703 16.516 1.00 29.79 307 GLN A O 1
ATOM 2378 N N . SER A 1 332 ? 16.545 46.427 18.277 1.00 29.73 308 SER A N 1
ATOM 2379 C CA . SER A 1 332 ? 17.854 46.115 17.698 1.00 31.23 308 SER A CA 1
ATOM 2380 C C . SER A 1 332 ? 17.745 45.492 16.303 1.00 30.53 308 SER A C 1
ATOM 2381 O O . SER A 1 332 ? 18.500 45.844 15.400 1.00 31.21 308 SER A O 1
ATOM 2384 N N . GLN A 1 333 ? 16.785 44.594 16.131 1.00 30.66 309 GLN A N 1
ATOM 2385 C CA . GLN A 1 333 ? 16.571 43.914 14.858 1.00 31.19 309 GLN A CA 1
ATOM 2386 C C . GLN A 1 333 ? 16.018 44.863 13.800 1.00 31.88 309 GLN A C 1
ATOM 2387 O O . GLN A 1 333 ? 16.392 44.790 12.629 1.00 31.55 309 GLN A O 1
ATOM 2393 N N . MET A 1 334 ? 15.137 45.767 14.218 1.00 32.43 310 MET A N 1
ATOM 2394 C CA . MET A 1 334 ? 14.546 46.722 13.297 1.00 33.03 310 MET A CA 1
ATOM 2395 C C . MET A 1 334 ? 15.656 47.621 12.747 1.00 32.20 310 MET A C 1
ATOM 2396 O O . MET A 1 334 ? 15.604 48.042 11.594 1.00 32.31 310 MET A O 1
ATOM 2401 N N . MET A 1 335 ? 16.663 47.919 13.564 1.00 31.56 311 MET A N 1
ATOM 2402 C CA . MET A 1 335 ? 17.760 48.762 13.086 1.00 32.22 311 MET A CA 1
ATOM 2403 C C . MET A 1 335 ? 18.485 48.150 11.895 1.00 31.88 311 MET A C 1
ATOM 2404 O O . MET A 1 335 ? 19.035 48.874 11.072 1.00 33.33 311 MET A O 1
ATOM 2409 N N . VAL A 1 336 ? 18.482 46.825 11.793 1.00 31.38 312 VAL A N 1
ATOM 2410 C CA . VAL A 1 336 ? 19.150 46.166 10.678 1.00 32.62 312 VAL A CA 1
ATOM 2411 C C . VAL A 1 336 ? 18.470 46.517 9.364 1.00 34.09 312 VAL A C 1
ATOM 2412 O O . VAL A 1 336 ? 19.138 46.898 8.401 1.00 34.08 312 VAL A O 1
ATOM 2416 N N . ILE A 1 337 ? 17.141 46.422 9.333 1.00 33.75 313 ILE A N 1
ATOM 2417 C CA . ILE A 1 337 ? 16.404 46.732 8.117 1.00 34.46 313 ILE A CA 1
ATOM 2418 C C . ILE A 1 337 ? 16.514 48.246 7.837 1.00 35.44 313 ILE A C 1
ATOM 2419 O O . ILE A 1 337 ? 16.541 48.672 6.675 1.00 35.77 313 ILE A O 1
ATOM 2424 N N . GLN A 1 338 ? 16.594 49.059 8.889 1.00 34.81 314 GLN A N 1
ATOM 2425 C CA . GLN A 1 338 ? 16.742 50.506 8.691 1.00 35.66 314 GLN A CA 1
ATOM 2426 C C . GLN A 1 338 ? 18.062 50.853 8.011 1.00 37.21 314 GLN A C 1
ATOM 2427 O O . GLN A 1 338 ? 18.109 51.782 7.213 1.00 37.29 314 GLN A O 1
ATOM 2433 N N . MET A 1 339 ? 19.129 50.113 8.330 1.00 38.95 315 MET A N 1
ATOM 2434 C CA . MET A 1 339 ? 20.455 50.356 7.731 1.00 40.95 315 MET A CA 1
ATOM 2435 C C . MET A 1 339 ? 20.471 50.083 6.249 1.00 40.83 315 MET A C 1
ATOM 2436 O O . MET A 1 339 ? 21.227 50.704 5.516 1.00 43.01 315 MET A O 1
ATOM 2441 N N . LEU A 1 340 ? 19.665 49.122 5.820 1.00 40.28 316 LEU A N 1
ATOM 2442 C CA . LEU A 1 340 ? 19.594 48.746 4.412 1.00 40.59 316 LEU A CA 1
ATOM 2443 C C . LEU A 1 340 ? 18.624 49.591 3.604 1.00 41.44 316 LEU A C 1
ATOM 2444 O O . LEU A 1 340 ? 18.564 49.447 2.390 1.00 43.69 316 LEU A O 1
ATOM 2449 N N . SER A 1 341 ? 17.864 50.465 4.256 1.00 41.46 317 SER A N 1
ATOM 2450 C CA . SER A 1 341 ? 16.897 51.298 3.534 1.00 43.02 317 SER A CA 1
ATOM 2451 C C . SER A 1 341 ? 17.581 52.414 2.748 1.00 44.27 317 SER A C 1
ATOM 2452 O O . SER A 1 341 ? 18.684 52.840 3.085 1.00 44.13 317 SER A O 1
ATOM 2455 N N A GLU A 1 342 ? 16.917 52.884 1.696 0.50 45.63 318 GLU A N 1
ATOM 2456 N N B GLU A 1 342 ? 16.891 52.896 1.721 0.50 45.65 318 GLU A N 1
ATOM 2457 C CA A GLU A 1 342 ? 17.460 53.948 0.853 0.50 48.01 318 GLU A CA 1
ATOM 2458 C CA B GLU A 1 342 ? 17.400 53.949 0.856 0.50 48.08 318 GLU A CA 1
ATOM 2459 C C A GLU A 1 342 ? 17.309 55.334 1.474 0.50 48.09 318 GLU A C 1
ATOM 2460 C C B GLU A 1 342 ? 17.284 55.335 1.495 0.50 48.11 318 GLU A C 1
ATOM 2461 O O A GLU A 1 342 ? 16.401 56.082 1.118 0.50 49.83 318 GLU A O 1
ATOM 2462 O O B GLU A 1 342 ? 16.369 56.088 1.170 0.50 49.84 318 GLU A O 1
ATOM 2473 N N . GLY A 1 343 ? 18.212 55.678 2.386 1.00 47.06 319 GLY A N 1
ATOM 2474 C CA . GLY A 1 343 ? 18.184 56.985 3.047 1.00 46.86 319 GLY A CA 1
ATOM 2475 C C . GLY A 1 343 ? 18.368 56.952 4.557 1.00 45.10 319 GLY A C 1
ATOM 2476 O O . GLY A 1 343 ? 18.403 55.887 5.176 1.00 43.36 319 GLY A O 1
ATOM 2477 N N . THR A 1 344 ? 18.478 58.139 5.141 1.00 44.63 320 THR A N 1
ATOM 2478 C CA . THR A 1 344 ? 18.656 58.294 6.577 1.00 43.46 320 THR A CA 1
ATOM 2479 C C . THR A 1 344 ? 17.358 58.041 7.328 1.00 41.06 320 THR A C 1
ATOM 2480 O O . THR A 1 344 ? 16.280 58.356 6.844 1.00 41.23 320 THR A O 1
ATOM 2484 N N . SER A 1 345 ? 17.461 57.459 8.511 1.00 38.12 321 SER A N 1
ATOM 2485 C CA . SER A 1 345 ? 16.283 57.195 9.316 1.00 37.04 321 SER A CA 1
ATOM 2486 C C . SER A 1 345 ? 16.693 57.303 10.771 1.00 35.99 321 SER A C 1
ATOM 2487 O O . SER A 1 345 ? 17.873 57.463 11.077 1.00 35.21 321 SER A O 1
ATOM 2490 N N A ILE A 1 346 ? 15.728 57.212 11.677 0.50 35.50 322 ILE A N 1
ATOM 2491 N N B ILE A 1 346 ? 15.718 57.210 11.666 0.50 34.81 322 ILE A N 1
ATOM 2492 C CA A ILE A 1 346 ? 16.032 57.305 13.096 0.50 35.04 322 ILE A CA 1
ATOM 2493 C CA B ILE A 1 346 ? 15.986 57.320 13.087 0.50 33.75 322 ILE A CA 1
ATOM 2494 C C A ILE A 1 346 ? 15.246 56.308 13.931 0.50 33.47 322 ILE A C 1
ATOM 2495 C C B ILE A 1 346 ? 15.235 56.297 13.929 0.50 32.77 322 ILE A C 1
ATOM 2496 O O A ILE A 1 346 ? 14.070 56.049 13.675 0.50 33.55 322 ILE A O 1
ATOM 2497 O O B ILE A 1 346 ? 14.067 56.005 13.673 0.50 32.84 322 ILE A O 1
ATOM 2506 N N . MET A 1 347 ? 15.927 55.747 14.923 1.00 31.72 323 MET A N 1
ATOM 2507 C CA . MET A 1 347 ? 15.350 54.778 15.837 1.00 30.71 323 MET A CA 1
ATOM 2508 C C . MET A 1 347 ? 15.393 55.439 17.205 1.00 29.99 323 MET A C 1
ATOM 2509 O O . MET A 1 347 ? 16.440 55.895 17.630 1.00 29.15 323 MET A O 1
ATOM 2514 N N . THR A 1 348 ? 14.258 55.487 17.890 1.00 31.29 324 THR A N 1
ATOM 2515 C CA . THR A 1 348 ? 14.186 56.101 19.209 1.00 31.66 324 THR A CA 1
ATOM 2516 C C . THR A 1 348 ? 13.563 55.171 20.247 1.00 31.25 324 THR A C 1
ATOM 2517 O O . THR A 1 348 ? 12.601 54.464 19.963 1.00 32.25 324 THR A O 1
ATOM 2521 N N . GLU A 1 349 ? 14.146 55.163 21.441 1.00 32.07 325 GLU A N 1
ATOM 2522 C CA . GLU A 1 349 ? 13.664 54.366 22.575 1.00 31.51 325 GLU A CA 1
ATOM 2523 C C . GLU A 1 349 ? 13.016 55.246 23.607 1.00 32.27 325 GLU A C 1
ATOM 2524 O O . GLU A 1 349 ? 13.573 56.285 23.971 1.00 33.23 325 GLU A O 1
ATOM 2530 N N . THR A 1 350 ? 11.828 54.849 24.050 1.00 30.49 326 THR A N 1
ATOM 2531 C CA . THR A 1 350 ? 11.125 55.576 25.092 1.00 31.08 326 THR A CA 1
ATOM 2532 C C . THR A 1 350 ? 10.899 54.584 26.242 1.00 31.26 326 THR A C 1
ATOM 2533 O O . THR A 1 350 ? 10.506 54.975 27.336 1.00 33.46 326 THR A O 1
ATOM 2537 N N . VAL A 1 351 ? 11.161 53.302 25.990 1.00 30.34 327 VAL A N 1
ATOM 2538 C CA . VAL A 1 351 ? 10.978 52.259 26.999 1.00 30.44 327 VAL A CA 1
ATOM 2539 C C . VAL A 1 351 ? 12.304 52.003 27.725 1.00 30.67 327 VAL A C 1
ATOM 2540 O O . VAL A 1 351 ? 12.364 52.107 28.942 1.00 31.92 327 VAL A O 1
ATOM 2544 N N . PHE A 1 352 ? 13.346 51.640 26.974 1.00 30.78 328 PHE A N 1
ATOM 2545 C CA . PHE A 1 352 ? 14.690 51.401 27.532 1.00 31.71 328 PHE A CA 1
ATOM 2546 C C . PHE A 1 352 ? 15.644 52.297 26.752 1.00 32.29 328 PHE A C 1
ATOM 2547 O O . PHE A 1 352 ? 16.227 51.876 25.758 1.00 31.35 328 PHE A O 1
ATOM 2555 N N . GLU A 1 353 ? 15.798 53.529 27.227 1.00 33.84 329 GLU A N 1
ATOM 2556 C CA . GLU A 1 353 ? 16.647 54.544 26.582 1.00 35.03 329 GLU A CA 1
ATOM 2557 C C . GLU A 1 353 ? 18.142 54.253 26.410 1.00 34.02 329 GLU A C 1
ATOM 2558 O O . GLU A 1 353 ? 18.822 54.960 25.668 1.00 32.89 329 GLU A O 1
ATOM 2564 N N . ASN A 1 354 ? 18.645 53.224 27.077 1.00 32.95 330 ASN A N 1
ATOM 2565 C CA . ASN A 1 354 ? 20.051 52.867 26.981 1.00 32.66 330 ASN A CA 1
ATOM 2566 C C . ASN A 1 354 ? 20.270 51.599 26.190 1.00 31.61 330 ASN A C 1
ATOM 2567 O O . ASN A 1 354 ? 21.411 51.141 26.054 1.00 31.82 330 ASN A O 1
ATOM 2572 N N . ARG A 1 355 ? 19.203 51.026 25.646 1.00 31.27 331 ARG A N 1
ATOM 2573 C CA . ARG A 1 355 ? 19.367 49.782 24.889 1.00 31.09 331 ARG A CA 1
ATOM 2574 C C . ARG A 1 355 ? 19.967 49.928 23.480 1.00 29.44 331 ARG A C 1
ATOM 2575 O O . ARG A 1 355 ? 19.337 49.608 22.486 1.00 28.33 331 ARG A O 1
ATOM 2583 N N . PHE A 1 356 ? 21.221 50.377 23.426 1.00 29.91 332 PHE A N 1
ATOM 2584 C CA . PHE A 1 356 ? 21.917 50.545 22.153 1.00 30.54 332 PHE A CA 1
ATOM 2585 C C . PHE A 1 356 ? 23.357 50.001 22.192 1.00 30.52 332 PHE A C 1
ATOM 2586 O O . PHE A 1 356 ? 24.211 50.435 21.416 1.00 29.47 332 PHE A O 1
ATOM 2594 N N . MET A 1 357 ? 23.611 49.027 23.062 1.00 30.36 333 MET A N 1
ATOM 2595 C CA . MET A 1 357 ? 24.951 48.444 23.183 1.00 32.75 333 MET A CA 1
ATOM 2596 C C . MET A 1 357 ? 25.386 47.686 21.944 1.00 32.38 333 MET A C 1
ATOM 2597 O O . MET A 1 357 ? 26.568 47.412 21.771 1.00 36.00 333 MET A O 1
ATOM 2602 N N . HIS A 1 358 ? 24.435 47.360 21.081 1.00 31.22 334 HIS A N 1
ATOM 2603 C CA . HIS A 1 358 ? 24.726 46.628 19.855 1.00 31.50 334 HIS A CA 1
ATOM 2604 C C . HIS A 1 358 ? 25.198 47.522 18.710 1.00 32.22 334 HIS A C 1
ATOM 2605 O O . HIS A 1 358 ? 25.654 47.025 17.690 1.00 34.22 334 HIS A O 1
ATOM 2612 N N . VAL A 1 359 ? 25.074 48.836 18.865 1.00 33.91 335 VAL A N 1
ATOM 2613 C CA . VAL A 1 359 ? 25.480 49.754 17.814 1.00 34.06 335 VAL A CA 1
ATOM 2614 C C . VAL A 1 359 ? 26.966 49.642 17.470 1.00 36.33 335 VAL A C 1
ATOM 2615 O O . VAL A 1 359 ? 27.329 49.651 16.295 1.00 36.84 335 VAL A O 1
ATOM 2619 N N . GLU A 1 360 ? 27.823 49.524 18.478 1.00 36.76 336 GLU A N 1
ATOM 2620 C CA . GLU A 1 360 ? 29.257 49.420 18.215 1.00 39.59 336 GLU A CA 1
ATOM 2621 C C . GLU A 1 360 ? 29.601 48.142 17.437 1.00 39.12 336 GLU A C 1
ATOM 2622 O O . GLU A 1 360 ? 30.544 48.127 16.641 1.00 39.30 336 GLU A O 1
ATOM 2628 N N . GLU A 1 361 ? 28.833 47.079 17.654 1.00 37.82 337 GLU A N 1
ATOM 2629 C CA . GLU A 1 361 ? 29.077 45.821 16.959 1.00 38.12 337 GLU A CA 1
ATOM 2630 C C . GLU A 1 361 ? 28.633 45.933 15.499 1.00 37.60 337 GLU A C 1
ATOM 2631 O O . GLU A 1 361 ? 29.285 45.410 14.604 1.00 36.85 337 GLU A O 1
ATOM 2637 N N . MET A 1 362 ? 27.523 46.619 15.255 1.00 36.93 338 MET A N 1
ATOM 2638 C CA . MET A 1 362 ? 27.049 46.775 13.885 1.00 37.88 338 MET A CA 1
ATOM 2639 C C . MET A 1 362 ? 28.018 47.615 13.068 1.00 39.18 338 MET A C 1
ATOM 2640 O O . MET A 1 362 ? 28.111 47.443 11.855 1.00 40.93 338 MET A O 1
ATOM 2645 N N . ARG A 1 363 ? 28.732 48.527 13.727 1.00 39.53 339 ARG A N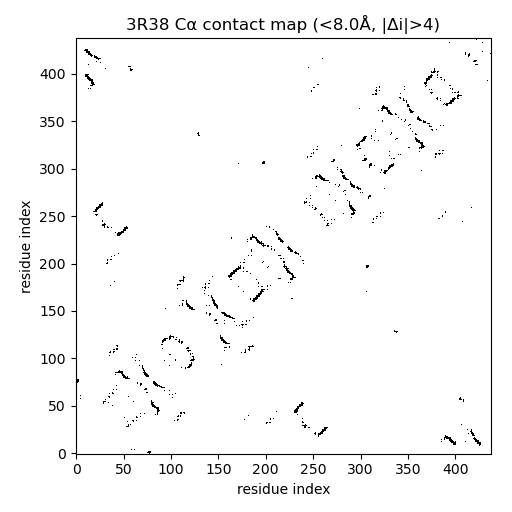 1
ATOM 2646 C CA . ARG A 1 363 ? 29.716 49.362 13.040 1.00 41.04 339 ARG A CA 1
ATOM 2647 C C . ARG A 1 363 ? 30.822 48.489 12.480 1.00 42.02 339 ARG A C 1
ATOM 2648 O O . ARG A 1 363 ? 31.287 48.715 11.370 1.00 43.97 339 ARG A O 1
ATOM 2656 N N A ARG A 1 364 ? 31.245 47.495 13.252 0.50 41.92 340 ARG A N 1
ATOM 2657 N N B ARG A 1 364 ? 31.248 47.495 13.252 0.50 42.20 340 ARG A N 1
ATOM 2658 C CA A ARG A 1 364 ? 32.300 46.591 12.806 0.50 42.60 340 ARG A CA 1
ATOM 2659 C CA B ARG A 1 364 ? 32.301 46.589 12.806 0.50 43.10 340 ARG A CA 1
ATOM 2660 C C A ARG A 1 364 ? 31.904 45.975 11.471 0.50 42.21 340 ARG A C 1
ATOM 2661 C C B ARG A 1 364 ? 31.905 45.976 11.470 0.50 42.49 340 ARG A C 1
ATOM 2662 O O A ARG A 1 364 ? 32.761 45.591 10.678 0.50 43.07 340 ARG A O 1
ATOM 2663 O O B ARG A 1 364 ? 32.761 45.595 10.676 0.50 43.34 340 ARG A O 1
ATOM 2678 N N . MET A 1 365 ? 30.598 45.885 11.228 1.00 40.99 341 MET A N 1
ATOM 2679 C CA . MET A 1 365 ? 30.086 45.326 9.978 1.00 41.05 341 MET A CA 1
ATOM 2680 C C . MET A 1 365 ? 29.906 46.414 8.907 1.00 41.18 341 MET A C 1
ATOM 2681 O O . MET A 1 365 ? 29.224 46.206 7.904 1.00 40.97 341 MET A O 1
ATOM 2686 N N . ASN A 1 366 ? 30.531 47.568 9.141 1.00 41.65 342 ASN A N 1
ATOM 2687 C CA . ASN A 1 366 ? 30.501 48.704 8.225 1.00 43.20 342 ASN A CA 1
ATOM 2688 C C . ASN A 1 366 ? 29.233 49.558 8.337 1.00 41.99 342 ASN A C 1
ATOM 2689 O O . ASN A 1 366 ? 28.937 50.342 7.449 1.00 43.22 342 ASN A O 1
ATOM 2694 N N . ALA A 1 367 ? 28.478 49.406 9.419 1.00 41.31 343 ALA A N 1
ATOM 2695 C CA . ALA A 1 367 ? 27.261 50.200 9.598 1.00 40.44 343 ALA A CA 1
ATOM 2696 C C . ALA A 1 367 ? 27.658 51.640 9.911 1.00 41.47 343 ALA A C 1
ATOM 2697 O O . ALA A 1 367 ? 28.729 51.882 10.470 1.00 41.66 343 ALA A O 1
ATOM 2699 N N . ASP A 1 368 ? 26.806 52.593 9.542 1.00 41.80 344 ASP A N 1
ATOM 2700 C CA . ASP A 1 368 ? 27.091 54.002 9.793 1.00 43.49 344 ASP A CA 1
ATOM 2701 C C . ASP A 1 368 ? 25.954 54.518 10.679 1.00 42.07 344 ASP A C 1
ATOM 2702 O O . ASP A 1 368 ? 24.852 54.795 10.202 1.00 41.55 344 ASP A O 1
ATOM 2707 N N . MET A 1 369 ? 26.233 54.636 11.977 1.00 40.90 345 MET A N 1
ATOM 2708 C CA . MET A 1 369 ? 25.241 55.072 12.956 1.00 40.21 345 MET A CA 1
ATOM 2709 C C . MET A 1 369 ? 25.814 56.002 14.030 1.00 40.20 345 MET A C 1
ATOM 2710 O O . MET A 1 369 ? 26.995 55.929 14.358 1.00 42.11 345 MET A O 1
ATOM 2715 N N . LYS A 1 370 ? 24.960 56.852 14.593 1.00 38.59 346 LYS A N 1
ATOM 2716 C CA . LYS A 1 370 ? 25.362 57.793 15.636 1.00 37.98 346 LYS A CA 1
ATOM 2717 C C . LYS A 1 370 ? 24.359 57.796 16.784 1.00 36.39 346 LYS A C 1
ATOM 2718 O O . LYS A 1 370 ? 23.171 57.999 16.572 1.00 35.78 346 LYS A O 1
ATOM 2724 N N . ILE A 1 371 ? 24.845 57.577 18.001 1.00 35.20 347 ILE A N 1
ATOM 2725 C CA . ILE A 1 371 ? 23.988 57.566 19.182 1.00 33.69 347 ILE A CA 1
ATOM 2726 C C . ILE A 1 371 ? 23.852 58.997 19.664 1.00 33.74 347 ILE A C 1
ATOM 2727 O O . ILE A 1 371 ? 24.843 59.660 19.885 1.00 33.25 347 ILE A O 1
ATOM 2732 N N . GLU A 1 372 ? 22.625 59.480 19.802 1.00 34.65 348 GLU A N 1
ATOM 2733 C CA . GLU A 1 372 ? 22.410 60.838 20.262 1.00 36.67 348 GLU A CA 1
ATOM 2734 C C . GLU A 1 372 ? 21.180 60.862 21.177 1.00 36.31 348 GLU A C 1
ATOM 2735 O O . GLU A 1 372 ? 20.044 60.707 20.719 1.00 34.86 348 GLU A O 1
ATOM 2741 N N . GLY A 1 373 ? 21.419 61.049 22.473 1.00 35.95 349 GLY A N 1
ATOM 2742 C CA . GLY A 1 373 ? 20.342 61.079 23.459 1.00 36.25 349 GLY A CA 1
ATOM 2743 C C . GLY A 1 373 ? 19.860 59.655 23.623 1.00 35.30 349 GLY A C 1
ATOM 2744 O O . GLY A 1 373 ? 20.603 58.788 24.075 1.00 35.15 349 GLY A O 1
ATOM 2745 N N . HIS A 1 374 ? 18.608 59.411 23.266 1.00 35.54 350 HIS A N 1
ATOM 2746 C CA . HIS A 1 374 ? 18.041 58.073 23.347 1.00 34.63 350 HIS A CA 1
ATOM 2747 C C . HIS A 1 374 ? 17.552 57.670 21.959 1.00 33.39 350 HIS A C 1
ATOM 2748 O O . HIS A 1 374 ? 16.586 56.928 21.797 1.00 31.39 350 HIS A O 1
ATOM 2755 N N . SER A 1 375 ? 18.279 58.166 20.962 1.00 33.31 351 SER A N 1
ATOM 2756 C CA . SER A 1 375 ? 18.001 57.897 19.559 1.00 34.41 351 SER A CA 1
ATOM 2757 C C . SER A 1 375 ? 19.295 57.574 18.835 1.00 34.33 351 SER A C 1
ATOM 2758 O O . SER A 1 375 ? 20.384 57.962 19.269 1.00 35.30 351 SER A O 1
ATOM 2761 N N . VAL A 1 376 ? 19.172 56.861 17.725 1.00 33.58 352 VAL A N 1
ATOM 2762 C CA . VAL A 1 376 ? 20.322 56.516 16.918 1.00 33.15 352 VAL A CA 1
ATOM 2763 C C . VAL A 1 376 ? 20.030 56.969 15.487 1.00 33.43 352 VAL A C 1
ATOM 2764 O O . VAL A 1 376 ? 19.015 56.583 14.912 1.00 32.26 352 VAL A O 1
ATOM 2768 N N . ILE A 1 377 ? 20.897 57.818 14.936 1.00 34.89 353 ILE A N 1
ATOM 2769 C CA . ILE A 1 377 ? 20.731 58.321 13.573 1.00 36.11 353 ILE A CA 1
ATOM 2770 C C . ILE A 1 377 ? 21.382 57.292 12.665 1.00 36.63 353 ILE A C 1
ATOM 2771 O O . ILE A 1 377 ? 22.595 57.070 12.732 1.00 37.77 353 ILE A O 1
ATOM 2776 N N . ILE A 1 378 ? 20.585 56.677 11.803 1.00 36.57 354 ILE A N 1
ATOM 2777 C CA . ILE A 1 378 ? 21.080 55.645 10.904 1.00 36.42 354 ILE A CA 1
ATOM 2778 C C . ILE A 1 378 ? 21.225 56.150 9.464 1.00 38.05 354 ILE A C 1
ATOM 2779 O O . ILE A 1 378 ? 20.261 56.588 8.853 1.00 38.12 354 ILE A O 1
ATOM 2784 N N . SER A 1 379 ? 22.439 56.084 8.932 1.00 40.00 355 SER A N 1
ATOM 2785 C CA . SER A 1 379 ? 22.703 56.544 7.569 1.00 44.50 355 SER A CA 1
ATOM 2786 C C . SER A 1 379 ? 22.724 55.396 6.565 1.00 45.98 355 SER A C 1
ATOM 2787 O O . SER A 1 379 ? 23.768 54.786 6.345 1.00 48.03 355 SER A O 1
ATOM 2790 N N . GLY A 1 380 ? 21.580 55.118 5.947 1.00 46.74 356 GLY A N 1
ATOM 2791 C CA . GLY A 1 380 ? 21.482 54.039 4.961 1.00 48.01 356 GLY A CA 1
ATOM 2792 C C . GLY A 1 380 ? 21.495 54.567 3.536 1.00 50.15 356 GLY A C 1
ATOM 2793 O O . GLY A 1 380 ? 21.361 55.774 3.318 1.00 51.91 356 GLY A O 1
ATOM 2794 N N . PRO A 1 381 ? 21.657 53.672 2.547 1.00 51.15 357 PRO A N 1
ATOM 2795 C CA . PRO A 1 381 ? 21.830 52.225 2.663 1.00 50.47 357 PRO A CA 1
ATOM 2796 C C . PRO A 1 381 ? 23.277 51.847 2.942 1.00 51.07 357 PRO A C 1
ATOM 2797 O O . PRO A 1 381 ? 24.188 52.360 2.295 1.00 53.43 357 PRO A O 1
ATOM 2801 N N . ALA A 1 382 ? 23.485 50.938 3.882 1.00 49.77 358 ALA A N 1
ATOM 2802 C CA . ALA A 1 382 ? 24.827 50.516 4.231 1.00 49.69 358 ALA A CA 1
ATOM 2803 C C . ALA A 1 382 ? 25.221 49.223 3.540 1.00 49.67 358 ALA A C 1
ATOM 2804 O O . ALA A 1 382 ? 24.406 48.316 3.381 1.00 49.54 358 ALA A O 1
ATOM 2806 N N . LYS A 1 383 ? 26.472 49.156 3.105 1.00 50.45 359 LYS A N 1
ATOM 2807 C CA . LYS A 1 383 ? 26.988 47.960 2.458 1.00 50.88 359 LYS A CA 1
ATOM 2808 C C . LYS A 1 383 ? 27.717 47.174 3.538 1.00 48.08 359 LYS A C 1
ATOM 2809 O O . LYS A 1 383 ? 28.933 47.271 3.696 1.00 47.58 359 LYS A O 1
ATOM 2815 N N . LEU A 1 384 ? 26.936 46.407 4.291 1.00 45.79 360 LEU A N 1
ATOM 2816 C CA . LEU A 1 384 ? 27.445 45.596 5.388 1.00 44.20 360 LEU A CA 1
ATOM 2817 C C . LEU A 1 384 ? 28.553 44.629 4.993 1.00 44.85 360 LEU A C 1
ATOM 2818 O O . LEU A 1 384 ? 28.519 44.019 3.929 1.00 46.17 360 LEU A O 1
ATOM 2823 N N . GLN A 1 385 ? 29.539 44.506 5.874 1.00 44.86 361 GLN A N 1
ATOM 2824 C CA . GLN A 1 385 ? 30.680 43.629 5.655 1.00 45.95 361 GLN A CA 1
ATOM 2825 C C . GLN A 1 385 ? 30.775 42.627 6.795 1.00 43.36 361 GLN A C 1
ATOM 2826 O O . GLN A 1 385 ? 30.496 42.964 7.948 1.00 41.20 361 GLN A O 1
ATOM 2832 N N . GLY A 1 386 ? 31.175 41.400 6.469 1.00 42.75 362 GLY A N 1
ATOM 2833 C CA . GLY A 1 386 ? 31.313 40.342 7.465 1.00 41.31 362 GLY A CA 1
ATOM 2834 C C . GLY A 1 386 ? 32.429 40.654 8.441 1.00 41.21 362 GLY A C 1
ATOM 2835 O O . GLY A 1 386 ? 33.490 41.127 8.047 1.00 43.22 362 GLY A O 1
ATOM 2836 N N . ALA A 1 387 ? 32.196 40.375 9.717 1.00 40.69 363 ALA A N 1
ATOM 2837 C CA . ALA A 1 387 ? 33.188 40.640 10.749 1.00 40.43 363 ALA A CA 1
ATOM 2838 C C . ALA A 1 387 ? 32.925 39.783 11.972 1.00 40.33 363 ALA A C 1
ATOM 2839 O O . ALA A 1 387 ? 31.934 39.057 12.025 1.00 39.42 363 ALA A O 1
ATOM 2841 N N . GLU A 1 388 ? 33.827 39.859 12.947 1.00 40.85 364 GLU A N 1
ATOM 2842 C CA . GLU A 1 388 ? 33.676 39.108 14.178 1.00 40.96 364 GLU A CA 1
ATOM 2843 C C . GLU A 1 388 ? 32.940 40.030 15.135 1.00 38.31 364 GLU A C 1
ATOM 2844 O O . GLU A 1 388 ? 33.465 41.071 15.540 1.00 38.57 364 GLU A O 1
ATOM 2850 N N . VAL A 1 389 ? 31.718 39.649 15.482 1.00 35.40 365 VAL A N 1
ATOM 2851 C CA . VAL A 1 389 ? 30.904 40.440 16.368 1.00 33.42 365 VAL A CA 1
ATOM 2852 C C . VAL A 1 389 ? 30.471 39.661 17.603 1.00 33.78 365 VAL A C 1
ATOM 2853 O O . VAL A 1 389 ? 30.269 38.451 17.559 1.00 33.60 365 VAL A O 1
ATOM 2857 N N . ALA A 1 390 ? 30.344 40.378 18.711 1.00 34.39 366 ALA A N 1
ATOM 2858 C CA . ALA A 1 390 ? 29.943 39.786 19.973 1.00 34.76 366 ALA A CA 1
ATOM 2859 C C . ALA A 1 390 ? 28.538 40.235 20.358 1.00 34.10 366 ALA A C 1
ATOM 2860 O 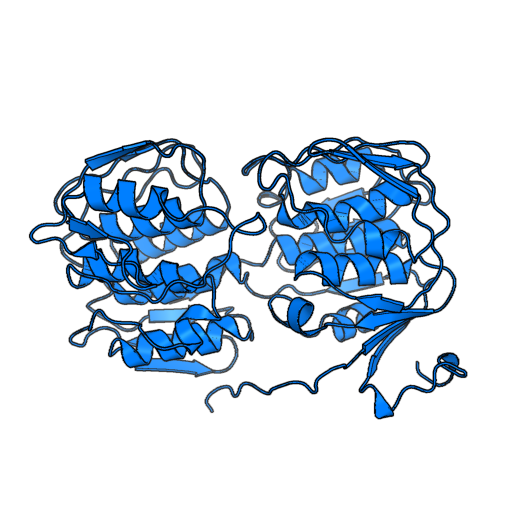O . ALA A 1 390 ? 28.255 41.436 20.432 1.00 34.28 366 ALA A O 1
ATOM 2862 N N . ALA A 1 391 ? 27.649 39.271 20.571 1.00 33.29 367 ALA A N 1
ATOM 2863 C CA . ALA A 1 391 ? 26.289 39.586 20.962 1.00 32.42 367 ALA A CA 1
ATOM 2864 C C . ALA A 1 391 ? 26.370 40.283 22.315 1.00 32.74 367 ALA A C 1
ATOM 2865 O O . ALA A 1 391 ? 27.239 39.970 23.126 1.00 33.40 367 ALA A O 1
ATOM 2867 N N . THR A 1 392 ? 25.481 41.239 22.544 1.00 32.39 368 THR A N 1
ATOM 2868 C CA . THR A 1 392 ? 25.461 41.983 23.798 1.00 33.82 368 THR A CA 1
ATOM 2869 C C . THR A 1 392 ? 24.235 41.642 24.642 1.00 33.78 368 THR A C 1
ATOM 2870 O O . THR A 1 392 ? 24.179 41.958 25.823 1.00 35.32 368 THR A O 1
ATOM 2874 N N . ASP A 1 393 ? 23.258 40.990 24.028 1.00 33.54 369 ASP A N 1
ATOM 2875 C CA . ASP A 1 393 ? 22.042 40.612 24.721 1.00 33.51 369 ASP A CA 1
ATOM 2876 C C . ASP A 1 393 ? 21.192 39.771 23.777 1.00 32.49 369 ASP A C 1
ATOM 2877 O O . ASP A 1 393 ? 21.491 39.668 22.585 1.00 30.64 369 ASP A O 1
ATOM 2882 N N . LEU A 1 394 ? 20.145 39.163 24.321 1.00 32.75 370 LEU A N 1
ATOM 2883 C CA . LEU A 1 394 ? 19.241 38.302 23.552 1.00 32.08 370 LEU A CA 1
ATOM 2884 C C . LEU A 1 394 ? 18.845 38.781 22.155 1.00 31.72 370 LEU A C 1
ATOM 2885 O O . LEU A 1 394 ? 19.226 38.173 21.155 1.00 30.92 370 LEU A O 1
ATOM 2890 N N . ARG A 1 395 ? 18.090 39.873 22.091 1.00 31.86 371 ARG A N 1
ATOM 2891 C CA . ARG A 1 395 ? 17.615 40.404 20.814 1.00 31.20 371 ARG A CA 1
ATOM 2892 C C . ARG A 1 395 ? 18.750 40.897 19.940 1.00 31.30 371 ARG A C 1
ATOM 2893 O O . ARG A 1 395 ? 18.660 40.840 18.710 1.00 32.48 371 ARG A O 1
ATOM 2901 N N . ALA A 1 396 ? 19.819 41.379 20.563 1.00 30.58 372 ALA A N 1
ATOM 2902 C CA . ALA A 1 396 ? 20.966 41.862 19.811 1.00 30.71 372 ALA A CA 1
ATOM 2903 C C . ALA A 1 396 ? 21.658 40.682 19.106 1.00 30.35 372 ALA A C 1
ATOM 2904 O O . ALA A 1 396 ? 22.117 40.809 17.968 1.00 30.48 372 ALA A O 1
ATOM 2906 N N . ALA A 1 397 ? 21.709 39.537 19.780 1.00 29.17 373 ALA A N 1
ATOM 2907 C CA . ALA A 1 397 ? 22.328 38.342 19.215 1.00 30.00 373 ALA A CA 1
ATOM 2908 C C . ALA A 1 397 ? 21.683 38.014 17.873 1.00 30.43 373 ALA A C 1
ATOM 2909 O O . ALA A 1 397 ? 22.370 37.809 16.873 1.00 31.65 373 ALA A O 1
ATOM 2911 N N . ALA A 1 398 ? 20.353 37.982 17.857 1.00 30.45 374 ALA A N 1
ATOM 2912 C CA . ALA A 1 398 ? 19.603 37.689 16.645 1.00 29.92 374 ALA A CA 1
ATOM 2913 C C . ALA A 1 398 ? 19.781 38.807 15.617 1.00 29.92 374 ALA A C 1
ATOM 2914 O O . ALA A 1 398 ? 19.855 38.548 14.417 1.00 30.18 374 ALA A O 1
ATOM 2916 N N . ALA A 1 399 ? 19.840 40.049 16.088 1.00 28.92 375 ALA A N 1
ATOM 2917 C CA . ALA A 1 399 ? 20.017 41.187 15.197 1.00 29.41 375 ALA A CA 1
ATOM 2918 C C . ALA A 1 399 ? 21.306 41.047 14.388 1.00 29.87 375 ALA A C 1
ATOM 2919 O O . ALA A 1 399 ? 21.316 41.274 13.179 1.00 31.31 375 ALA A O 1
ATOM 2921 N N . LEU A 1 400 ? 22.393 40.671 15.054 1.00 30.48 376 LEU A N 1
ATOM 2922 C CA . LEU A 1 400 ? 23.680 40.508 14.370 1.00 31.23 376 LEU A CA 1
ATOM 2923 C C . LEU A 1 400 ? 23.621 39.386 13.348 1.00 30.98 376 LEU A C 1
ATOM 2924 O O . LEU A 1 400 ? 24.184 39.503 12.267 1.00 31.53 376 LEU A O 1
ATOM 2929 N N . ILE A 1 401 ? 22.932 38.301 13.687 1.00 30.60 377 ILE A N 1
ATOM 2930 C CA . ILE A 1 401 ? 22.810 37.180 12.762 1.00 30.66 377 ILE A CA 1
ATOM 2931 C C . ILE A 1 401 ? 22.027 37.622 11.530 1.00 31.43 377 ILE A C 1
ATOM 2932 O O . ILE A 1 401 ? 22.325 37.186 10.416 1.00 32.32 377 ILE A O 1
ATOM 2937 N N . LEU A 1 402 ? 21.029 38.486 11.718 1.00 31.33 378 LEU A N 1
ATOM 2938 C CA . LEU A 1 402 ? 20.242 38.980 10.582 1.00 32.18 378 LEU A CA 1
ATOM 2939 C C . LEU A 1 402 ? 21.140 39.832 9.705 1.00 32.46 378 LEU A C 1
ATOM 2940 O O . LEU A 1 402 ? 21.080 39.750 8.480 1.00 33.84 378 LEU A O 1
ATOM 2945 N N . ALA A 1 403 ? 21.976 40.656 10.328 1.00 32.30 379 ALA A N 1
ATOM 2946 C CA . ALA A 1 403 ? 22.882 41.498 9.562 1.00 33.24 379 ALA A CA 1
ATOM 2947 C C . ALA A 1 403 ? 23.788 40.587 8.738 1.00 33.94 379 ALA A C 1
ATOM 2948 O O . ALA A 1 403 ? 24.089 40.874 7.582 1.00 34.72 379 ALA A O 1
ATOM 2950 N N . GLY A 1 404 ? 24.195 39.467 9.330 1.00 34.29 380 GLY A N 1
ATOM 2951 C CA . GLY A 1 404 ? 25.061 38.512 8.645 1.00 35.03 380 GLY A CA 1
ATOM 2952 C C . GLY A 1 404 ? 24.453 37.960 7.364 1.00 35.83 380 GLY A C 1
ATOM 2953 O O . GLY A 1 404 ? 25.169 37.673 6.404 1.00 35.81 380 GLY A O 1
ATOM 2954 N N . LEU A 1 405 ? 23.132 37.810 7.350 1.00 35.47 381 LEU A N 1
ATOM 2955 C CA . LEU A 1 405 ? 22.426 37.290 6.186 1.00 37.13 381 LEU A CA 1
ATOM 2956 C C . LEU A 1 405 ? 22.595 38.195 4.972 1.00 39.14 381 LEU A C 1
ATOM 2957 O O . LEU A 1 405 ? 22.585 37.733 3.831 1.00 39.68 381 LEU A O 1
ATOM 2962 N N . VAL A 1 406 ? 22.765 39.486 5.225 1.00 39.98 382 VAL A N 1
ATOM 2963 C CA . VAL A 1 406 ? 22.913 40.461 4.155 1.00 42.34 382 VAL A CA 1
ATOM 2964 C C . VAL A 1 406 ? 24.340 40.955 3.931 1.00 42.93 382 VAL A C 1
ATOM 2965 O O . VAL A 1 406 ? 24.638 41.545 2.890 1.00 45.02 382 VAL A O 1
ATOM 2969 N N . ALA A 1 407 ? 25.221 40.722 4.896 1.00 42.08 383 ALA A N 1
ATOM 2970 C CA . ALA A 1 407 ? 26.605 41.174 4.779 1.00 42.76 383 ALA A CA 1
ATOM 2971 C C . ALA A 1 407 ? 27.391 40.442 3.689 1.00 44.33 383 ALA A C 1
ATOM 2972 O O . ALA A 1 407 ? 27.123 39.286 3.382 1.00 45.04 383 ALA A O 1
ATOM 2974 N N . ASP A 1 408 ? 28.356 41.145 3.104 1.00 45.38 384 ASP A N 1
ATOM 2975 C CA . ASP A 1 408 ? 29.208 40.595 2.063 1.00 47.29 384 ASP A CA 1
ATOM 2976 C C . ASP A 1 408 ? 30.327 39.840 2.761 1.00 46.69 384 ASP A C 1
ATOM 2977 O O . ASP A 1 408 ? 31.175 40.443 3.413 1.00 47.55 384 ASP A O 1
ATOM 2982 N N . GLY A 1 409 ? 30.319 38.520 2.650 1.00 46.18 385 GLY A N 1
ATOM 2983 C CA . GLY A 1 409 ? 31.348 37.711 3.286 1.00 46.09 385 GLY A CA 1
ATOM 2984 C C . GLY A 1 409 ? 30.842 36.902 4.474 1.00 44.46 385 GLY A C 1
ATOM 2985 O O . GLY A 1 409 ? 29.656 36.591 4.577 1.00 42.67 385 GLY A O 1
ATOM 2986 N N . TYR A 1 410 ? 31.753 36.594 5.389 1.00 44.52 386 TYR A N 1
ATOM 2987 C CA . TYR A 1 410 ? 31.435 35.801 6.563 1.00 43.40 386 TYR A CA 1
ATOM 2988 C C . TYR A 1 410 ? 31.389 36.599 7.854 1.00 41.87 386 TYR A C 1
ATOM 2989 O O . TYR A 1 410 ? 32.305 37.355 8.168 1.00 42.73 386 TYR A O 1
ATOM 2998 N N . THR A 1 411 ? 30.306 36.409 8.599 1.00 40.21 387 THR A N 1
ATOM 2999 C CA . THR A 1 411 ? 30.089 37.076 9.874 1.00 38.65 387 THR A CA 1
ATOM 3000 C C . THR A 1 411 ? 30.183 36.020 10.963 1.00 38.04 387 THR A C 1
ATOM 3001 O O . THR A 1 411 ? 29.517 34.995 10.887 1.00 38.49 387 THR A O 1
ATOM 3005 N N . GLN A 1 412 ? 31.012 36.268 11.968 1.00 38.50 388 GLN A N 1
ATOM 3006 C CA . GLN A 1 412 ? 31.186 35.322 13.062 1.00 39.36 388 GLN A CA 1
ATOM 3007 C C . GLN A 1 412 ? 30.577 35.959 14.290 1.00 37.48 388 GLN A C 1
ATOM 3008 O O . GLN A 1 412 ? 31.043 37.007 14.743 1.00 36.93 388 GLN A O 1
ATOM 3014 N N . VAL A 1 413 ? 29.535 35.330 14.825 1.00 36.19 389 VAL A N 1
ATOM 3015 C CA . VAL A 1 413 ? 28.851 35.848 16.001 1.00 34.97 389 VAL A CA 1
ATOM 3016 C C . VAL A 1 413 ? 29.151 34.987 17.225 1.00 34.92 389 VAL A C 1
ATOM 3017 O O . VAL A 1 413 ? 28.924 33.780 17.215 1.00 34.72 389 VAL A O 1
ATOM 3021 N N . THR A 1 414 ? 29.672 35.628 18.268 1.00 35.38 390 THR A N 1
ATOM 3022 C CA . THR A 1 414 ? 30.027 34.966 19.514 1.00 36.28 390 THR A CA 1
ATOM 3023 C C . THR A 1 414 ? 29.086 35.396 20.628 1.00 35.99 390 THR A C 1
ATOM 3024 O O . THR A 1 414 ? 28.191 36.207 20.402 1.00 36.07 390 THR A O 1
ATOM 3028 N N . GLU A 1 415 ? 29.312 34.869 21.834 1.00 37.14 391 GLU A N 1
ATOM 3029 C CA . GLU A 1 415 ? 28.480 35.174 23.008 1.00 37.45 391 GLU A CA 1
ATOM 3030 C C . GLU A 1 415 ? 27.078 34.624 22.794 1.00 35.18 391 GLU A C 1
ATOM 3031 O O . GLU A 1 415 ? 26.088 35.262 23.135 1.00 34.19 391 GLU A O 1
ATOM 3037 N N . LEU A 1 416 ? 27.010 33.419 22.247 1.00 34.49 392 LEU A N 1
ATOM 3038 C CA . LEU A 1 416 ? 25.738 32.778 21.966 1.00 33.70 392 LEU A CA 1
ATOM 3039 C C . LEU A 1 416 ? 24.886 32.501 23.198 1.00 33.71 392 LEU A C 1
ATOM 3040 O O . LEU A 1 416 ? 23.706 32.164 23.069 1.00 33.52 392 LEU A O 1
ATOM 3045 N N . LYS A 1 417 ? 25.457 32.632 24.388 1.00 34.52 393 LYS A N 1
ATOM 3046 C CA . LYS A 1 417 ? 24.667 32.389 25.573 1.00 35.72 393 LYS A CA 1
ATOM 3047 C C . LYS A 1 417 ? 23.420 33.274 25.492 1.00 35.25 393 LYS A C 1
ATOM 3048 O O . LYS A 1 417 ? 22.321 32.816 25.778 1.00 35.26 393 LYS A O 1
ATOM 3054 N N . TYR A 1 418 ? 23.577 34.525 25.058 1.00 35.74 394 TYR A N 1
ATOM 3055 C CA . TYR A 1 418 ? 22.420 35.426 24.953 1.00 35.93 394 TYR A CA 1
ATOM 3056 C C . TYR A 1 418 ? 21.351 34.923 23.983 1.00 35.47 394 TYR A C 1
ATOM 3057 O O . TYR A 1 418 ? 20.155 35.005 24.267 1.00 35.00 394 TYR A O 1
ATOM 3066 N N . LEU A 1 419 ? 21.782 34.423 22.834 1.00 35.86 395 LEU A N 1
ATOM 3067 C CA . LEU A 1 419 ? 20.859 33.909 21.826 1.00 34.90 395 LEU A CA 1
ATOM 3068 C C . LEU A 1 419 ? 20.043 32.757 22.385 1.00 35.04 395 LEU A C 1
ATOM 3069 O O . LEU A 1 419 ? 18.830 32.704 22.218 1.00 33.59 395 LEU A O 1
ATOM 3074 N N . ASP A 1 420 ? 20.724 31.841 23.060 1.00 36.80 396 ASP A N 1
ATOM 3075 C CA . ASP A 1 420 ? 20.085 30.661 23.646 1.00 38.53 396 ASP A CA 1
ATOM 3076 C C . ASP A 1 420 ? 19.058 30.958 24.734 1.00 39.37 396 ASP A C 1
ATOM 3077 O O . ASP A 1 420 ? 18.253 30.087 25.071 1.00 39.25 396 ASP A O 1
ATOM 3082 N N . ARG A 1 421 ? 19.053 32.182 25.260 1.00 39.72 397 ARG A N 1
ATOM 3083 C CA . ARG A 1 421 ? 18.107 32.523 26.325 1.00 40.18 397 ARG A CA 1
ATOM 3084 C C . ARG A 1 421 ? 16.688 32.761 25.819 1.00 39.91 397 ARG A C 1
ATOM 3085 O O . ARG A 1 421 ? 15.756 32.807 26.621 1.00 40.71 397 ARG A O 1
ATOM 3093 N N . GLY A 1 422 ? 16.519 32.856 24.498 1.00 38.15 398 GLY A N 1
ATOM 3094 C CA . GLY A 1 422 ? 15.198 33.089 23.919 1.00 37.47 398 GLY A CA 1
ATOM 3095 C C . GLY A 1 422 ? 14.930 32.511 22.542 1.00 36.96 398 GLY A C 1
ATOM 3096 O O . GLY A 1 422 ? 13.832 32.642 22.027 1.00 37.33 398 GLY A O 1
ATOM 3097 N N . TYR A 1 423 ? 15.925 31.895 21.924 1.00 36.84 399 TYR A N 1
ATOM 3098 C CA . TYR A 1 423 ? 15.739 31.307 20.605 1.00 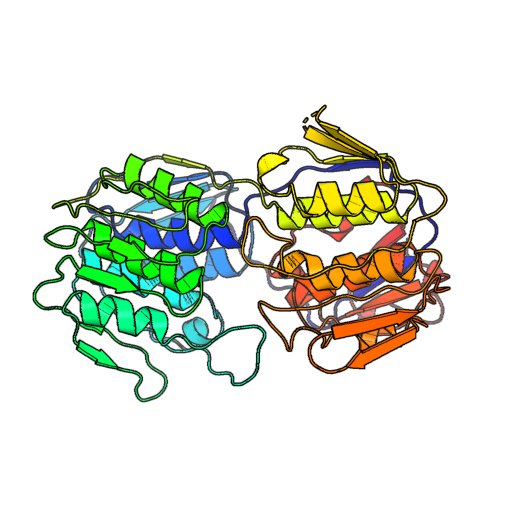37.54 399 TYR A CA 1
ATOM 3099 C C . TYR A 1 423 ? 16.202 29.864 20.592 1.00 39.69 399 TYR A C 1
ATOM 3100 O O . TYR A 1 423 ? 17.334 29.566 20.967 1.00 42.38 399 TYR A O 1
ATOM 3109 N N . ASN A 1 424 ? 15.322 28.967 20.169 1.00 40.21 400 ASN A N 1
ATOM 3110 C CA . ASN A 1 424 ? 15.650 27.559 20.108 1.00 41.17 400 ASN A CA 1
ATOM 3111 C C . ASN A 1 424 ? 15.964 27.180 18.666 1.00 39.79 400 ASN A C 1
ATOM 3112 O O . ASN A 1 424 ? 15.229 27.541 17.752 1.00 38.48 400 ASN A O 1
ATOM 3117 N N . ASN A 1 425 ? 17.077 26.475 18.477 1.00 39.43 401 ASN A N 1
ATOM 3118 C CA . ASN A 1 425 ? 17.516 26.021 17.162 1.00 38.35 401 ASN A CA 1
ATOM 3119 C C . ASN A 1 425 ? 17.344 27.127 16.126 1.00 36.88 401 ASN A C 1
ATOM 3120 O O . ASN A 1 425 ? 16.778 26.916 15.057 1.00 38.19 401 ASN A O 1
ATOM 3125 N N . PHE A 1 426 ? 17.858 28.304 16.444 1.00 35.08 402 PHE A N 1
ATOM 3126 C CA . PHE A 1 426 ? 17.747 29.444 15.560 1.00 34.41 402 PHE A CA 1
ATOM 3127 C C . PHE A 1 426 ? 18.505 29.219 14.245 1.00 34.78 402 PHE A C 1
ATOM 3128 O O . PHE A 1 426 ? 17.998 29.545 13.170 1.00 33.43 402 PHE A O 1
ATOM 3136 N N . HIS A 1 427 ? 19.693 28.627 14.332 1.00 35.11 403 HIS A N 1
ATOM 3137 C CA . HIS A 1 427 ? 20.500 28.363 13.143 1.00 36.08 403 HIS A CA 1
ATOM 3138 C C . HIS A 1 427 ? 19.847 27.306 12.250 1.00 37.12 403 HIS A C 1
ATOM 3139 O O . HIS A 1 427 ? 19.828 27.442 11.026 1.00 37.41 403 HIS A O 1
ATOM 3146 N N . GLY A 1 428 ? 19.288 26.270 12.867 1.00 37.88 404 GLY A N 1
ATOM 3147 C CA . GLY A 1 428 ? 18.633 25.200 12.122 1.00 38.93 404 GLY A CA 1
ATOM 3148 C C . GLY A 1 428 ? 17.451 25.719 11.327 1.00 39.01 404 GLY A C 1
ATOM 3149 O O . GLY A 1 428 ? 17.233 25.309 10.188 1.00 39.34 404 GLY A O 1
ATOM 3150 N N . LYS A 1 429 ? 16.684 26.625 11.927 1.00 38.29 405 LYS A N 1
ATOM 3151 C CA . LYS A 1 429 ? 15.520 27.197 11.250 1.00 38.47 405 LYS A CA 1
ATOM 3152 C C . LYS A 1 429 ? 15.949 28.024 10.050 1.00 37.96 405 LYS A C 1
ATOM 3153 O O . LYS A 1 429 ? 15.319 27.964 8.999 1.00 38.76 405 LYS A O 1
ATOM 3159 N N . LEU A 1 430 ? 17.027 28.787 10.205 1.00 37.26 406 LEU A N 1
ATOM 3160 C CA . LEU A 1 430 ? 17.533 29.606 9.112 1.00 36.82 406 LEU A CA 1
ATOM 3161 C C . LEU A 1 430 ? 18.039 28.696 7.997 1.00 37.62 406 LEU A C 1
ATOM 3162 O O . LEU A 1 430 ? 17.803 28.966 6.820 1.00 38.38 406 LEU A O 1
ATOM 3167 N N . GLN A 1 431 ? 18.720 27.610 8.364 1.00 37.82 407 GLN A N 1
ATOM 3168 C CA . GLN A 1 431 ? 19.228 26.667 7.365 1.00 39.06 407 GLN A CA 1
ATOM 3169 C C . GLN A 1 431 ? 18.056 26.128 6.545 1.00 39.30 407 GLN A C 1
ATOM 3170 O O . GLN A 1 431 ? 18.121 26.057 5.318 1.00 39.33 407 GLN A O 1
ATOM 3176 N N . ALA A 1 432 ? 16.971 25.784 7.237 1.00 38.61 408 ALA A N 1
ATOM 3177 C CA . ALA A 1 432 ? 15.770 25.250 6.592 1.00 39.17 408 ALA A CA 1
ATOM 3178 C C . ALA A 1 432 ? 15.158 26.253 5.622 1.00 38.95 408 ALA A C 1
ATOM 3179 O O . ALA A 1 432 ? 14.385 25.874 4.753 1.00 40.64 408 ALA A O 1
ATOM 3181 N N . LEU A 1 433 ? 15.479 27.533 5.789 1.00 37.57 409 LEU A N 1
ATOM 3182 C CA . LEU A 1 433 ? 14.965 28.573 4.904 1.00 37.75 409 LEU A CA 1
ATOM 3183 C C . LEU A 1 433 ? 15.942 28.810 3.752 1.00 38.75 409 LEU A C 1
ATOM 3184 O O . LEU A 1 433 ? 15.748 29.718 2.942 1.00 38.37 409 LEU A O 1
ATOM 3189 N N . GLY A 1 434 ? 17.002 28.003 3.700 1.00 39.10 410 GLY A N 1
ATOM 3190 C CA . GLY A 1 434 ? 18.012 28.106 2.651 1.00 40.03 410 GLY A CA 1
ATOM 3191 C C . GLY A 1 434 ? 19.173 29.036 2.948 1.00 39.76 410 GLY A C 1
ATOM 3192 O O . GLY A 1 434 ? 19.906 29.423 2.041 1.00 40.98 410 GLY A O 1
ATOM 3193 N N . ALA A 1 435 ? 19.366 29.388 4.213 1.00 38.73 411 ALA A N 1
ATOM 3194 C CA . ALA A 1 435 ? 20.458 30.281 4.582 1.00 38.84 411 ALA A CA 1
ATOM 3195 C C . ALA A 1 435 ? 21.757 29.522 4.830 1.00 40.25 411 ALA A C 1
ATOM 3196 O O . ALA A 1 435 ? 21.739 28.373 5.281 1.00 41.90 411 ALA A O 1
ATOM 3198 N N . ASP A 1 436 ? 22.880 30.161 4.513 1.00 41.41 412 ASP A N 1
ATOM 3199 C CA . ASP A 1 436 ? 24.195 29.563 4.737 1.00 42.74 412 ASP A CA 1
ATOM 3200 C C . ASP A 1 436 ? 24.622 29.983 6.133 1.00 41.72 412 ASP A C 1
ATOM 3201 O O . ASP A 1 436 ? 25.300 30.997 6.319 1.00 39.96 412 ASP A O 1
ATOM 3206 N N . VAL A 1 437 ? 24.187 29.204 7.115 1.00 42.32 413 VAL A N 1
ATOM 3207 C CA . VAL A 1 437 ? 24.495 29.472 8.505 1.00 42.23 413 VAL A CA 1
ATOM 3208 C C . VAL A 1 437 ? 24.910 28.190 9.202 1.00 42.59 413 VAL A C 1
ATOM 3209 O O . VAL A 1 437 ? 24.333 27.131 8.964 1.00 44.21 413 VAL A O 1
ATOM 3213 N N . GLU A 1 438 ? 25.902 28.293 10.076 1.00 42.37 414 GLU A N 1
ATOM 3214 C CA . GLU A 1 438 ? 26.394 27.140 10.819 1.00 42.93 414 GLU A CA 1
ATOM 3215 C C . GLU A 1 438 ? 26.775 27.540 12.230 1.00 40.41 414 GLU A C 1
ATOM 3216 O O . GLU A 1 438 ? 27.224 28.656 12.466 1.00 39.70 414 GLU A O 1
ATOM 3222 N N . ARG A 1 439 ? 26.569 26.624 13.166 1.00 39.90 415 ARG A N 1
ATOM 3223 C CA . ARG A 1 439 ? 26.924 26.848 14.555 1.00 38.45 415 ARG A CA 1
ATOM 3224 C C . ARG A 1 439 ? 27.975 25.807 14.882 1.00 39.47 415 ARG A C 1
ATOM 3225 O O . ARG A 1 439 ? 27.689 24.618 14.920 1.00 40.60 415 ARG A O 1
ATOM 3233 N N . VAL A 1 440 ? 29.198 26.270 15.103 1.00 39.78 416 VAL A N 1
ATOM 3234 C CA . VAL A 1 440 ? 30.314 25.392 15.394 1.00 41.61 416 VAL A CA 1
ATOM 3235 C C . VAL A 1 440 ? 31.082 25.754 16.668 1.00 42.07 416 VAL A C 1
ATOM 3236 O O . VAL A 1 440 ? 30.953 26.861 17.207 1.00 39.82 416 VAL A O 1
ATOM 3240 N N . ASP A 1 441 ? 31.879 24.799 17.143 1.00 43.73 417 ASP A N 1
ATOM 3241 C CA . ASP A 1 441 ? 32.679 24.993 18.332 1.00 44.05 417 ASP A CA 1
ATOM 3242 C C . ASP A 1 441 ? 33.860 25.835 17.861 1.00 45.61 417 ASP A C 1
ATOM 3243 O O . ASP A 1 441 ? 34.243 25.772 16.693 1.00 45.40 417 ASP A O 1
ATOM 3248 N N . ASP A 1 442 ? 34.458 26.597 18.762 1.00 46.83 418 ASP A N 1
ATOM 3249 C CA . ASP A 1 442 ? 35.592 27.438 18.396 1.00 48.31 418 ASP A CA 1
ATOM 3250 C C . ASP A 1 442 ? 36.764 26.610 17.821 1.00 48.48 418 ASP A C 1
ATOM 3251 O O . ASP A 1 442 ? 37.445 27.056 16.90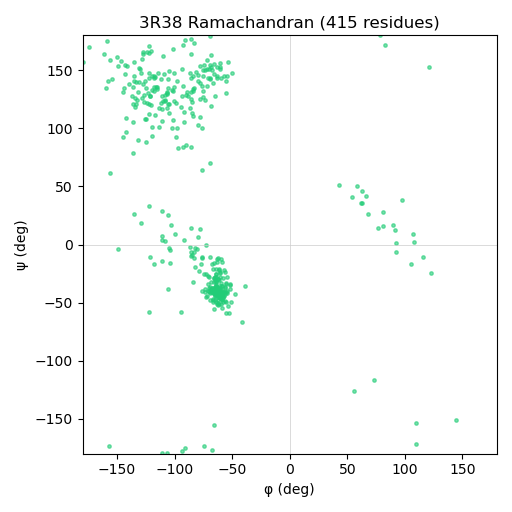1 1.00 47.64 418 ASP A O 1
ATOM 3256 N N . SER A 1 443 ? 36.974 25.402 18.348 1.00 48.76 419 SER A N 1
ATOM 3257 C CA . SER A 1 443 ? 38.075 24.529 17.899 1.00 49.94 419 SER A CA 1
ATOM 3258 C C . SER A 1 443 ? 37.938 23.984 16.474 1.00 51.75 419 SER A C 1
ATOM 3259 O O . SER A 1 443 ? 38.911 23.495 15.896 1.00 53.37 419 SER A O 1
ATOM 3262 N N . LYS A 1 444 ? 36.735 24.043 15.923 1.00 52.56 420 LYS A N 1
ATOM 3263 C CA . LYS A 1 444 ? 36.475 23.561 14.572 1.00 55.11 420 LYS A CA 1
ATOM 3264 C C . LYS A 1 444 ? 36.823 24.624 13.533 1.00 56.04 420 LYS A C 1
ATOM 3265 O O . LYS A 1 444 ? 37.266 24.310 12.436 1.00 57.00 420 LYS A O 1
ATOM 3271 N N . VAL A 1 445 ? 36.651 25.883 13.912 1.00 57.52 421 VAL A N 1
ATOM 3272 C CA . VAL A 1 445 ? 36.890 27.027 13.024 1.00 59.42 421 VAL A CA 1
ATOM 3273 C C . VAL A 1 445 ? 38.322 27.488 12.753 1.00 62.67 421 VAL A C 1
ATOM 3274 O O . VAL A 1 445 ? 39.081 27.798 13.669 1.00 63.85 421 VAL A O 1
ATOM 3278 N N . ASP A 1 446 ? 38.666 27.555 11.472 1.00 65.53 422 ASP A N 1
ATOM 3279 C CA . ASP A 1 446 ? 39.972 28.021 11.033 1.00 68.66 422 ASP A CA 1
ATOM 3280 C C . ASP A 1 446 ? 39.646 29.244 10.174 1.00 68.62 422 ASP A C 1
ATOM 3281 O O . ASP A 1 446 ? 39.349 29.127 8.983 1.00 69.28 422 ASP A O 1
ATOM 3286 N N . VAL A 1 447 ? 39.664 30.412 10.816 1.00 68.26 423 VAL A N 1
ATOM 3287 C CA . VAL A 1 447 ? 39.356 31.697 10.173 1.00 67.99 423 VAL A CA 1
ATOM 3288 C C . VAL A 1 447 ? 39.888 31.861 8.743 1.00 69.26 423 VAL A C 1
ATOM 3289 O O . VAL A 1 447 ? 39.232 32.482 7.911 1.00 69.06 423 VAL A O 1
ATOM 3293 N N . THR A 1 448 ? 41.063 31.311 8.452 1.00 71.16 424 THR A N 1
ATOM 3294 C CA . THR A 1 448 ? 41.629 31.429 7.106 1.00 73.00 424 THR A CA 1
ATOM 3295 C C . THR A 1 448 ? 40.896 30.551 6.094 1.00 73.24 424 THR A C 1
ATOM 3296 O O . THR A 1 448 ? 41.257 30.532 4.918 1.00 75.20 424 THR A O 1
ATOM 3300 N N . ASN A 1 449 ? 39.883 29.812 6.541 1.00 71.67 425 ASN A N 1
ATOM 3301 C CA . ASN A 1 449 ? 39.138 28.951 5.633 1.00 71.33 425 ASN A CA 1
ATOM 3302 C C . ASN A 1 449 ? 37.727 28.652 6.153 1.00 68.88 425 ASN A C 1
ATOM 3303 O O . ASN A 1 449 ? 37.375 27.499 6.418 1.00 68.63 425 ASN A O 1
ATOM 3308 N N . LEU A 1 450 ? 36.925 29.702 6.309 1.00 66.70 426 LEU A N 1
ATOM 3309 C CA . LEU A 1 450 ? 35.556 29.548 6.782 1.00 64.39 426 LEU A CA 1
ATOM 3310 C C . LEU A 1 450 ? 34.714 28.874 5.708 1.00 64.60 426 LEU A C 1
ATOM 3311 O O . LEU A 1 450 ? 33.740 28.188 6.015 1.00 63.56 426 LEU A O 1
ATOM 3316 N N . ALA A 1 451 ? 35.103 29.065 4.450 1.00 66.05 427 ALA A N 1
ATOM 3317 C CA . ALA A 1 451 ? 34.397 28.467 3.321 1.00 67.08 427 ALA A CA 1
ATOM 3318 C C . ALA A 1 451 ? 34.307 26.960 3.516 1.00 68.16 427 ALA A C 1
ATOM 3319 O O . ALA A 1 451 ? 33.339 26.329 3.102 1.00 66.69 427 ALA A O 1
ATOM 3321 N N . SER A 1 452 ? 35.335 26.393 4.142 1.00 70.62 428 SER A N 1
ATOM 3322 C CA . SER A 1 452 ? 35.388 24.963 4.412 1.00 72.75 428 SER A CA 1
ATOM 3323 C C . SER A 1 452 ? 34.067 24.498 5.003 1.00 71.81 428 SER A C 1
ATOM 3324 O O . SER A 1 452 ? 33.545 23.448 4.636 1.00 72.47 428 SER A O 1
ATOM 3327 N N . LEU A 1 453 ? 33.534 25.290 5.928 1.00 70.73 429 LEU A N 1
ATOM 3328 C CA . LEU A 1 453 ? 32.271 24.974 6.571 1.00 69.92 429 LEU A CA 1
ATOM 3329 C C . LEU A 1 453 ? 31.166 25.132 5.528 1.00 70.60 429 LEU A C 1
ATOM 3330 O O . LEU A 1 453 ? 31.436 25.473 4.376 1.00 71.95 429 LEU A O 1
ATOM 3335 N N . PHE A 1 454 ? 29.927 24.874 5.929 1.00 70.57 430 PHE A N 1
ATOM 3336 C CA . PHE A 1 454 ? 28.767 24.991 5.033 1.00 71.14 430 PHE A CA 1
ATOM 3337 C C . PHE A 1 454 ? 28.663 23.815 4.053 1.00 73.75 430 PHE A C 1
ATOM 3338 O O . PHE A 1 454 ? 29.597 23.029 3.864 1.00 75.84 430 PHE A O 1
#

CATH classification: 3.65.10.10 (+1 more: 3.65.10.10)